Protein AF-0000000079724745 (afdb_homodimer)

Foldseek 3Di:
DFEEEFEPQLDFLNLLLCLVCLAPHAYEYEEQDPVSQVVSCVVRVVVGPHHYHYDHADQLDPVRLVVVLVVQLPGLRYAEYELDDAFFEFAAPVPDDVVVLSSRCSRLPVSLVSNVVSQLVSCLVVLHHEYEREAALLCLAQAGRTRSNNVSSVVRLVVQLVVLVVSVVSHYATAYQYEFDAPVRCVSHVPQDPPPDDPLRHDGSNQSSVQVVVCSVVRDHYGYDDPVSVVVSVVSVVDDRVVRHVVSVVVVVVRVD/DFEEEFEPQLDFLNLLLCLVCLAPHAYEYEEQDPVSQVVSCVVRVVVGPHHYHYDHADQLDPVRLVVVLVVQLPGLRYAEYELDDAFFEFAAPVPDDVVVLSSRCSRLPVSLVSNVVSQLVSCLVVLHHEYEREAALLCLAQAGRTRSNNVSSVVSLVVQLVVLVVSVVSHYATAYQYEFDAPVRCVSVVPQDPPPDDPLRHDGSNQSSVQVVVCSVVRDHYGYDDPVSVVVSVVSVVDDRVVRHVVSVVVVVVRVD

Solvent-accessible surface area (backbone atoms only — not comparable to full-atom values): 25280 Å² total; per-residue (Å²): 121,42,31,30,39,32,30,34,22,50,47,58,56,26,30,36,42,50,57,64,44,14,63,72,16,25,34,38,36,26,30,65,47,57,69,48,35,50,53,40,44,68,69,41,50,86,79,36,71,35,56,77,43,76,44,66,39,48,45,60,36,69,72,43,39,52,51,51,42,51,52,57,70,68,39,88,47,59,40,35,41,35,44,48,42,64,66,49,62,71,42,58,68,57,77,48,62,61,69,59,55,52,37,36,44,31,27,43,41,50,38,42,51,55,45,48,38,49,48,45,45,51,21,59,74,71,46,38,30,39,39,37,40,57,35,30,53,50,30,76,42,47,29,47,39,24,24,67,39,19,8,39,20,20,18,42,39,30,27,31,42,7,46,21,63,65,28,49,87,44,60,30,36,31,26,17,34,22,42,48,58,28,66,58,62,43,57,55,30,71,78,66,69,75,80,77,56,68,70,84,53,46,54,57,40,61,59,46,42,52,51,42,56,57,39,46,77,70,56,38,38,67,41,61,32,54,74,66,44,42,48,50,48,55,45,51,45,60,45,60,63,71,59,52,50,55,50,39,50,51,56,50,58,56,70,76,107,122,42,31,30,40,31,30,35,22,50,47,57,55,27,29,36,42,50,56,64,43,14,63,73,16,25,32,37,37,25,29,64,48,56,67,49,34,50,54,41,44,68,70,42,50,85,78,36,71,33,56,76,44,76,45,67,40,48,45,58,36,68,71,41,36,52,52,51,42,52,53,56,70,69,39,88,47,59,40,34,40,35,45,48,41,63,66,47,62,71,43,56,68,56,77,48,62,61,68,58,55,50,38,37,45,31,26,43,41,50,37,43,52,55,46,48,38,50,48,45,45,52,20,58,74,71,47,37,32,38,39,36,42,57,36,30,53,49,30,78,43,46,29,47,38,24,24,66,38,20,9,40,19,20,18,42,37,31,28,31,44,7,46,21,64,65,28,50,86,44,58,30,37,29,26,17,35,23,42,45,57,28,66,57,62,42,55,54,29,70,80,62,69,74,80,76,56,66,70,84,52,45,54,58,40,61,56,47,42,52,52,43,57,57,39,45,76,71,56,38,39,66,39,62,32,54,74,64,44,43,50,50,49,56,45,52,45,61,46,60,66,70,60,52,49,53,51,40,50,51,56,49,58,58,68,76,109

Secondary structure (DSSP, 8-state):
--EEEEES-SSHHHHHHHHHHTTTSEEEEEES-HHHHHHHHHHHGGG-SS-EEEEE--TTSHHHHHHHHHHHHH-TTEEEEEE-------S-GGGS-HHHHHHHHIIIIIIHHHHHHHHHHHHHHHT-EEEEEE--GGGGS--TT-HHHHHHHHHHHHHHHHHHHHHGGGTEEEEEEE---BHHHHHTSTTS-GGGS-GGG-B-HHHHHHHHHHHHHTT-SEEE-SHHHHHHHHHHTTS-HHHHHHHHHHHHHHTT-/--EEEEESTTSHHHHHHHHHHTTTSEEEEEES-HHHHHHHHHHHGGG-SS-EEEEE--TTSHHHHHHHHHHHHH-TTEEEEEE-------S-GGGS-HHHHHHHHIIIIIIHHHHHHHHHHHHHHHT-EEEEEE--GGGGS--TT-HHHHHHHHHHHHHHHHHHHHHGGGTEEEEEEE---BHHHHHSSTTS-GGGS-GGG-B-HHHHHHHHHHHHHTT-SEEE-SHHHHHHHHHHTTS-HHHHHHHHHHHHHHTT-

Nearest PDB structures (foldseek):
  6ze0-assembly1_A  TM=8.539E-01  e=1.536E-22  Comamonas sp. 26
  4bmv-assembly4_H  TM=8.832E-01  e=8.121E-22  Sphingobium yanoikuyae
  4bmv-assembly4_I  TM=8.778E-01  e=9.771E-22  Sphingobium yanoikuyae
  6ze0-assembly1_B  TM=8.589E-01  e=4.958E-22  Comamonas sp. 26
  6ze0-assembly2_C-2  TM=8.569E-01  e=3.874E-22  Comamonas sp. 26

pLDDT: mean 83.92, std 20.66, range [30.22, 98.94]

Sequence (514 aa):
MKNAYVTGASQGIGKEFVRALAQDYNVFLISRSAADLNKAIVEIEPRSRGMLKAISLDLTKKKEQEELASILEKDKDFELLVNNAGFGTVGEFAGLDLEQELDEINLNVKALVLLSHKALNKFKKTGKGFLINVASVAGYLPAPGSATYAATKAFVKSFTESLHEEAKPYGIYVQALCPGLTHSDFHQRAGIEKSKYPSLLWQNANEVVEESLSALRYNKAVCITGVVNQGAISLTELMPRALLRKTAGLFLKFDRKMKNAYVTGASQGIGKEFVRALAQDYNVFLISRSAADLNKAIVEIEPRSRGMLKAISLDLTKKKEQEELASILEKDKDFELLVNNAGFGTVGEFAGLDLEQELDEINLNVKALVLLSHKALNKFKKTGKGFLINVASVAGYLPAPGSATYAATKAFVKSFTESLHEEAKPYGIYVQALCPGLTHSDFHQRAGIEKSKYPSLLWQNANEVVEESLSALRYNKAVCITGVVNQGAISLTELMPRALLRKTAGLFLKFDRK

Radius of gyration: 22.5 Å; Cα contacts (8 Å, |Δi|>4): 1071; chains: 2; bounding box: 57×68×46 Å

Organism: NCBI:txid2484901

InterPro domains:
  IPR002347 Short-chain dehydrogenase/reductase SDR [PF00106] (2-189)
  IPR002347 Short-chain dehydrogenase/reductase SDR [PR00080] (76-87)
  IPR002347 Short-chain dehydrogenase/reductase SDR [PR00080] (129-137)
  IPR002347 Short-chain dehydrogenase/reductase SDR [PR00080] (149-168)
  IPR002347 Short-chain dehydrogenase/reductase SDR [PR00081] (3-20)
  IPR002347 Short-chain dehydrogenase/reductase SDR [PR00081] (76-87)
  IPR002347 Short-chain dehydrogenase/reductase SDR [PR00081] (123-139)
  IPR002347 Short-chain dehydrogenase/reductase SDR [PR00081] (149-168)
  IPR002347 Short-chain dehydrogenase/reductase SDR [PR00081] (170-187)
  IPR020904 Short-chain dehydrogenase/reductase, conserved site [PS00061] (136-164)
  IPR036291 NAD(P)-binding domain superfamily [SSF51735] (2-245)

Structure (mmCIF, N/CA/C/O backbone):
data_AF-0000000079724745-model_v1
#
loop_
_entity.id
_entity.type
_entity.pdbx_description
1 polymer 'SDR family oxidoreductase'
#
loop_
_atom_site.group_PDB
_atom_site.id
_atom_site.type_symbol
_atom_site.label_atom_id
_atom_site.label_alt_id
_atom_site.label_comp_id
_atom_site.label_asym_id
_atom_site.label_entity_id
_atom_site.label_seq_id
_atom_site.pdbx_PDB_ins_code
_atom_site.Cartn_x
_atom_site.Cartn_y
_atom_site.Cartn_z
_atom_site.occupancy
_atom_site.B_iso_or_equiv
_atom_site.auth_seq_id
_atom_site.auth_comp_id
_atom_site.auth_asym_id
_atom_site.auth_atom_id
_atom_site.pdbx_PDB_model_num
ATOM 1 N N . MET A 1 1 ? 5.488 -33.844 -10.148 1 95.62 1 MET A N 1
ATOM 2 C CA . MET A 1 1 ? 4.805 -32.594 -10.516 1 95.62 1 MET A CA 1
ATOM 3 C C . MET A 1 1 ? 5.254 -31.438 -9.625 1 95.62 1 MET A C 1
ATOM 5 O O . MET A 1 1 ? 5.523 -31.641 -8.438 1 95.62 1 MET A O 1
ATOM 9 N N . LYS A 1 2 ? 5.402 -30.297 -10.156 1 98.12 2 LYS A N 1
ATOM 10 C CA . LYS A 1 2 ? 5.805 -29.125 -9.375 1 98.12 2 LYS A CA 1
ATOM 11 C C . LYS A 1 2 ? 4.652 -28.609 -8.516 1 98.12 2 LYS A C 1
ATOM 13 O O . LYS A 1 2 ? 3.518 -29.062 -8.656 1 98.12 2 LYS A O 1
ATOM 18 N N . ASN A 1 3 ? 5.016 -27.719 -7.566 1 98.81 3 ASN A N 1
ATOM 19 C CA . ASN A 1 3 ? 4.02 -27.234 -6.613 1 98.81 3 ASN A CA 1
ATOM 20 C C . ASN A 1 3 ? 3.623 -25.797 -6.895 1 98.81 3 ASN A C 1
ATOM 22 O O . ASN A 1 3 ? 4.473 -24.969 -7.219 1 98.81 3 ASN A O 1
ATOM 26 N N . ALA A 1 4 ? 2.328 -25.547 -6.828 1 98.88 4 ALA A N 1
ATOM 27 C CA . ALA A 1 4 ? 1.752 -24.203 -6.883 1 98.88 4 ALA A CA 1
ATOM 28 C C . ALA A 1 4 ? 1.025 -23.875 -5.582 1 98.88 4 ALA A C 1
ATOM 30 O O . ALA A 1 4 ? 0.381 -24.734 -4.984 1 98.88 4 ALA A O 1
ATOM 31 N N . TYR A 1 5 ? 1.153 -22.656 -5.141 1 98.94 5 TYR A N 1
ATOM 32 C CA . TYR A 1 5 ? 0.47 -22.156 -3.951 1 98.94 5 TYR A CA 1
ATOM 33 C C . TYR A 1 5 ? -0.509 -21.047 -4.309 1 98.94 5 TYR A C 1
ATOM 35 O O . TYR A 1 5 ? -0.163 -20.125 -5.051 1 98.94 5 TYR A O 1
ATOM 43 N N . VAL A 1 6 ? -1.753 -21.141 -3.832 1 98.88 6 VAL A N 1
ATOM 44 C CA . VAL A 1 6 ? -2.785 -20.141 -4.078 1 98.88 6 VAL A CA 1
ATOM 45 C C . VAL A 1 6 ? -3.359 -19.656 -2.748 1 98.88 6 VAL A C 1
ATOM 47 O O . VAL A 1 6 ? -3.926 -20.438 -1.986 1 98.88 6 VAL A O 1
ATOM 50 N N . THR A 1 7 ? -3.18 -18.375 -2.453 1 98.69 7 THR A N 1
ATOM 51 C CA . THR A 1 7 ? -3.816 -17.812 -1.272 1 98.69 7 THR A CA 1
ATOM 52 C C . THR A 1 7 ? -5.227 -17.328 -1.6 1 98.69 7 THR A C 1
ATOM 54 O O . THR A 1 7 ? -5.512 -16.953 -2.738 1 98.69 7 THR A O 1
ATOM 57 N N . GLY A 1 8 ? -6.098 -17.281 -0.552 1 97 8 GLY A N 1
ATOM 58 C CA . GLY A 1 8 ? -7.492 -17 -0.847 1 97 8 GLY A CA 1
ATOM 59 C C . GLY A 1 8 ? -8.109 -18 -1.813 1 97 8 GLY A C 1
ATOM 60 O O . GLY A 1 8 ? -8.766 -17.609 -2.777 1 97 8 GLY A O 1
ATOM 61 N N . ALA A 1 9 ? -7.953 -19.25 -1.557 1 97.38 9 ALA A N 1
ATOM 62 C CA . ALA A 1 9 ? -8.133 -20.297 -2.57 1 97.38 9 ALA A CA 1
ATOM 63 C C . ALA A 1 9 ? -9.508 -20.953 -2.449 1 97.38 9 ALA A C 1
ATOM 65 O O . ALA A 1 9 ? -9.867 -21.812 -3.256 1 97.38 9 ALA A O 1
ATOM 66 N N . SER A 1 10 ? -10.344 -20.547 -1.532 1 94.62 10 SER A N 1
ATOM 67 C CA . SER A 1 10 ? -11.547 -21.328 -1.243 1 94.62 10 SER A CA 1
ATOM 68 C C . SER A 1 10 ? -12.727 -20.859 -2.08 1 94.62 10 SER A C 1
ATOM 70 O O . SER A 1 10 ? -13.758 -21.531 -2.15 1 94.62 10 SER A O 1
ATOM 72 N N . GLN A 1 11 ? -12.602 -19.656 -2.711 1 90.44 11 GLN A N 1
ATOM 73 C CA . GLN A 1 11 ? -13.727 -19.125 -3.473 1 90.44 11 GLN A CA 1
ATOM 74 C C . GLN A 1 11 ? -13.25 -18.188 -4.578 1 90.44 11 GLN A C 1
ATOM 76 O O . GLN A 1 11 ? -12.062 -17.859 -4.645 1 90.44 11 GLN A O 1
ATOM 81 N N . GLY A 1 12 ? -14.117 -17.953 -5.504 1 91.12 12 GLY A N 1
ATOM 82 C CA . GLY A 1 12 ? -13.906 -16.922 -6.5 1 91.12 12 GLY A CA 1
ATOM 83 C C . GLY A 1 12 ? -12.734 -17.203 -7.414 1 91.12 12 GLY A C 1
ATOM 84 O O . GLY A 1 12 ? -12.586 -18.328 -7.918 1 91.12 12 GLY A O 1
ATOM 85 N N . ILE 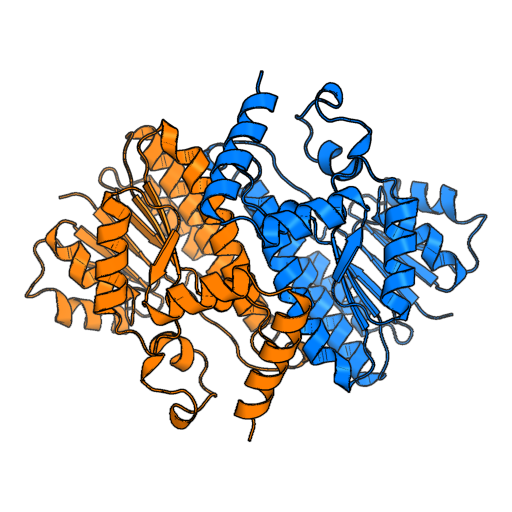A 1 13 ? -12.016 -16.172 -7.641 1 92.81 13 ILE A N 1
ATOM 86 C CA . ILE A 1 13 ? -10.867 -16.234 -8.539 1 92.81 13 ILE A CA 1
ATOM 87 C C . ILE A 1 13 ? -9.852 -17.234 -8.008 1 92.81 13 ILE A C 1
ATOM 89 O O . ILE A 1 13 ? -9.273 -18.016 -8.773 1 92.81 13 ILE A O 1
ATOM 93 N N . GLY A 1 14 ? -9.68 -17.297 -6.688 1 96.56 14 GLY A N 1
ATOM 94 C CA . GLY A 1 14 ? -8.75 -18.234 -6.078 1 96.56 14 GLY A CA 1
ATOM 95 C C . GLY A 1 14 ? -9.094 -19.688 -6.34 1 96.56 14 GLY A C 1
ATOM 96 O O . GLY A 1 14 ? -8.234 -20.484 -6.707 1 96.56 14 GLY A O 1
ATOM 97 N N . LYS A 1 15 ? -10.32 -19.969 -6.184 1 96.44 15 LYS A N 1
ATOM 98 C CA . LYS A 1 15 ? -10.773 -21.328 -6.43 1 96.44 15 LYS A CA 1
ATOM 99 C C . LYS A 1 15 ? -10.602 -21.719 -7.898 1 96.44 15 LYS A C 1
ATOM 101 O O . LYS A 1 15 ? -10.219 -22.844 -8.211 1 96.44 15 LYS A O 1
ATOM 106 N N . GLU A 1 16 ? -10.844 -20.797 -8.773 1 96.25 16 GLU A N 1
ATOM 107 C CA . GLU A 1 16 ? -10.695 -21.062 -10.203 1 96.25 16 GLU A CA 1
ATOM 108 C C . GLU A 1 16 ? -9.227 -21.25 -10.578 1 96.25 16 GLU A C 1
ATOM 110 O O . GLU A 1 16 ? -8.914 -22.047 -11.469 1 96.25 16 GLU A O 1
ATOM 115 N N . PHE A 1 17 ? -8.359 -20.516 -9.914 1 97.88 17 PHE A N 1
ATOM 116 C CA . PHE A 1 17 ? -6.941 -20.781 -10.109 1 97.88 17 PHE A CA 1
ATOM 117 C C . PHE A 1 17 ? -6.594 -22.203 -9.711 1 97.88 17 PHE A C 1
ATOM 119 O O . PHE A 1 17 ? -5.848 -22.891 -10.422 1 97.88 17 PHE A O 1
ATOM 126 N N . VAL A 1 18 ? -7.16 -22.641 -8.578 1 98.56 18 VAL A N 1
ATOM 127 C CA . VAL A 1 18 ? -6.898 -24 -8.125 1 98.56 18 VAL A CA 1
ATOM 128 C C . VAL A 1 18 ? -7.348 -25 -9.188 1 98.56 18 VAL A C 1
ATOM 130 O O . VAL A 1 18 ? -6.594 -25.906 -9.555 1 98.56 18 VAL A O 1
ATOM 133 N N . ARG A 1 19 ? -8.492 -24.828 -9.727 1 98.25 19 ARG A N 1
ATOM 134 C CA . ARG A 1 19 ? -9.047 -25.719 -10.734 1 98.25 19 ARG A CA 1
ATOM 135 C C . ARG A 1 19 ? -8.148 -25.781 -11.969 1 98.25 19 ARG A C 1
ATOM 137 O O . ARG A 1 19 ? -7.844 -26.859 -12.469 1 98.25 19 ARG A O 1
ATOM 144 N N . ALA A 1 20 ? -7.75 -24.641 -12.453 1 98.25 20 ALA A N 1
ATOM 145 C CA . ALA A 1 20 ? -6.953 -24.547 -13.672 1 98.25 20 ALA A CA 1
ATOM 146 C C . ALA A 1 20 ? -5.555 -25.125 -13.453 1 98.25 20 ALA A C 1
ATOM 148 O O . ALA A 1 20 ? -5.051 -25.875 -14.289 1 98.25 20 ALA A O 1
ATOM 149 N N . LEU A 1 21 ? -4.922 -24.859 -12.305 1 98.56 21 LEU A N 1
ATOM 150 C CA . LEU A 1 21 ? -3.539 -25.234 -12.039 1 98.56 21 LEU A CA 1
ATOM 151 C C . LEU A 1 21 ? -3.439 -26.719 -11.68 1 98.56 21 LEU A C 1
ATOM 153 O O . LEU A 1 21 ? -2.385 -27.328 -11.859 1 98.56 21 LEU A O 1
ATOM 157 N N . ALA A 1 22 ? -4.527 -27.281 -11.211 1 98.56 22 ALA A N 1
ATOM 158 C CA . ALA A 1 22 ? -4.531 -28.672 -10.766 1 98.56 22 ALA A CA 1
ATOM 159 C C . ALA A 1 22 ? -4.277 -29.625 -11.93 1 98.56 22 ALA A C 1
ATOM 161 O O . ALA A 1 22 ? -4.004 -30.812 -11.719 1 98.56 22 ALA A O 1
ATOM 162 N N . GLN A 1 23 ? -4.328 -29.094 -13.125 1 98 23 GLN A N 1
ATOM 163 C CA . GLN A 1 23 ? -4.07 -29.906 -14.312 1 98 23 GLN A CA 1
ATOM 164 C C . GLN A 1 23 ? -2.572 -30.141 -14.508 1 98 23 GLN A C 1
ATOM 166 O O . GLN A 1 23 ? -2.17 -31.141 -15.109 1 98 23 GLN A O 1
ATOM 171 N N . ASP A 1 24 ? -1.736 -29.234 -13.969 1 98 24 ASP A N 1
ATOM 172 C CA . ASP A 1 24 ? -0.312 -29.281 -14.281 1 98 24 ASP A CA 1
ATOM 173 C C . ASP A 1 24 ? 0.535 -29.219 -13.016 1 98 24 ASP A C 1
ATOM 175 O O . ASP A 1 24 ? 1.744 -29.453 -13.055 1 98 24 ASP A O 1
ATOM 179 N N . TYR A 1 25 ? -0.13 -28.969 -11.875 1 98.69 25 TYR A N 1
ATOM 180 C CA . TYR A 1 25 ? 0.59 -28.766 -10.625 1 98.69 25 TYR A CA 1
ATOM 181 C C . TYR A 1 25 ? -0.07 -29.531 -9.484 1 98.69 25 TYR A C 1
ATOM 183 O O . TYR A 1 25 ? -1.265 -29.828 -9.547 1 98.69 25 TYR A O 1
ATOM 191 N N . ASN A 1 26 ? 0.76 -29.875 -8.445 1 98.81 26 ASN A N 1
ATOM 192 C CA . ASN A 1 26 ? 0.19 -30 -7.109 1 98.81 26 ASN A CA 1
ATOM 193 C C . ASN A 1 26 ? -0.159 -28.641 -6.523 1 98.81 26 ASN A C 1
ATOM 195 O O . ASN A 1 26 ? 0.659 -27.719 -6.559 1 98.81 26 ASN A O 1
ATOM 199 N N . VAL A 1 27 ? -1.369 -28.562 -6.035 1 98.88 27 VAL A N 1
ATOM 200 C CA . VAL A 1 27 ? -1.795 -27.219 -5.629 1 98.88 27 VAL A CA 1
ATOM 201 C C . VAL A 1 27 ? -2.061 -27.203 -4.125 1 98.88 27 VAL A C 1
ATOM 203 O O . VAL A 1 27 ? -2.785 -28.047 -3.605 1 98.88 27 VAL A O 1
ATOM 206 N N . PHE A 1 28 ? -1.417 -26.297 -3.447 1 98.88 28 PHE A N 1
ATOM 207 C CA . PHE A 1 28 ? -1.657 -26.016 -2.039 1 98.88 28 PHE A CA 1
ATOM 208 C C . PHE A 1 28 ? -2.611 -24.828 -1.878 1 98.88 28 PHE A C 1
ATOM 210 O O . PHE A 1 28 ? -2.311 -23.719 -2.316 1 98.88 28 PHE A O 1
ATOM 217 N N . LEU A 1 29 ? -3.799 -25.125 -1.312 1 98.75 29 LEU A N 1
ATOM 218 C CA . LEU A 1 29 ? -4.848 -24.141 -1.102 1 98.75 29 LEU A CA 1
ATOM 219 C C . LEU A 1 29 ? -4.715 -23.5 0.273 1 98.75 29 LEU A C 1
ATOM 221 O O . LEU A 1 29 ? -4.77 -24.188 1.295 1 98.75 29 LEU A O 1
ATOM 225 N N . ILE A 1 30 ? -4.598 -22.141 0.333 1 98.81 30 ILE A N 1
ATOM 226 C CA . ILE A 1 30 ? -4.445 -21.438 1.602 1 98.81 30 ILE A CA 1
ATOM 227 C C . ILE A 1 30 ? -5.652 -20.531 1.837 1 98.81 30 ILE A C 1
ATOM 229 O O . ILE A 1 30 ? -6.023 -19.75 0.968 1 98.81 30 ILE A O 1
ATOM 233 N N . SER A 1 31 ? -6.301 -20.625 2.898 1 97.5 31 SER A N 1
ATOM 234 C CA . SER A 1 31 ? -7.32 -19.719 3.412 1 97.5 31 SER A CA 1
ATOM 235 C C . SER A 1 31 ? -7.523 -19.906 4.914 1 97.5 31 SER A C 1
ATOM 237 O O . SER A 1 31 ? -6.918 -20.797 5.52 1 97.5 31 SER A O 1
ATOM 239 N N . ARG A 1 32 ? -8.32 -19.078 5.496 1 95.06 32 ARG A N 1
ATOM 240 C CA . ARG A 1 32 ? -8.484 -19.094 6.945 1 95.06 32 ARG A CA 1
ATOM 241 C C . ARG A 1 32 ? -9.367 -20.266 7.375 1 95.06 32 ARG A C 1
ATOM 243 O O . ARG A 1 32 ? -9.227 -20.781 8.484 1 95.06 32 ARG A O 1
ATOM 250 N N . SER A 1 33 ? -10.289 -20.734 6.492 1 96.06 33 SER A N 1
ATOM 251 C CA . SER A 1 33 ? -11.281 -21.734 6.875 1 96.06 33 SER A CA 1
ATOM 252 C C . SER A 1 33 ? -10.93 -23.109 6.324 1 96.06 33 SER A C 1
ATOM 254 O O . SER A 1 33 ? -11.039 -23.344 5.117 1 96.06 33 SER A O 1
ATOM 256 N N . ALA A 1 34 ? -10.648 -24 7.246 1 97.25 34 ALA A N 1
ATOM 257 C CA . ALA A 1 34 ? -10.375 -25.375 6.832 1 97.25 34 ALA A CA 1
ATOM 258 C C . ALA A 1 34 ? -11.594 -26 6.164 1 97.25 34 ALA A C 1
ATOM 260 O O . ALA A 1 34 ? -11.461 -26.719 5.172 1 97.25 34 ALA A O 1
ATOM 261 N N . ALA A 1 35 ? -12.719 -25.688 6.684 1 97.5 35 ALA A N 1
ATOM 262 C CA . ALA A 1 35 ? -13.953 -26.25 6.145 1 97.5 35 ALA A CA 1
ATOM 263 C C . ALA A 1 35 ? -14.18 -25.797 4.707 1 97.5 35 ALA A C 1
ATOM 265 O O . ALA A 1 35 ? -14.523 -26.609 3.842 1 97.5 35 ALA A O 1
ATOM 266 N N . ASP A 1 36 ? -13.961 -24.531 4.41 1 96.62 36 ASP A N 1
ATOM 267 C CA . ASP A 1 36 ? -14.148 -24 3.066 1 96.62 36 ASP A CA 1
ATOM 268 C C . ASP A 1 36 ? -13.117 -24.562 2.1 1 96.62 36 ASP A C 1
ATOM 270 O O . ASP A 1 36 ? -13.43 -24.844 0.939 1 96.62 36 ASP A O 1
ATOM 274 N N . LEU A 1 37 ? -11.945 -24.766 2.6 1 98.31 37 LEU A N 1
ATOM 275 C CA . LEU A 1 37 ? -10.898 -25.359 1.773 1 98.31 37 LEU A CA 1
ATOM 276 C C . LEU A 1 37 ? -11.234 -26.812 1.414 1 98.31 37 LEU A C 1
ATOM 278 O O . LEU A 1 37 ? -11.094 -27.219 0.26 1 98.31 37 LEU A O 1
ATOM 282 N N . ASN A 1 38 ? -11.688 -27.516 2.359 1 98.06 38 ASN A N 1
ATOM 283 C CA . ASN A 1 38 ? -12.039 -28.906 2.119 1 98.06 38 ASN A CA 1
ATOM 284 C C . ASN A 1 38 ? -13.203 -29.031 1.138 1 98.06 38 ASN A C 1
ATOM 286 O O . ASN A 1 38 ? -13.211 -29.906 0.281 1 98.06 38 ASN A O 1
ATOM 290 N N . LYS A 1 39 ? -14.109 -28.172 1.293 1 97.69 39 LYS A N 1
ATOM 291 C CA . LYS A 1 39 ? -15.219 -28.156 0.348 1 97.69 39 LYS A CA 1
ATOM 292 C C . LYS A 1 39 ? -14.727 -27.922 -1.076 1 97.69 39 LYS A C 1
ATOM 294 O O . LYS A 1 39 ? -15.172 -28.578 -2.014 1 97.69 39 LYS A O 1
ATOM 299 N N . ALA A 1 40 ? -13.82 -26.969 -1.223 1 97.44 40 ALA A N 1
ATOM 300 C CA . ALA A 1 40 ? -13.25 -26.688 -2.535 1 97.44 40 ALA A CA 1
ATOM 301 C C . ALA A 1 40 ? -12.508 -27.891 -3.086 1 97.44 40 ALA A C 1
ATOM 303 O O . ALA A 1 40 ? -12.625 -28.219 -4.27 1 97.44 40 ALA A O 1
ATOM 304 N N . ILE A 1 41 ? -11.781 -28.562 -2.252 1 98.44 41 ILE A N 1
ATOM 305 C CA . ILE A 1 41 ? -10.992 -29.719 -2.67 1 98.44 41 ILE A CA 1
ATOM 306 C C . ILE A 1 41 ? -11.914 -30.844 -3.129 1 98.44 41 ILE A C 1
ATOM 308 O O . ILE A 1 41 ? -11.695 -31.438 -4.184 1 98.44 41 ILE A O 1
ATOM 312 N N . VAL A 1 42 ? -12.977 -31.094 -2.412 1 98 42 VAL A N 1
ATOM 313 C CA . VAL A 1 42 ? -13.922 -32.156 -2.756 1 98 42 VAL A CA 1
ATOM 314 C C . VAL A 1 42 ? -14.523 -31.875 -4.133 1 98 42 VAL A C 1
ATOM 316 O O . VAL A 1 42 ? -14.719 -32.812 -4.926 1 98 42 VAL A O 1
ATOM 319 N N . GLU A 1 43 ? -14.734 -30.672 -4.367 1 97.75 43 GLU A N 1
ATOM 320 C CA . GLU A 1 43 ? -15.352 -30.25 -5.625 1 97.75 43 GLU A CA 1
ATOM 321 C C . GLU A 1 43 ? -14.375 -30.406 -6.789 1 97.75 43 GLU A C 1
ATOM 323 O O . GLU A 1 43 ? -14.758 -30.844 -7.879 1 97.75 43 GLU A O 1
ATOM 328 N N . ILE A 1 44 ? -13.125 -30.125 -6.609 1 98.12 44 ILE A N 1
ATOM 329 C CA . ILE A 1 44 ? -12.18 -29.953 -7.703 1 98.12 44 ILE A CA 1
ATOM 330 C C . ILE A 1 44 ? -11.383 -31.234 -7.906 1 98.12 44 ILE A C 1
ATOM 332 O O . ILE A 1 44 ? -10.969 -31.547 -9.023 1 98.12 44 ILE A O 1
ATOM 336 N N . GLU A 1 45 ? -11.203 -31.984 -6.93 1 97.56 45 GLU A N 1
ATOM 337 C CA . GLU A 1 45 ? -10.266 -33.094 -6.887 1 97.56 45 GLU A CA 1
ATOM 338 C C . GLU A 1 45 ? -10.586 -34.125 -7.961 1 97.56 45 GLU A C 1
ATOM 340 O O . GLU A 1 45 ? -9.688 -34.656 -8.625 1 97.56 45 GLU A O 1
ATOM 345 N N . PRO A 1 46 ? -11.867 -34.438 -8.258 1 97.38 46 PRO A N 1
ATOM 346 C CA . PRO A 1 46 ? -12.188 -35.5 -9.234 1 97.38 46 PRO A CA 1
ATOM 347 C C . PRO A 1 46 ? -11.672 -35.156 -10.633 1 97.38 46 PRO A C 1
ATOM 349 O O . PRO A 1 46 ? -11.469 -36.062 -11.445 1 97.38 46 PRO A O 1
ATOM 352 N N . ARG A 1 47 ? -11.438 -33.938 -10.898 1 96.88 47 ARG A N 1
ATOM 353 C CA . ARG A 1 47 ? -10.992 -33.531 -12.234 1 96.88 47 ARG A CA 1
ATOM 354 C C . ARG A 1 47 ? -9.539 -33.094 -12.211 1 96.88 47 ARG A C 1
ATOM 356 O O . ARG A 1 47 ? -9.039 -32.531 -13.195 1 96.88 47 ARG A O 1
ATOM 363 N N . SER A 1 48 ? -8.867 -33.281 -11.094 1 97.69 48 SER A N 1
ATOM 364 C CA . SER A 1 48 ? -7.492 -32.812 -10.93 1 97.69 48 SER A CA 1
ATOM 365 C C . SER A 1 48 ? -6.5 -33.906 -11.305 1 97.69 48 SER A C 1
ATOM 367 O O . SER A 1 48 ? -6.754 -35.094 -11.078 1 97.69 48 SER A O 1
ATOM 369 N N . ARG A 1 49 ? -5.426 -33.469 -11.938 1 98.12 49 ARG A N 1
ATOM 370 C CA . ARG A 1 49 ? -4.316 -34.406 -12.195 1 98.12 49 ARG A CA 1
ATOM 371 C C . ARG A 1 49 ? -3.32 -34.375 -11.039 1 98.12 49 ARG A C 1
ATOM 373 O O . ARG A 1 49 ? -2.799 -35.438 -10.656 1 98.12 49 ARG A O 1
ATOM 380 N N . GLY A 1 50 ? -3.055 -33.25 -10.469 1 98.06 50 GLY A N 1
ATOM 381 C CA . GLY A 1 50 ? -2.148 -33.125 -9.336 1 98.06 50 GLY A CA 1
ATOM 382 C C . GLY A 1 50 ? -2.844 -33.281 -7.992 1 98.06 50 GLY A C 1
ATOM 383 O O . GLY A 1 50 ? -4.074 -33.281 -7.926 1 98.06 50 GLY A O 1
ATOM 384 N N . MET A 1 51 ? -2.109 -33.281 -6.977 1 98.19 51 MET A N 1
ATOM 385 C CA . MET A 1 51 ? -2.633 -33.375 -5.617 1 98.19 51 MET A CA 1
ATOM 386 C C . MET A 1 51 ? -3.129 -32 -5.152 1 98.19 51 MET A C 1
ATOM 388 O O . MET A 1 51 ? -2.588 -30.969 -5.559 1 98.19 51 MET A O 1
ATOM 392 N N . LEU A 1 52 ? -4.168 -32.062 -4.398 1 98.75 52 LEU A N 1
ATOM 393 C CA . LEU A 1 52 ? -4.664 -30.875 -3.715 1 98.75 52 LEU A CA 1
ATOM 394 C C . LEU A 1 52 ? -4.461 -30.984 -2.209 1 98.75 52 LEU A C 1
ATOM 396 O O . LEU A 1 52 ? -4.781 -32.031 -1.613 1 98.75 52 LEU A O 1
ATOM 400 N N . LYS A 1 53 ? -3.912 -29.953 -1.581 1 98.62 53 LYS A N 1
ATOM 401 C CA . LYS A 1 53 ? -3.688 -29.953 -0.138 1 98.62 53 LYS A CA 1
ATOM 402 C C . LYS A 1 53 ? -4.125 -28.641 0.49 1 98.62 53 LYS A C 1
ATOM 404 O O . LYS A 1 53 ? -3.783 -27.562 -0.006 1 98.62 53 LYS A O 1
ATOM 409 N N . ALA A 1 54 ? -4.875 -28.766 1.582 1 98.69 54 ALA A N 1
ATOM 410 C CA . ALA A 1 54 ? -5.352 -27.594 2.299 1 98.69 54 ALA A CA 1
ATOM 411 C C . ALA A 1 54 ? -4.355 -27.156 3.375 1 98.69 54 ALA A C 1
ATOM 413 O O . ALA A 1 54 ? -3.793 -28 4.078 1 98.69 54 ALA A O 1
ATOM 414 N N . ILE A 1 55 ? -4.082 -25.859 3.465 1 98.62 55 ILE A N 1
ATOM 415 C CA . ILE A 1 55 ? -3.344 -25.234 4.559 1 98.62 55 ILE A CA 1
ATOM 416 C C . ILE A 1 55 ? -4.168 -24.094 5.152 1 98.62 55 ILE A C 1
ATOM 418 O O . ILE A 1 55 ? -4.359 -23.047 4.512 1 98.62 55 ILE A O 1
ATOM 422 N N . SER A 1 56 ? -4.688 -24.281 6.332 1 98.5 56 SER A N 1
ATOM 423 C CA . SER A 1 56 ? -5.523 -23.281 6.973 1 98.5 56 SER A CA 1
ATOM 424 C C . SER A 1 56 ? -4.68 -22.266 7.734 1 98.5 56 SER A C 1
ATOM 426 O O . SER A 1 56 ? -4.109 -22.578 8.781 1 98.5 56 SER A O 1
ATOM 428 N N . LEU A 1 57 ? -4.566 -21.031 7.207 1 98.31 57 LEU A N 1
ATOM 429 C CA . LEU A 1 57 ? -3.801 -19.938 7.793 1 98.31 57 LEU A CA 1
ATOM 430 C C . LEU A 1 57 ? -4.547 -18.609 7.645 1 98.31 57 LEU A C 1
ATOM 432 O O . LEU A 1 57 ? -5.129 -18.344 6.59 1 98.31 57 LEU A O 1
ATOM 436 N N . ASP A 1 58 ? -4.59 -17.875 8.664 1 97.81 58 ASP A N 1
ATOM 437 C CA . ASP A 1 58 ? -5.074 -16.5 8.617 1 97.81 58 ASP A CA 1
ATOM 438 C C . ASP A 1 58 ? -3.939 -15.531 8.297 1 97.81 58 ASP A C 1
ATOM 440 O O . ASP A 1 58 ? -3.215 -15.102 9.195 1 97.81 58 ASP A O 1
ATOM 444 N N . LEU A 1 59 ? -3.906 -15.109 7.105 1 97.75 59 LEU A N 1
ATOM 445 C CA . LEU A 1 59 ? -2.764 -14.344 6.625 1 97.75 59 LEU A CA 1
ATOM 446 C C . LEU A 1 59 ? -2.875 -12.883 7.043 1 97.75 59 LEU A C 1
ATOM 448 O O . LEU A 1 59 ? -2.027 -12.062 6.68 1 97.75 59 LEU A O 1
ATOM 452 N N . THR A 1 60 ? -3.91 -12.508 7.773 1 96 60 THR A N 1
ATOM 453 C CA . THR A 1 60 ? -3.906 -11.203 8.414 1 96 60 THR A CA 1
ATOM 454 C C . THR A 1 60 ? -2.934 -11.172 9.594 1 96 60 THR A C 1
ATOM 456 O O . THR A 1 60 ? -2.584 -10.102 10.094 1 96 60 THR A O 1
ATOM 459 N N . LYS A 1 61 ? -2.508 -12.336 10.039 1 96.75 61 LYS A N 1
ATOM 460 C CA . LYS A 1 61 ? -1.638 -12.469 11.203 1 96.75 61 LYS A CA 1
ATOM 461 C C . LYS A 1 61 ? -0.191 -12.711 10.781 1 96.75 61 LYS A C 1
ATOM 463 O O . LYS A 1 61 ? 0.093 -13.633 10.016 1 96.75 61 LYS A O 1
ATOM 468 N N . LYS A 1 62 ? 0.687 -11.977 11.391 1 95.75 62 LYS A N 1
ATOM 469 C CA . LYS A 1 62 ? 2.104 -12.031 11.039 1 95.75 62 LYS A CA 1
ATOM 470 C C . LYS A 1 62 ? 2.664 -13.438 11.242 1 95.75 62 LYS A C 1
ATOM 472 O O . LYS A 1 62 ? 3.377 -13.953 10.375 1 95.75 62 LYS A O 1
ATOM 477 N N . LYS A 1 63 ? 2.357 -14.047 12.32 1 97.12 63 LYS A N 1
ATOM 478 C CA . LYS A 1 63 ? 2.896 -15.367 12.641 1 97.12 63 LYS A CA 1
ATOM 479 C C . LYS A 1 63 ? 2.494 -16.391 11.578 1 97.12 63 LYS A C 1
ATOM 481 O O . LYS A 1 63 ? 3.291 -17.266 11.219 1 97.12 63 LYS A O 1
ATOM 486 N N . GLU A 1 64 ? 1.317 -16.312 11.07 1 98.19 64 GLU A N 1
ATOM 487 C CA . GLU A 1 64 ? 0.823 -17.281 10.086 1 98.19 64 GLU A CA 1
ATOM 488 C C . GLU A 1 64 ? 1.381 -16.969 8.695 1 98.19 64 GLU A C 1
ATOM 490 O O . GLU A 1 64 ? 1.572 -17.891 7.891 1 98.19 64 GLU A O 1
ATOM 495 N N . GLN A 1 65 ? 1.67 -15.672 8.398 1 98.19 65 GLN A N 1
ATOM 496 C CA . GLN A 1 65 ? 2.412 -15.32 7.195 1 98.19 65 GLN A CA 1
ATOM 497 C C . GLN A 1 65 ? 3.791 -15.977 7.188 1 98.19 65 GLN A C 1
ATOM 499 O O . GLN A 1 65 ? 4.211 -16.547 6.176 1 98.19 65 GLN A O 1
ATOM 504 N N . GLU A 1 66 ? 4.398 -15.883 8.367 1 97.56 66 GLU A N 1
ATOM 505 C CA . GLU A 1 66 ? 5.742 -16.438 8.5 1 97.56 66 GLU A CA 1
ATOM 506 C C . GLU A 1 66 ? 5.73 -17.953 8.375 1 97.56 66 GLU A C 1
ATOM 508 O O . GLU A 1 66 ? 6.676 -18.547 7.859 1 97.56 66 GLU A O 1
ATOM 513 N N . GLU A 1 67 ? 4.723 -18.547 8.875 1 98.38 67 GLU A N 1
ATOM 514 C CA . GLU A 1 67 ? 4.578 -19.984 8.727 1 98.38 67 GLU A CA 1
ATOM 515 C C . GLU A 1 67 ? 4.5 -20.375 7.254 1 98.38 67 GLU A C 1
ATOM 517 O O . GLU A 1 67 ? 5.195 -21.297 6.816 1 98.38 67 GLU A O 1
ATOM 522 N N . LEU A 1 68 ? 3.719 -19.703 6.477 1 98.62 68 LEU A N 1
ATOM 523 C CA . LEU A 1 68 ? 3.619 -19.984 5.051 1 98.62 68 LEU A CA 1
ATOM 524 C C . LEU A 1 68 ? 4.945 -19.719 4.344 1 98.62 68 LEU A C 1
ATOM 526 O O . LEU A 1 68 ? 5.363 -20.5 3.484 1 98.62 68 LEU A O 1
ATOM 530 N N . ALA A 1 69 ? 5.57 -18.641 4.723 1 98.06 69 ALA A N 1
ATOM 531 C CA . ALA A 1 69 ? 6.875 -18.312 4.16 1 98.06 69 ALA A CA 1
ATOM 532 C C . ALA A 1 69 ? 7.867 -19.453 4.355 1 98.06 69 ALA A C 1
ATOM 534 O O . ALA A 1 69 ? 8.609 -19.797 3.438 1 98.06 69 ALA A O 1
ATOM 535 N N . SER A 1 70 ? 7.824 -20 5.539 1 98.06 70 SER A N 1
ATOM 536 C CA . SER A 1 70 ? 8.719 -21.109 5.859 1 98.06 70 SER A CA 1
ATOM 537 C C . SER A 1 70 ? 8.406 -22.344 5.008 1 98.06 70 SER A C 1
ATOM 539 O O . SER A 1 70 ? 9.312 -23.031 4.559 1 98.06 70 SER A O 1
ATOM 541 N N . ILE A 1 71 ? 7.191 -22.594 4.773 1 98.5 71 ILE A N 1
ATOM 542 C CA . ILE A 1 71 ? 6.762 -23.703 3.941 1 98.5 71 ILE A CA 1
ATOM 543 C C . ILE A 1 71 ? 7.277 -23.516 2.518 1 98.5 71 ILE A C 1
ATOM 545 O O . ILE A 1 71 ? 7.824 -24.453 1.921 1 98.5 71 ILE A O 1
ATOM 549 N N . LEU A 1 72 ? 7.141 -22.344 1.957 1 98.31 72 LEU A N 1
ATOM 550 C CA . LEU A 1 72 ? 7.613 -22.031 0.609 1 98.31 72 LEU A CA 1
ATOM 551 C C . LEU A 1 72 ? 9.117 -22.234 0.503 1 98.31 72 LEU A C 1
ATOM 553 O O . LEU A 1 72 ? 9.602 -22.828 -0.471 1 98.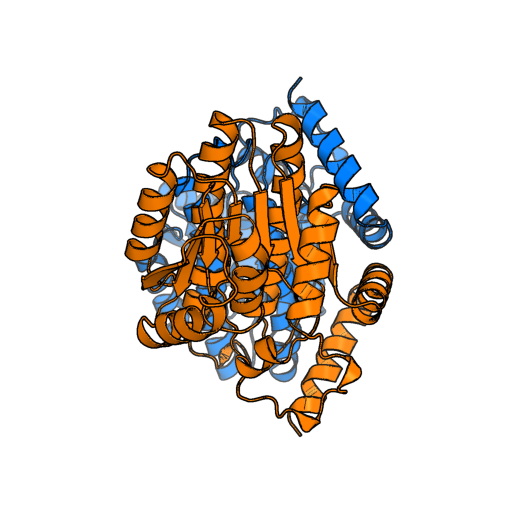31 72 LEU A O 1
ATOM 557 N N . GLU A 1 73 ? 9.781 -21.797 1.494 1 96.69 73 GLU A N 1
ATOM 558 C CA . GLU A 1 73 ? 11.242 -21.859 1.493 1 96.69 73 GLU A CA 1
ATOM 559 C C . GLU A 1 73 ? 11.742 -23.297 1.491 1 96.69 73 GLU A C 1
ATOM 561 O O . GLU A 1 73 ? 12.758 -23.609 0.872 1 96.69 73 GLU A O 1
ATOM 566 N N . LYS A 1 74 ? 11.031 -24.125 2.104 1 97.25 74 LYS A N 1
ATOM 567 C CA . LYS A 1 74 ? 11.469 -25.516 2.279 1 97.25 74 LYS A CA 1
ATOM 568 C C . LYS A 1 74 ? 11.016 -26.391 1.119 1 97.25 74 LYS A C 1
ATOM 570 O O . LYS A 1 74 ? 11.5 -27.5 0.951 1 97.25 74 LYS A O 1
ATOM 575 N N . ASP A 1 75 ? 10.117 -25.938 0.307 1 98.19 75 ASP A N 1
ATOM 576 C CA . ASP A 1 75 ? 9.562 -26.734 -0.78 1 98.19 75 ASP A CA 1
ATOM 577 C C . ASP A 1 75 ? 10.461 -26.703 -2.012 1 98.19 75 ASP A C 1
ATOM 579 O O . ASP A 1 75 ? 10.469 -25.703 -2.748 1 98.19 75 ASP A O 1
ATOM 583 N N . LYS A 1 76 ? 11.062 -27.703 -2.295 1 96.88 76 LYS A N 1
ATOM 584 C CA . LYS A 1 76 ? 12.023 -27.781 -3.393 1 96.88 76 LYS A CA 1
ATOM 585 C C . LYS A 1 76 ? 11.32 -27.781 -4.742 1 96.88 76 LYS A C 1
ATOM 587 O O . LYS A 1 76 ? 11.938 -27.516 -5.773 1 96.88 76 LYS A O 1
ATOM 592 N N . ASP A 1 77 ? 10.008 -28.125 -4.707 1 97.81 77 ASP A N 1
ATOM 593 C CA . ASP A 1 77 ? 9.266 -28.25 -5.957 1 97.81 77 ASP A CA 1
ATOM 594 C C . ASP A 1 77 ? 8.398 -27 -6.195 1 97.81 77 ASP A C 1
ATOM 596 O O . ASP A 1 77 ? 7.578 -26.984 -7.117 1 97.81 77 ASP A O 1
ATOM 600 N N . PHE A 1 78 ? 8.625 -26 -5.41 1 98.44 78 PHE A N 1
ATOM 601 C CA . PHE A 1 78 ? 7.867 -24.75 -5.484 1 98.44 78 PHE A CA 1
ATOM 602 C C . PHE A 1 78 ? 8.18 -24 -6.773 1 98.44 78 PHE A C 1
ATOM 604 O O . PHE A 1 78 ? 9.336 -23.672 -7.039 1 98.44 78 PHE A O 1
ATOM 611 N N . GLU A 1 79 ? 7.043 -23.672 -7.594 1 98.5 79 GLU A N 1
ATOM 612 C CA . GLU A 1 79 ? 7.324 -23.062 -8.891 1 98.5 79 GLU A CA 1
ATOM 613 C C . GLU A 1 79 ? 6.344 -21.922 -9.18 1 98.5 79 GLU A C 1
ATOM 615 O O . GLU A 1 79 ? 6.629 -21.047 -10 1 98.5 79 GLU A O 1
ATOM 620 N N . LEU A 1 80 ? 5.184 -21.891 -8.531 1 98.81 80 LEU A N 1
ATOM 621 C CA . LEU A 1 80 ? 4.16 -20.906 -8.867 1 98.81 80 LEU A CA 1
ATOM 622 C C . LEU A 1 80 ? 3.43 -20.438 -7.617 1 98.81 80 LEU A C 1
ATOM 624 O O . LEU A 1 80 ? 3.039 -21.25 -6.777 1 98.81 80 LEU A O 1
ATOM 628 N N . LEU A 1 81 ? 3.365 -19.125 -7.441 1 98.88 81 LEU A N 1
ATOM 629 C CA . LEU A 1 81 ? 2.613 -18.516 -6.355 1 98.88 81 LEU A CA 1
ATOM 630 C C . LEU A 1 81 ? 1.556 -17.562 -6.898 1 98.88 81 LEU A C 1
ATOM 632 O O . LEU A 1 81 ? 1.854 -16.703 -7.742 1 98.88 81 LEU A O 1
ATOM 636 N N . VAL A 1 82 ? 0.313 -17.781 -6.496 1 98.81 82 VAL A N 1
ATOM 637 C CA . VAL A 1 82 ? -0.763 -16.828 -6.734 1 98.81 82 VAL A CA 1
ATOM 638 C C . VAL A 1 82 ? -1.156 -16.141 -5.422 1 98.81 82 VAL A C 1
ATOM 640 O O . VAL A 1 8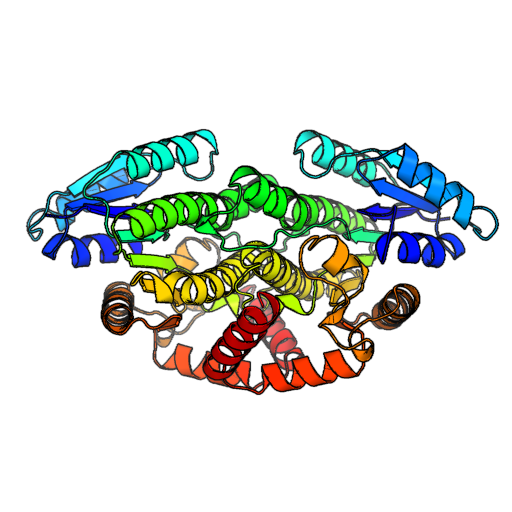2 ? -1.787 -16.766 -4.562 1 98.81 82 VAL A O 1
ATOM 643 N N . ASN A 1 83 ? -0.761 -14.93 -5.273 1 98.56 83 ASN A N 1
ATOM 644 C CA . ASN A 1 83 ? -1.269 -14.102 -4.184 1 98.56 83 ASN A CA 1
ATOM 645 C C . ASN A 1 83 ? -2.639 -13.516 -4.516 1 98.56 83 ASN A C 1
ATOM 647 O O . ASN A 1 83 ? -2.734 -12.469 -5.152 1 98.56 83 ASN A O 1
ATOM 651 N N . ASN A 1 84 ? -3.643 -14.141 -4.004 1 96.69 84 ASN A N 1
ATOM 652 C CA . ASN A 1 84 ? -5.016 -13.773 -4.336 1 96.69 84 ASN A CA 1
ATOM 653 C C . ASN A 1 84 ? -5.801 -13.359 -3.096 1 96.69 84 ASN A C 1
ATOM 655 O O . ASN A 1 84 ? -6.824 -12.68 -3.201 1 96.69 84 ASN A O 1
ATOM 659 N N . ALA A 1 85 ? -5.281 -13.781 -1.918 1 95.75 85 ALA A N 1
ATOM 660 C CA . ALA A 1 85 ? -5.984 -13.438 -0.684 1 95.75 85 ALA A CA 1
ATOM 661 C C . ALA A 1 85 ? -6.129 -11.93 -0.539 1 95.75 85 ALA A C 1
ATOM 663 O O . ALA A 1 85 ? -5.184 -11.18 -0.798 1 95.75 85 ALA A O 1
ATOM 664 N N . GLY A 1 86 ? -7.242 -11.516 -0.173 1 93.25 86 GLY A N 1
ATOM 665 C CA . GLY A 1 86 ? -7.543 -10.109 0.045 1 93.25 86 GLY A CA 1
ATOM 666 C C . GLY A 1 86 ? -8.992 -9.859 0.409 1 93.25 86 GLY A C 1
ATOM 667 O O . GLY A 1 86 ? -9.836 -10.75 0.282 1 93.25 86 GLY A O 1
ATOM 668 N N . PHE A 1 87 ? -9.234 -8.711 0.926 1 89.75 87 PHE A N 1
ATOM 669 C CA . PHE A 1 87 ? -10.602 -8.258 1.186 1 89.75 87 PHE A CA 1
ATOM 670 C C . PHE A 1 87 ? -10.672 -6.734 1.186 1 89.75 87 PHE A C 1
ATOM 672 O O . PHE A 1 87 ? -9.648 -6.059 1.058 1 89.75 87 PHE A O 1
ATOM 679 N N . GLY A 1 88 ? -11.875 -6.254 1.146 1 89.69 88 GLY A N 1
ATOM 680 C CA . GLY A 1 88 ? -12.109 -4.82 1.186 1 89.69 88 GLY A CA 1
ATOM 681 C C . GLY A 1 88 ? -13.219 -4.422 2.145 1 89.69 88 GLY A C 1
ATOM 682 O O . GLY A 1 88 ? -14.07 -5.242 2.496 1 89.69 88 GLY A O 1
ATOM 683 N N . THR A 1 89 ? -13.062 -3.221 2.631 1 88.62 89 THR A N 1
ATOM 684 C CA . THR A 1 89 ? -14.109 -2.613 3.447 1 88.62 89 THR A CA 1
ATOM 685 C C . THR A 1 89 ? -14.875 -1.56 2.65 1 88.62 89 THR A C 1
ATOM 687 O O . THR A 1 89 ? -14.344 -0.996 1.689 1 88.62 89 THR A O 1
ATOM 690 N N . VAL A 1 90 ? -16.109 -1.349 3.037 1 86.38 90 VAL A N 1
ATOM 691 C CA . VAL A 1 90 ? -16.953 -0.376 2.354 1 86.38 90 VAL A CA 1
ATOM 692 C C . VAL A 1 90 ? -17.5 0.634 3.361 1 86.38 90 VAL A C 1
ATOM 694 O O . VAL A 1 90 ? -17.969 0.256 4.438 1 86.38 90 VAL A O 1
ATOM 697 N N . GLY A 1 91 ? -17.422 1.91 3.008 1 89.56 91 GLY A N 1
ATOM 698 C CA . GLY A 1 91 ? -17.906 2.992 3.846 1 89.56 91 GLY A CA 1
ATOM 699 C C . GLY A 1 91 ? -16.969 4.18 3.898 1 89.56 91 GLY A C 1
ATOM 700 O O . GLY A 1 91 ? -15.867 4.133 3.334 1 89.56 91 GLY A O 1
ATOM 701 N N . GLU A 1 92 ? -17.5 5.215 4.496 1 92.38 92 GLU A N 1
ATOM 702 C CA . GLU A 1 92 ? -16.625 6.359 4.746 1 92.38 92 GLU A CA 1
ATOM 703 C C . GLU A 1 92 ? -15.484 5.988 5.688 1 92.38 92 GLU A C 1
ATOM 705 O O . GLU A 1 92 ? -15.719 5.484 6.789 1 92.38 92 GLU A O 1
ATOM 710 N N . PHE A 1 93 ? -14.305 6.258 5.285 1 96 93 PHE A N 1
ATOM 711 C CA . PHE A 1 93 ? -13.086 5.793 5.949 1 96 93 PHE A CA 1
ATOM 712 C C . PHE A 1 93 ? -13.094 6.184 7.422 1 96 93 PHE A C 1
ATOM 714 O O . PHE A 1 93 ? -12.82 5.355 8.289 1 96 93 PHE A O 1
ATOM 721 N N . ALA A 1 94 ? -13.484 7.383 7.688 1 95.5 94 ALA A N 1
ATOM 722 C CA . ALA A 1 94 ? -13.438 7.902 9.047 1 95.5 94 ALA A CA 1
ATOM 723 C C . ALA A 1 94 ? -14.375 7.121 9.969 1 95.5 94 ALA A C 1
ATOM 725 O O . ALA A 1 94 ? -14.133 7.023 11.172 1 95.5 94 ALA A O 1
ATOM 726 N N . GLY A 1 95 ? -15.344 6.543 9.422 1 94.88 95 GLY A N 1
ATOM 727 C CA . GLY A 1 95 ? -16.344 5.84 10.219 1 94.88 95 GLY A CA 1
ATOM 728 C C . GLY A 1 95 ? -16.109 4.344 10.281 1 94.88 95 GLY A C 1
ATOM 729 O O . GLY A 1 95 ? -16.781 3.633 11.023 1 94.88 95 GLY A O 1
ATOM 730 N N . LEU A 1 96 ? -15.172 3.842 9.578 1 95.5 96 LEU A N 1
ATOM 731 C CA . LEU A 1 96 ? -14.891 2.41 9.531 1 95.5 96 LEU A CA 1
ATOM 732 C C . LEU A 1 96 ? -14.016 1.985 10.711 1 95.5 96 LEU A C 1
ATOM 734 O O . LEU A 1 96 ? -13.312 2.812 11.289 1 95.5 96 LEU A O 1
ATOM 738 N N . ASP A 1 97 ? -14.094 0.705 11.07 1 96.94 97 ASP A N 1
ATOM 739 C CA . ASP A 1 97 ? -13.258 0.146 12.125 1 96.94 97 ASP A CA 1
ATOM 740 C C . ASP A 1 97 ? -11.781 0.174 11.727 1 96.94 97 ASP A C 1
ATOM 742 O O . ASP A 1 97 ? -11.398 -0.426 10.727 1 96.94 97 ASP A O 1
ATOM 746 N N . LEU A 1 98 ? -11 0.873 12.508 1 97.31 98 LEU A N 1
ATOM 747 C CA . LEU A 1 98 ? -9.594 1.078 12.18 1 97.31 98 LEU A CA 1
ATOM 748 C C . LEU A 1 98 ? -8.852 -0.252 12.117 1 97.31 98 LEU A C 1
ATOM 750 O O . LEU A 1 98 ? -8.008 -0.458 11.242 1 97.31 98 LEU A O 1
ATOM 754 N N . GLU A 1 99 ? -9.094 -1.097 13.047 1 96.81 99 GLU A N 1
ATOM 755 C CA . GLU A 1 99 ? -8.414 -2.385 13.055 1 96.81 99 GLU A CA 1
ATOM 756 C C . GLU A 1 99 ? -8.711 -3.178 11.781 1 96.81 99 GLU A C 1
ATOM 758 O O . GLU A 1 99 ? -7.832 -3.857 11.25 1 96.81 99 GLU A O 1
ATOM 763 N N . GLN A 1 100 ? -9.906 -3.08 11.312 1 96.12 100 GLN A N 1
ATOM 764 C CA . GLN A 1 100 ? -10.266 -3.744 10.062 1 96.12 100 GLN A CA 1
ATOM 765 C C . GLN A 1 100 ? -9.516 -3.131 8.875 1 96.12 100 GLN A C 1
ATOM 767 O O . GLN A 1 100 ? -9.094 -3.846 7.965 1 96.12 100 GLN A O 1
ATOM 772 N N . GLU A 1 101 ? -9.391 -1.82 8.906 1 97 101 GLU A N 1
ATOM 773 C CA . GLU A 1 101 ? -8.641 -1.138 7.859 1 97 101 GLU A CA 1
ATOM 774 C C . GLU A 1 101 ? -7.176 -1.58 7.855 1 97 101 GLU A C 1
ATOM 776 O O . GLU A 1 101 ? -6.602 -1.825 6.793 1 97 101 GLU A O 1
ATOM 781 N N . LEU A 1 102 ? -6.621 -1.708 9.031 1 97.62 102 LEU A N 1
ATOM 782 C CA . LEU A 1 102 ? -5.23 -2.129 9.141 1 97.62 102 LEU A CA 1
ATOM 783 C C . LEU A 1 102 ? -5.074 -3.596 8.758 1 97.62 102 LEU A C 1
ATOM 785 O O . LEU A 1 102 ? -4.062 -3.982 8.164 1 97.62 102 LEU A O 1
ATOM 789 N N . ASP A 1 103 ? -6.066 -4.402 9.086 1 96.62 103 ASP A N 1
ATOM 790 C CA . ASP A 1 103 ? -6.055 -5.805 8.68 1 96.62 103 ASP A CA 1
ATOM 791 C C . ASP A 1 103 ? -6.082 -5.934 7.156 1 96.62 103 ASP A C 1
ATOM 793 O O . ASP A 1 103 ? -5.477 -6.848 6.594 1 96.62 103 ASP A O 1
ATOM 797 N N . GLU A 1 104 ? -6.824 -5.059 6.516 1 96.44 104 GLU A N 1
ATOM 798 C CA . GLU A 1 104 ? -6.852 -5.016 5.055 1 96.44 104 GLU A CA 1
ATOM 799 C C . GLU A 1 104 ? -5.453 -4.797 4.484 1 96.44 104 GLU A C 1
ATOM 801 O O . GLU A 1 104 ? -5.066 -5.445 3.51 1 96.44 104 GLU A O 1
ATOM 806 N N . ILE A 1 105 ? -4.711 -3.926 5.09 1 97.81 105 ILE A N 1
ATOM 807 C CA . ILE A 1 105 ? -3.346 -3.645 4.66 1 97.81 105 ILE A CA 1
ATOM 808 C C . ILE A 1 105 ? -2.455 -4.848 4.961 1 97.81 105 ILE A C 1
ATOM 810 O O . ILE A 1 105 ? -1.611 -5.223 4.145 1 97.81 105 ILE A O 1
ATOM 814 N N . ASN A 1 106 ? -2.656 -5.457 6.117 1 97.75 106 ASN A N 1
ATOM 815 C CA . ASN A 1 106 ? -1.868 -6.625 6.5 1 97.75 106 ASN A CA 1
ATOM 816 C C . ASN A 1 106 ? -2.02 -7.758 5.488 1 97.75 106 ASN A C 1
ATOM 818 O O . ASN A 1 106 ? -1.034 -8.391 5.102 1 97.75 106 ASN A O 1
ATOM 822 N N . LEU A 1 107 ? -3.184 -7.922 5.066 1 97.5 107 LEU A N 1
ATOM 823 C CA . LEU A 1 107 ? -3.457 -9.039 4.168 1 97.5 107 LEU A CA 1
ATOM 824 C C . LEU A 1 107 ? -3.135 -8.672 2.727 1 97.5 107 LEU A C 1
ATOM 826 O O . LEU A 1 107 ? -2.363 -9.367 2.061 1 97.5 107 LEU A O 1
ATOM 830 N N . ASN A 1 108 ? -3.678 -7.543 2.23 1 97.12 108 ASN A N 1
ATOM 831 C CA . ASN A 1 108 ? -3.604 -7.188 0.819 1 97.12 108 ASN A CA 1
ATOM 832 C C . ASN A 1 108 ? -2.191 -6.766 0.421 1 97.12 108 ASN A C 1
ATOM 834 O O . ASN A 1 108 ? -1.817 -6.855 -0.75 1 97.12 108 ASN A O 1
ATOM 838 N N . VAL A 1 109 ? -1.453 -6.277 1.4 1 98.12 109 VAL A N 1
ATOM 839 C CA . VAL A 1 109 ? -0.171 -5.672 1.059 1 98.12 109 VAL A CA 1
ATOM 840 C C . VAL A 1 109 ? 0.961 -6.441 1.736 1 98.12 109 VAL A C 1
ATOM 842 O O . VAL A 1 109 ? 1.75 -7.113 1.068 1 98.12 109 VAL A O 1
ATOM 845 N N . LYS A 1 110 ? 0.921 -6.52 3.053 1 98.25 110 LYS A N 1
ATOM 846 C CA . LYS A 1 110 ? 2.074 -7.059 3.77 1 98.25 110 LYS A CA 1
ATOM 847 C C . LYS A 1 110 ? 2.246 -8.547 3.492 1 98.25 110 LYS A C 1
ATOM 849 O O . LYS A 1 110 ? 3.363 -9.016 3.254 1 98.25 110 LYS A O 1
ATOM 854 N N . ALA A 1 111 ? 1.176 -9.297 3.617 1 98.5 111 ALA A N 1
ATOM 855 C CA . ALA A 1 111 ? 1.261 -10.727 3.318 1 98.5 111 ALA A CA 1
ATOM 856 C C . ALA A 1 111 ? 1.764 -10.961 1.896 1 98.5 111 ALA A C 1
ATOM 858 O O . ALA A 1 111 ? 2.637 -11.797 1.671 1 98.5 111 ALA A O 1
ATOM 859 N N . LEU A 1 112 ? 1.235 -10.211 0.967 1 98.5 112 LEU A N 1
ATOM 860 C CA . LEU A 1 112 ? 1.608 -10.312 -0.44 1 98.5 112 LEU A CA 1
ATOM 861 C C . LEU A 1 112 ? 3.09 -10.008 -0.633 1 98.5 112 LEU A C 1
ATOM 863 O O . LEU A 1 112 ? 3.793 -10.734 -1.337 1 98.5 112 LEU A O 1
ATOM 867 N N . VAL A 1 113 ? 3.584 -8.969 0.003 1 98.69 113 VAL A N 1
ATOM 868 C CA . VAL A 1 113 ? 4.977 -8.547 -0.116 1 98.69 113 VAL A CA 1
ATOM 869 C C . VAL A 1 113 ? 5.887 -9.617 0.483 1 98.69 113 VAL A C 1
ATOM 871 O O . VAL A 1 113 ? 6.891 -10 -0.126 1 98.69 113 VAL A O 1
ATOM 874 N N . LEU A 1 114 ? 5.527 -10.078 1.664 1 98.69 114 LEU A N 1
ATOM 875 C CA . LEU A 1 114 ? 6.309 -11.094 2.359 1 98.69 114 LEU A CA 1
ATOM 876 C C . LEU A 1 114 ? 6.422 -12.367 1.519 1 98.69 114 LEU A C 1
ATOM 878 O O . LEU A 1 114 ? 7.523 -12.875 1.306 1 98.69 114 LEU A O 1
ATOM 882 N N . LEU A 1 115 ? 5.328 -12.82 0.981 1 98.75 115 LEU A N 1
ATOM 883 C CA . LEU A 1 115 ? 5.312 -14.062 0.218 1 98.75 115 LEU A CA 1
ATOM 884 C C . LEU A 1 115 ? 5.996 -13.883 -1.133 1 98.75 115 LEU A C 1
ATOM 886 O O . LEU A 1 115 ? 6.652 -14.797 -1.629 1 98.75 115 LEU A O 1
ATOM 890 N N . SER A 1 116 ? 5.816 -12.711 -1.75 1 98.75 116 SER A N 1
ATOM 891 C CA . SER A 1 116 ? 6.516 -12.406 -2.996 1 98.75 116 SER A CA 1
ATOM 892 C C . SER A 1 116 ? 8.023 -12.453 -2.805 1 98.75 116 SER A C 1
ATOM 894 O O . SER A 1 116 ? 8.75 -12.945 -3.668 1 98.75 116 SER A O 1
ATOM 896 N N . HIS A 1 117 ? 8.477 -11.883 -1.678 1 98.62 117 HIS A N 1
ATOM 897 C CA . HIS A 1 117 ? 9.906 -11.883 -1.37 1 98.62 117 HIS A CA 1
ATOM 898 C C . HIS A 1 117 ? 10.453 -13.305 -1.3 1 98.62 117 HIS A C 1
ATOM 900 O O . HIS A 1 117 ? 11.469 -13.617 -1.919 1 98.62 117 HIS A O 1
ATOM 906 N N . LYS A 1 118 ? 9.758 -14.164 -0.62 1 98.19 118 LYS A N 1
ATOM 907 C CA . LYS A 1 118 ? 10.195 -15.547 -0.454 1 98.19 118 LYS A CA 1
ATOM 908 C C . LYS A 1 118 ? 10.141 -16.312 -1.777 1 98.19 118 LYS A C 1
ATOM 910 O O . LYS A 1 118 ? 11.047 -17.078 -2.1 1 98.19 118 LYS A O 1
ATOM 915 N N . ALA A 1 119 ? 9.117 -16.078 -2.58 1 98.44 119 ALA A N 1
ATOM 916 C CA . ALA A 1 119 ? 8.977 -16.734 -3.877 1 98.44 119 ALA A CA 1
ATOM 917 C C . ALA A 1 119 ? 10.109 -16.328 -4.82 1 98.44 119 ALA A C 1
ATOM 919 O O . ALA A 1 119 ? 10.758 -17.188 -5.426 1 98.44 119 ALA A O 1
ATOM 920 N N . LEU A 1 120 ? 10.336 -15.047 -4.914 1 98.25 120 LEU A N 1
ATOM 921 C CA . LEU A 1 120 ? 11.344 -14.555 -5.852 1 98.25 120 LEU A CA 1
ATOM 922 C C . LEU A 1 120 ? 12.734 -15.031 -5.453 1 98.25 120 LEU A C 1
ATOM 924 O O . LEU A 1 120 ? 13.555 -15.344 -6.316 1 98.25 120 LEU A O 1
ATOM 928 N N . ASN A 1 121 ? 12.977 -15.055 -4.113 1 97 121 ASN A N 1
ATOM 929 C CA . ASN A 1 121 ? 14.25 -15.594 -3.646 1 97 121 ASN A CA 1
ATOM 930 C C . ASN A 1 121 ? 14.43 -17.047 -4.07 1 97 121 ASN A C 1
ATOM 932 O O . ASN A 1 121 ? 15.508 -17.438 -4.535 1 97 121 ASN A O 1
ATOM 936 N N . LYS A 1 122 ? 13.438 -17.797 -3.959 1 96.75 122 LYS A N 1
ATOM 937 C CA . LYS A 1 122 ? 13.477 -19.203 -4.348 1 96.75 122 LYS A CA 1
ATOM 938 C C . LYS A 1 122 ? 13.602 -19.359 -5.863 1 96.75 122 LYS A C 1
ATOM 940 O O . LYS A 1 122 ? 14.43 -20.141 -6.344 1 96.75 122 LYS A O 1
ATOM 945 N N . PHE A 1 123 ? 12.852 -18.625 -6.613 1 98 123 PHE A N 1
ATOM 946 C CA . PHE A 1 123 ? 12.828 -18.719 -8.07 1 98 123 PHE A CA 1
ATOM 947 C C . PHE A 1 123 ? 14.164 -18.297 -8.664 1 98 123 PHE A C 1
ATOM 949 O O . PHE A 1 123 ? 14.609 -18.859 -9.664 1 98 123 PHE A O 1
ATOM 956 N N . LYS A 1 124 ? 14.781 -17.359 -8.016 1 96.38 124 LYS A N 1
ATOM 957 C CA . LYS A 1 124 ? 16.094 -16.938 -8.492 1 96.38 124 LYS A CA 1
ATOM 958 C C . LYS A 1 124 ? 17.109 -18.062 -8.359 1 96.38 124 LYS A C 1
ATOM 960 O O . LYS A 1 124 ? 17.984 -18.219 -9.227 1 96.38 124 LYS A O 1
ATOM 965 N N . LYS A 1 125 ? 16.969 -18.797 -7.332 1 94.69 125 LYS A N 1
ATOM 966 C CA . LYS A 1 125 ? 17.891 -19.906 -7.102 1 94.69 125 LYS A CA 1
ATOM 967 C C . LYS A 1 125 ? 17.672 -21.016 -8.117 1 94.69 125 LYS A C 1
ATOM 969 O O . LYS A 1 125 ? 18.625 -21.672 -8.555 1 94.69 125 LYS A O 1
ATOM 974 N N . THR A 1 126 ? 16.453 -21.203 -8.539 1 94.25 126 THR A N 1
ATOM 975 C CA . THR A 1 126 ? 16.125 -22.297 -9.453 1 94.25 126 THR A CA 1
ATOM 976 C C . THR A 1 126 ? 16.125 -21.812 -10.898 1 94.25 126 THR A C 1
ATOM 978 O O . THR A 1 126 ? 16.141 -22.625 -11.828 1 94.25 126 THR A O 1
ATOM 981 N N . GLY A 1 127 ? 16.047 -20.516 -11.109 1 94.5 127 GLY A N 1
ATOM 982 C CA . GLY A 1 127 ? 16.094 -19.922 -12.438 1 94.5 127 GLY A CA 1
ATOM 983 C C . GLY A 1 127 ? 14.766 -20.016 -13.172 1 94.5 127 GLY A C 1
ATOM 984 O O . GLY A 1 127 ? 14.727 -19.969 -14.398 1 94.5 127 GLY A O 1
ATOM 985 N N . LYS A 1 128 ? 13.727 -20.25 -12.445 1 95.88 128 LYS A N 1
ATOM 986 C CA . LYS A 1 128 ? 12.391 -20.359 -13.016 1 95.88 128 LYS A CA 1
ATOM 987 C C . LYS A 1 128 ? 11.312 -20.156 -11.953 1 95.88 128 LYS A C 1
ATOM 989 O O . LYS A 1 128 ? 11.469 -20.594 -10.812 1 95.88 128 LYS A O 1
ATOM 994 N N . GLY A 1 129 ? 10.258 -19.516 -12.375 1 97.69 129 GLY A N 1
ATOM 995 C CA . GLY A 1 129 ? 9.133 -19.359 -11.469 1 97.69 129 GLY A CA 1
ATOM 996 C C . GLY A 1 129 ? 8.078 -18.391 -11.977 1 97.69 129 GLY A C 1
ATOM 997 O O . GLY A 1 129 ? 8.344 -17.609 -12.883 1 97.69 129 GLY A O 1
ATOM 998 N N . PHE A 1 130 ? 6.879 -18.516 -11.422 1 98.56 130 PHE A N 1
ATOM 999 C CA . PHE A 1 130 ? 5.73 -17.703 -11.789 1 98.56 130 PHE A CA 1
ATOM 1000 C C . PHE A 1 130 ? 5.094 -17.078 -10.555 1 98.56 130 PHE A C 1
ATOM 1002 O O . PHE A 1 130 ? 4.824 -17.781 -9.57 1 98.56 130 PHE A O 1
ATOM 1009 N N . LEU A 1 131 ? 5.004 -15.812 -10.578 1 98.69 131 LEU A N 1
ATOM 1010 C CA . LEU A 1 131 ? 4.359 -15.07 -9.508 1 98.69 131 LEU A CA 1
ATOM 1011 C C . LEU A 1 131 ? 3.189 -14.25 -10.039 1 98.69 131 LEU A C 1
ATOM 1013 O O . LEU A 1 131 ? 3.365 -13.422 -10.938 1 98.69 131 LEU A O 1
ATOM 1017 N N . ILE A 1 132 ? 1.991 -14.523 -9.578 1 98.62 132 ILE A N 1
ATOM 1018 C CA . ILE A 1 132 ? 0.809 -13.742 -9.93 1 98.62 132 ILE A CA 1
ATOM 1019 C C . ILE A 1 132 ? 0.293 -13.008 -8.695 1 98.62 132 ILE A C 1
ATOM 1021 O O . ILE A 1 132 ? -0.074 -13.633 -7.695 1 98.62 132 ILE A O 1
ATOM 1025 N N . ASN A 1 133 ? 0.335 -11.711 -8.688 1 97.94 133 ASN A N 1
ATOM 1026 C CA . ASN A 1 133 ? -0.309 -10.859 -7.695 1 97.94 133 ASN A CA 1
ATOM 1027 C C . ASN A 1 133 ? -1.643 -10.32 -8.195 1 97.94 133 ASN A C 1
ATOM 1029 O O . ASN A 1 133 ? -1.689 -9.625 -9.219 1 97.94 133 ASN A O 1
ATOM 1033 N N . VAL A 1 134 ? -2.695 -10.609 -7.488 1 93.81 134 VAL A N 1
ATOM 1034 C CA . VAL A 1 134 ? -4.02 -10.203 -7.941 1 93.81 134 VAL A CA 1
ATOM 1035 C C . VAL A 1 134 ? -4.324 -8.789 -7.453 1 93.81 134 VAL A C 1
ATOM 1037 O O . VAL A 1 134 ? -4.445 -8.555 -6.25 1 93.81 134 VAL A O 1
ATOM 1040 N N . ALA A 1 135 ? -4.391 -7.934 -8.359 1 90.31 135 ALA A N 1
ATOM 1041 C CA . ALA A 1 135 ? -4.77 -6.543 -8.141 1 90.31 135 ALA A CA 1
ATOM 1042 C C . ALA A 1 135 ? -6.238 -6.312 -8.492 1 90.31 135 ALA A C 1
ATOM 1044 O O . ALA A 1 135 ? -7.113 -7.062 -8.055 1 90.31 135 ALA A O 1
ATOM 1045 N N . SER A 1 136 ? -6.52 -5.191 -8.984 1 74.31 136 SER A N 1
ATOM 1046 C CA . SER A 1 136 ? -7.879 -4.84 -9.391 1 74.31 136 SER A CA 1
ATOM 1047 C C . SER A 1 136 ? -7.883 -3.605 -10.281 1 74.31 136 SER A C 1
ATOM 1049 O O . SER A 1 136 ? -6.938 -2.818 -10.273 1 74.31 136 SER A O 1
ATOM 1051 N N . VAL A 1 137 ? -8.938 -3.545 -11.039 1 64.19 137 VAL A N 1
ATOM 1052 C CA . VAL A 1 137 ? -9.141 -2.311 -11.789 1 64.19 137 VAL A CA 1
ATOM 1053 C C . VAL A 1 137 ? -9.375 -1.148 -10.828 1 64.19 137 VAL A C 1
ATOM 1055 O O . VAL A 1 137 ? -9.148 0.012 -11.18 1 64.19 137 VAL A O 1
ATOM 1058 N N . ALA A 1 138 ? -9.766 -1.475 -9.672 1 55.5 138 ALA A N 1
ATOM 1059 C CA . ALA A 1 138 ? -9.969 -0.469 -8.633 1 55.5 138 ALA A CA 1
ATOM 1060 C C . ALA A 1 138 ? -8.664 0.241 -8.289 1 55.5 138 ALA A C 1
ATOM 1062 O O . ALA A 1 138 ? -8.672 1.325 -7.699 1 55.5 138 ALA A O 1
ATOM 1063 N N . GLY A 1 139 ? -7.617 -0.244 -8.672 1 57.69 139 GLY A N 1
ATOM 1064 C CA . GLY A 1 139 ? -6.312 0.341 -8.398 1 57.69 139 GLY A CA 1
ATOM 1065 C C . GLY A 1 139 ? -5.984 1.507 -9.312 1 57.69 139 GLY A C 1
ATOM 1066 O O . GLY A 1 139 ? -4.992 2.207 -9.102 1 57.69 139 GLY A O 1
ATOM 1067 N N . TYR A 1 140 ? -6.93 1.722 -10.203 1 53.59 140 TYR A N 1
ATOM 1068 C CA . TYR A 1 140 ? -6.633 2.756 -11.188 1 53.59 140 TYR A CA 1
ATOM 1069 C C . TYR A 1 140 ? -7.301 4.074 -10.812 1 53.59 140 TYR A C 1
ATOM 1071 O O . TYR A 1 140 ? -6.918 5.133 -11.312 1 53.59 140 TYR A O 1
ATOM 1079 N N . LEU A 1 141 ? -8.273 3.926 -9.875 1 63.06 141 LEU A N 1
ATOM 1080 C CA . LEU A 1 141 ? -9.016 5.137 -9.555 1 63.06 141 LEU A CA 1
ATOM 1081 C C . LEU A 1 141 ? -9.242 5.254 -8.055 1 63.06 141 LEU A C 1
ATOM 1083 O O . LEU A 1 141 ? -9.375 4.242 -7.359 1 63.06 141 LEU A O 1
ATOM 1087 N N . PRO A 1 142 ? -9.227 6.594 -7.648 1 66.38 142 PRO A N 1
ATOM 1088 C CA . PRO A 1 142 ? -9.719 6.762 -6.281 1 66.38 142 PRO A CA 1
ATOM 1089 C C . PRO A 1 142 ? -11.133 6.207 -6.094 1 66.38 142 PRO A C 1
ATOM 1091 O O . PRO A 1 142 ? -11.945 6.254 -7.02 1 66.38 142 PRO A O 1
ATOM 1094 N N . ALA A 1 143 ? -11.32 5.586 -4.914 1 71.38 143 ALA A N 1
ATOM 1095 C CA . ALA A 1 143 ? -12.609 4.953 -4.676 1 71.38 143 ALA A CA 1
ATOM 1096 C C . ALA A 1 143 ? -13.195 5.387 -3.336 1 71.38 143 ALA A C 1
ATOM 1098 O O . ALA A 1 143 ? -13.125 4.645 -2.352 1 71.38 143 ALA A O 1
ATOM 1099 N N . PRO A 1 144 ? -13.797 6.66 -3.371 1 73.56 144 PRO A N 1
ATOM 1100 C CA . PRO A 1 144 ? -14.508 7.004 -2.137 1 73.56 144 PRO A CA 1
ATOM 1101 C C . PRO A 1 144 ? -15.484 5.914 -1.692 1 73.56 144 PRO A C 1
ATOM 1103 O O . PRO A 1 144 ? -16.156 5.305 -2.529 1 73.56 144 PRO A O 1
ATOM 1106 N N . GLY A 1 145 ? -15.438 5.566 -0.441 1 84.44 145 GLY A N 1
ATOM 1107 C CA . GLY A 1 145 ? -16.234 4.469 0.091 1 84.44 145 GLY A CA 1
ATOM 1108 C C . GLY A 1 145 ? -15.477 3.156 0.147 1 84.44 145 GLY A C 1
ATOM 1109 O O . GLY A 1 145 ? -15.961 2.18 0.725 1 84.44 145 GLY A O 1
ATOM 1110 N N . SER A 1 146 ? -14.344 3.133 -0.429 1 89.44 146 SER A N 1
ATOM 1111 C CA . SER A 1 146 ? -13.422 2.002 -0.37 1 89.44 146 SER A CA 1
ATOM 1112 C C . SER A 1 146 ? -11.977 2.459 -0.518 1 89.44 146 SER A C 1
ATOM 1114 O O . SER A 1 146 ? -11.211 1.883 -1.297 1 89.44 146 SER A O 1
ATOM 1116 N N . ALA A 1 147 ? -11.664 3.463 0.177 1 91.75 147 ALA A N 1
ATOM 1117 C CA . ALA A 1 147 ? -10.398 4.18 0.012 1 91.75 147 ALA A CA 1
ATOM 1118 C C . ALA A 1 147 ? -9.211 3.256 0.243 1 91.75 147 ALA A C 1
ATOM 1120 O O . ALA A 1 147 ? -8.273 3.223 -0.563 1 91.75 147 ALA A O 1
ATOM 1121 N N . THR A 1 148 ? -9.273 2.473 1.338 1 95.44 148 THR A N 1
ATOM 1122 C CA . THR A 1 148 ? -8.148 1.603 1.675 1 95.44 148 THR A CA 1
ATOM 1123 C C . THR A 1 148 ? -8 0.491 0.64 1 95.44 148 THR A C 1
ATOM 1125 O O . THR A 1 148 ? -6.891 0.213 0.179 1 95.44 148 THR A O 1
ATOM 1128 N N . TYR A 1 149 ? -9.055 -0.05 0.209 1 90.31 149 TYR A N 1
ATOM 1129 C CA . TYR A 1 149 ? -9.008 -1.143 -0.757 1 90.31 149 TYR A CA 1
ATOM 1130 C C . TYR A 1 149 ? -8.391 -0.678 -2.074 1 90.31 149 TYR A C 1
ATOM 1132 O O . TYR A 1 149 ? -7.453 -1.294 -2.58 1 90.31 149 TYR A O 1
ATOM 1140 N N . ALA A 1 150 ? -8.961 0.382 -2.607 1 86.94 150 ALA A N 1
ATOM 1141 C CA . ALA A 1 150 ? -8.43 0.921 -3.859 1 86.94 150 ALA A CA 1
ATOM 1142 C C . ALA A 1 150 ? -6.941 1.218 -3.742 1 86.94 150 ALA A C 1
ATOM 1144 O O . ALA A 1 150 ? -6.172 0.949 -4.668 1 86.94 150 ALA A O 1
ATOM 1145 N N . ALA A 1 151 ? -6.57 1.73 -2.637 1 93.44 151 ALA A N 1
ATOM 1146 C CA . ALA A 1 151 ? -5.168 2.066 -2.406 1 93.44 151 ALA A CA 1
ATOM 1147 C C . ALA A 1 151 ? -4.301 0.811 -2.367 1 93.44 151 ALA A C 1
ATOM 1149 O O . ALA A 1 151 ? -3.188 0.8 -2.895 1 93.44 151 ALA A O 1
ATOM 1150 N N . THR A 1 152 ? -4.773 -0.262 -1.729 1 95.06 152 THR A N 1
ATOM 1151 C CA . THR A 1 152 ? -4.016 -1.508 -1.696 1 95.06 152 THR A CA 1
ATOM 1152 C C . THR A 1 152 ? -3.809 -2.055 -3.105 1 95.06 152 THR A C 1
ATOM 1154 O O . THR A 1 152 ? -2.74 -2.576 -3.426 1 95.06 152 THR A O 1
ATOM 1157 N N . LYS A 1 153 ? -4.812 -1.934 -3.887 1 90.69 153 LYS A N 1
ATOM 1158 C CA . LYS A 1 153 ? -4.699 -2.463 -5.242 1 90.69 153 LYS A CA 1
ATOM 1159 C C . LYS A 1 153 ? -3.777 -1.598 -6.098 1 90.69 153 LYS A C 1
ATOM 1161 O O . LYS A 1 153 ? -3.074 -2.107 -6.973 1 90.69 153 LYS A O 1
ATOM 1166 N N . ALA A 1 154 ? -3.789 -0.318 -5.867 1 88.88 154 ALA A N 1
ATOM 1167 C CA . ALA A 1 154 ? -2.793 0.544 -6.5 1 88.88 154 ALA A CA 1
ATOM 1168 C C . ALA A 1 154 ? -1.379 0.135 -6.098 1 88.88 154 ALA A C 1
ATOM 1170 O O . ALA A 1 154 ? -0.473 0.109 -6.934 1 88.88 154 ALA A O 1
ATOM 1171 N N . PHE A 1 155 ? -1.235 -0.145 -4.844 1 93.94 155 PHE A N 1
ATOM 1172 C CA . PHE A 1 155 ? 0.042 -0.64 -4.344 1 93.94 155 PHE A CA 1
ATOM 1173 C C . PHE A 1 155 ? 0.46 -1.905 -5.082 1 93.94 155 PHE A C 1
ATOM 1175 O O . PHE A 1 155 ? 1.571 -1.984 -5.609 1 93.94 155 PHE A O 1
ATOM 1182 N N . VAL A 1 156 ? -0.43 -2.854 -5.145 1 95.69 156 VAL A N 1
ATOM 1183 C CA . VAL A 1 156 ? -0.136 -4.168 -5.703 1 95.69 156 VAL A CA 1
ATOM 1184 C C . VAL A 1 156 ? 0.255 -4.031 -7.172 1 95.69 156 VAL A C 1
ATOM 1186 O O . VAL A 1 156 ? 1.213 -4.66 -7.629 1 95.69 156 VAL A O 1
ATOM 1189 N N . LYS A 1 157 ? -0.471 -3.25 -7.859 1 90.25 157 LYS A N 1
ATOM 1190 C CA . LYS A 1 157 ? -0.177 -3.057 -9.281 1 90.25 157 LYS A CA 1
ATOM 1191 C C . LYS A 1 157 ? 1.216 -2.465 -9.477 1 90.25 157 LYS A C 1
ATOM 1193 O O . LYS A 1 157 ? 2.027 -3.008 -10.227 1 90.25 157 LYS A O 1
ATOM 1198 N N . SER A 1 158 ? 1.535 -1.385 -8.812 1 89 158 SER A N 1
ATOM 1199 C CA . SER A 1 158 ? 2.826 -0.715 -8.922 1 89 158 SER A CA 1
ATOM 1200 C C . SER A 1 158 ? 3.965 -1.638 -8.5 1 89 158 SER A C 1
ATOM 1202 O O . SER A 1 158 ? 4.973 -1.75 -9.203 1 89 158 SER A O 1
ATOM 1204 N N . PHE A 1 159 ? 3.775 -2.303 -7.426 1 95.12 159 PHE A N 1
ATOM 1205 C CA . PHE A 1 159 ? 4.75 -3.23 -6.863 1 95.12 159 PHE A CA 1
ATOM 1206 C C . PHE A 1 159 ? 5.07 -4.344 -7.852 1 95.12 159 PHE A C 1
ATOM 1208 O O . PHE A 1 159 ? 6.238 -4.598 -8.148 1 95.12 159 PHE A O 1
ATOM 1215 N N . THR A 1 160 ? 4.066 -4.867 -8.398 1 96.12 160 THR A N 1
ATOM 1216 C CA . THR A 1 160 ? 4.195 -6.031 -9.266 1 96.12 160 THR A CA 1
ATOM 1217 C C . THR A 1 160 ? 4.867 -5.648 -10.586 1 96.12 160 THR A C 1
ATOM 1219 O O . THR A 1 160 ? 5.719 -6.387 -11.086 1 96.12 160 THR A O 1
ATOM 1222 N N . GLU A 1 161 ? 4.469 -4.543 -11.078 1 90.69 161 GLU A N 1
ATOM 1223 C CA . GLU A 1 161 ? 5.094 -4.082 -12.312 1 90.69 161 GLU A CA 1
ATOM 1224 C C . GLU A 1 161 ? 6.594 -3.871 -12.125 1 90.69 161 GLU A C 1
ATOM 1226 O O . GLU A 1 161 ? 7.383 -4.16 -13.031 1 90.69 161 GLU A O 1
ATOM 1231 N N . SER A 1 162 ? 6.957 -3.354 -11.008 1 89.69 162 SER A N 1
ATOM 1232 C CA . SER A 1 162 ? 8.375 -3.172 -10.703 1 89.69 162 SER A CA 1
ATOM 1233 C C . SER A 1 162 ? 9.094 -4.516 -10.594 1 89.69 162 SER A C 1
ATOM 1235 O O . SER A 1 162 ? 10.188 -4.684 -11.133 1 89.69 162 SER A O 1
ATOM 1237 N N . LEU A 1 163 ? 8.469 -5.441 -9.961 1 95.81 163 LEU A N 1
ATOM 1238 C CA . LEU A 1 163 ? 9.047 -6.77 -9.797 1 95.81 163 LEU A CA 1
ATOM 1239 C C . LEU A 1 163 ? 9.219 -7.461 -11.148 1 95.81 163 LEU A C 1
ATOM 1241 O O . LEU A 1 163 ? 10.172 -8.211 -11.352 1 95.81 163 LEU A O 1
ATOM 1245 N N . HIS A 1 164 ? 8.219 -7.289 -12 1 94.31 164 HIS A N 1
ATOM 1246 C CA . HIS A 1 164 ? 8.281 -7.875 -13.336 1 94.31 164 HIS A CA 1
ATOM 1247 C C . HIS A 1 164 ? 9.586 -7.52 -14.031 1 94.31 164 HIS A C 1
ATOM 1249 O O . HIS A 1 164 ? 10.273 -8.398 -14.555 1 94.31 164 HIS A O 1
ATOM 1255 N N . GLU A 1 165 ? 9.93 -6.258 -13.938 1 89.12 165 GLU A N 1
ATOM 1256 C CA . GLU A 1 165 ? 11.148 -5.793 -14.594 1 89.12 165 GLU A CA 1
ATOM 1257 C C . GLU A 1 165 ? 12.391 -6.371 -13.922 1 89.12 165 GLU A C 1
ATOM 1259 O O . GLU A 1 165 ? 13.352 -6.75 -14.602 1 89.12 165 GLU A O 1
ATOM 1264 N N . GLU A 1 166 ? 12.383 -6.504 -12.648 1 90.81 166 GLU A N 1
ATOM 1265 C CA . GLU A 1 166 ? 13.531 -7.02 -11.898 1 90.81 166 GLU A CA 1
ATOM 1266 C C . GLU A 1 166 ? 13.719 -8.516 -12.148 1 90.81 166 GLU A C 1
ATOM 1268 O O . GLU A 1 166 ? 14.844 -9.016 -12.102 1 90.81 166 GLU A O 1
ATOM 1273 N N . ALA A 1 167 ? 12.672 -9.195 -12.461 1 94.94 167 ALA A N 1
ATOM 1274 C CA . ALA A 1 167 ? 12.688 -10.656 -12.547 1 94.94 167 ALA A CA 1
ATOM 1275 C C . ALA A 1 167 ? 13.047 -11.117 -13.953 1 94.94 167 ALA A C 1
ATOM 1277 O O . ALA A 1 167 ? 13.43 -12.273 -14.148 1 94.94 167 ALA A O 1
ATOM 1278 N N . LYS A 1 168 ? 12.945 -10.297 -14.898 1 90.31 168 LYS A N 1
ATOM 1279 C CA . LYS A 1 168 ? 13.102 -10.625 -16.312 1 90.31 168 LYS A CA 1
ATOM 1280 C C . LYS A 1 168 ? 14.438 -11.305 -16.578 1 90.31 168 LYS A C 1
ATOM 1282 O O . LYS A 1 168 ? 14.492 -12.328 -17.266 1 90.31 168 LYS A O 1
ATOM 1287 N N . PRO A 1 169 ? 15.484 -10.789 -15.945 1 91.69 169 PRO A N 1
ATOM 1288 C CA . PRO A 1 169 ? 16.781 -11.383 -16.266 1 91.69 169 PRO A CA 1
ATOM 1289 C C . PRO A 1 169 ? 16.922 -12.812 -15.742 1 91.69 169 PRO A C 1
ATOM 1291 O O . PRO A 1 169 ? 17.828 -13.531 -16.156 1 91.69 169 PRO A O 1
ATOM 1294 N N . TYR A 1 170 ? 16.062 -13.273 -14.938 1 94.75 170 TYR A N 1
ATOM 1295 C CA . TYR A 1 170 ? 16.234 -14.57 -14.289 1 94.75 170 TYR A CA 1
ATOM 1296 C C . TYR A 1 170 ? 15.258 -15.586 -14.867 1 94.75 170 TYR A C 1
ATOM 1298 O O . TYR A 1 170 ? 15.141 -16.703 -14.359 1 94.75 170 TYR A O 1
ATOM 1306 N N . GLY A 1 171 ? 14.445 -15.133 -15.867 1 95 171 GLY A N 1
ATOM 1307 C CA . GLY A 1 171 ? 13.484 -16.047 -16.453 1 95 171 GLY A CA 1
ATOM 1308 C C . GLY A 1 171 ? 12.266 -16.281 -15.586 1 95 171 GLY A C 1
ATOM 1309 O O . GLY A 1 171 ? 11.586 -17.312 -15.719 1 95 171 GLY A O 1
ATOM 1310 N N . ILE A 1 172 ? 12.094 -15.438 -14.648 1 97.5 172 ILE A N 1
ATOM 1311 C CA . ILE A 1 172 ? 10.953 -15.492 -13.75 1 97.5 172 ILE A CA 1
ATOM 1312 C C . ILE A 1 172 ? 9.836 -14.602 -14.281 1 97.5 172 ILE A C 1
ATOM 1314 O O . ILE A 1 172 ? 10.078 -13.469 -14.695 1 97.5 172 ILE A O 1
ATOM 1318 N N . TYR A 1 173 ? 8.594 -15.125 -14.352 1 98.06 173 TYR A N 1
ATOM 1319 C CA . TYR A 1 173 ? 7.449 -14.359 -14.828 1 98.06 173 TYR A CA 1
ATOM 1320 C C . TYR A 1 173 ? 6.641 -13.805 -13.664 1 98.06 173 TYR A C 1
ATOM 1322 O O . TYR A 1 173 ? 6.254 -14.555 -12.758 1 98.06 173 TYR A O 1
ATOM 1330 N N . VAL A 1 174 ? 6.457 -12.492 -13.648 1 97.5 174 VAL A N 1
ATOM 1331 C CA . VAL A 1 174 ? 5.695 -11.797 -12.617 1 97.5 174 VAL A CA 1
ATOM 1332 C C . VAL A 1 174 ? 4.535 -11.039 -13.25 1 97.5 174 VAL A C 1
ATOM 1334 O O . VAL A 1 174 ? 4.734 -10.25 -14.18 1 97.5 174 VAL A O 1
ATOM 1337 N N . GLN A 1 175 ? 3.293 -11.273 -12.75 1 96.75 175 GLN A N 1
ATOM 1338 C CA . GLN A 1 175 ? 2.109 -10.695 -13.375 1 96.75 175 GLN A CA 1
ATOM 1339 C C . GLN A 1 175 ? 1.213 -10.023 -12.336 1 96.75 175 GLN A C 1
ATOM 1341 O O . GLN A 1 175 ? 0.963 -10.586 -11.266 1 96.75 175 GLN A O 1
ATOM 1346 N N . ALA A 1 176 ? 0.86 -8.812 -12.664 1 94.75 176 ALA A N 1
ATOM 1347 C CA . ALA A 1 176 ? -0.265 -8.188 -11.969 1 94.75 176 ALA A CA 1
ATOM 1348 C C . ALA A 1 176 ? -1.583 -8.5 -12.672 1 94.75 176 ALA A C 1
ATOM 1350 O O . ALA A 1 176 ? -1.83 -8.023 -13.781 1 94.75 176 ALA A O 1
ATOM 1351 N N . LEU A 1 177 ? -2.404 -9.297 -12.062 1 93.81 177 LEU A N 1
ATOM 1352 C CA . LEU A 1 177 ? -3.74 -9.547 -12.586 1 93.81 177 LEU A CA 1
ATOM 1353 C C . LEU A 1 177 ? -4.727 -8.492 -12.102 1 93.81 177 LEU A C 1
ATOM 1355 O O . LEU A 1 177 ? -4.879 -8.281 -10.898 1 93.81 177 LEU A O 1
ATOM 1359 N N . CYS A 1 178 ? -5.348 -7.816 -12.969 1 88.19 178 CYS A N 1
ATOM 1360 C CA . CYS A 1 178 ? -6.301 -6.754 -12.664 1 88.19 178 CYS A CA 1
ATOM 1361 C C . CYS A 1 178 ? -7.691 -7.098 -13.188 1 88.19 178 CYS A C 1
ATOM 1363 O O . CYS A 1 178 ? -8.109 -6.594 -14.227 1 88.19 178 CYS A O 1
ATOM 1365 N N . PRO A 1 179 ? -8.352 -7.855 -12.344 1 84.25 179 PRO A N 1
ATOM 1366 C CA . PRO A 1 179 ? -9.711 -8.195 -12.766 1 84.25 179 PRO A CA 1
ATOM 1367 C C . PRO A 1 179 ? -10.672 -7.008 -12.672 1 84.25 179 PRO A C 1
ATOM 1369 O O . PRO A 1 179 ? -10.414 -6.062 -11.922 1 84.25 179 PRO A O 1
ATOM 1372 N N . GLY A 1 180 ? -11.664 -7.055 -13.516 1 72.19 180 GLY A N 1
ATOM 1373 C CA . GLY A 1 180 ? -12.766 -6.121 -13.352 1 72.19 180 GLY A CA 1
ATOM 1374 C C . GLY A 1 180 ? -13.656 -6.453 -12.172 1 72.19 180 GLY A C 1
ATOM 1375 O O . GLY A 1 180 ? -13.281 -7.262 -11.32 1 72.19 180 GLY A O 1
ATOM 1376 N N . LEU A 1 181 ? -14.773 -5.703 -12.055 1 58.06 181 LEU A N 1
ATOM 1377 C CA . LEU A 1 181 ? -15.719 -5.969 -10.977 1 58.06 181 LEU A CA 1
ATOM 1378 C C . LEU A 1 181 ? -16.25 -7.395 -11.055 1 58.06 181 LEU A C 1
ATOM 1380 O O . LEU A 1 181 ? -16.656 -7.848 -12.133 1 58.06 181 LEU A O 1
ATOM 1384 N N . THR A 1 182 ? -15.742 -8.219 -10.25 1 54.41 182 THR A N 1
ATOM 1385 C CA . THR A 1 182 ? -16.297 -9.57 -10.211 1 54.41 182 THR A CA 1
ATOM 1386 C C . THR A 1 182 ? -17.312 -9.703 -9.086 1 54.41 182 THR A C 1
ATOM 1388 O O . THR A 1 182 ? -17.297 -8.93 -8.125 1 54.41 182 THR A O 1
ATOM 1391 N N . HIS A 1 183 ? -18.281 -10.523 -9.305 1 46.81 183 HIS A N 1
ATOM 1392 C CA . HIS A 1 183 ? -19.266 -10.789 -8.258 1 46.81 183 HIS A CA 1
ATOM 1393 C C . HIS A 1 183 ? -18.562 -11.086 -6.93 1 46.81 183 HIS A C 1
ATOM 1395 O O . HIS A 1 183 ? -19.125 -10.828 -5.859 1 46.81 183 HIS A O 1
ATOM 1401 N N . SER A 1 184 ? -17.422 -11.57 -6.914 1 45.47 184 SER A N 1
ATOM 1402 C CA . SER A 1 184 ? -16.734 -11.93 -5.684 1 45.47 184 SER A CA 1
ATOM 1403 C C . SER A 1 184 ? -16.297 -10.688 -4.91 1 45.47 184 SER A C 1
ATOM 1405 O O . SER A 1 184 ? -16.312 -10.68 -3.68 1 45.47 184 SER A O 1
ATOM 1407 N N . ASP A 1 185 ? -15.781 -9.789 -5.605 1 45.69 185 ASP A N 1
ATOM 1408 C CA . ASP A 1 185 ? -15.273 -8.578 -4.969 1 45.69 185 ASP A CA 1
ATOM 1409 C C . ASP A 1 185 ? -16.375 -7.855 -4.199 1 45.69 185 ASP A C 1
ATOM 1411 O O . ASP A 1 185 ? -16.125 -7.32 -3.115 1 45.69 185 ASP A O 1
ATOM 1415 N N . PHE A 1 186 ? -17.5 -7.789 -4.859 1 42.78 186 PHE A N 1
ATOM 1416 C CA . PHE A 1 186 ? -18.625 -7.078 -4.254 1 42.78 186 PHE A CA 1
ATOM 1417 C C . PHE A 1 186 ? -19.203 -7.867 -3.086 1 42.78 186 PHE A C 1
ATOM 1419 O O . PHE A 1 186 ? -19.734 -7.285 -2.137 1 42.78 186 PHE A O 1
ATOM 1426 N N . HIS A 1 187 ? -19.188 -9.172 -3.236 1 41.72 187 HIS A N 1
ATOM 1427 C CA . HIS A 1 187 ? -19.703 -9.867 -2.061 1 41.72 187 HIS A CA 1
ATOM 1428 C C . HIS A 1 187 ? -18.891 -9.516 -0.817 1 41.72 187 HIS A C 1
ATOM 1430 O O . HIS A 1 187 ? -19.422 -9.516 0.296 1 41.72 187 HIS A O 1
ATOM 1436 N N . GLN A 1 188 ? -17.75 -9.383 -1.03 1 38.97 188 GLN A N 1
ATOM 1437 C CA . GLN A 1 188 ? -16.969 -9 0.142 1 38.97 188 GLN A CA 1
ATOM 1438 C C . GLN A 1 188 ? -17.281 -7.57 0.573 1 38.97 188 GLN A C 1
ATOM 1440 O O . GLN A 1 188 ? -16.969 -7.176 1.698 1 38.97 188 GLN A O 1
ATOM 1445 N N . ARG A 1 189 ? -17.828 -6.816 -0.442 1 40.84 189 ARG A N 1
ATOM 1446 C CA . ARG A 1 189 ? -18.344 -5.488 -0.145 1 40.84 189 ARG A CA 1
ATOM 1447 C C . ARG A 1 189 ? -19.797 -5.562 0.313 1 40.84 189 ARG A C 1
ATOM 1449 O O . ARG A 1 189 ? -20.719 -5.637 -0.512 1 40.84 189 ARG A O 1
ATOM 1456 N N . ALA A 1 190 ? -20.188 -6.41 1.249 1 37.12 190 ALA A N 1
ATOM 1457 C CA . ALA A 1 190 ? -21.484 -6.812 1.787 1 37.12 190 ALA A CA 1
ATOM 1458 C C . ALA A 1 190 ? -22.547 -5.75 1.512 1 37.12 190 ALA A C 1
ATOM 1460 O O . ALA A 1 190 ? -23.734 -6.047 1.522 1 37.12 190 ALA A O 1
ATOM 1461 N N . GLY A 1 191 ? -22.266 -4.512 1.475 1 36.53 191 GLY A N 1
ATOM 1462 C CA . GLY A 1 191 ? -23.438 -3.65 1.534 1 36.53 191 GLY A CA 1
ATOM 1463 C C . GLY A 1 191 ? -23.906 -3.178 0.169 1 36.53 191 GLY A C 1
ATOM 1464 O O . GLY A 1 191 ? -24.766 -2.301 0.07 1 36.53 191 GLY A O 1
ATOM 1465 N N . ILE A 1 192 ? -23.188 -3.328 -0.895 1 37.94 192 ILE A N 1
ATOM 1466 C CA . ILE A 1 192 ? -23.719 -2.779 -2.137 1 37.94 192 ILE A CA 1
ATOM 1467 C C . ILE A 1 192 ? -24.578 -3.826 -2.834 1 37.94 192 ILE A C 1
ATOM 1469 O O . ILE A 1 192 ? -24.125 -4.945 -3.09 1 37.94 192 ILE A O 1
ATOM 1473 N N . GLU A 1 193 ? -25.812 -3.734 -2.75 1 37.41 193 GLU A N 1
ATOM 1474 C CA . GLU A 1 193 ? -26.844 -4.555 -3.398 1 37.41 193 GLU A CA 1
ATOM 1475 C C . GLU A 1 193 ? -26.516 -4.762 -4.875 1 37.41 193 GLU A C 1
ATOM 1477 O O . GLU A 1 193 ? -26.109 -3.824 -5.566 1 37.41 193 GLU A O 1
ATOM 1482 N N . LYS A 1 194 ? -26.531 -6.012 -5.371 1 44.31 194 LYS A N 1
ATOM 1483 C CA . LYS A 1 194 ? -26.406 -6.617 -6.695 1 44.31 194 LYS A CA 1
ATOM 1484 C C . LYS A 1 194 ? -27.047 -5.738 -7.766 1 44.31 194 LYS A C 1
ATOM 1486 O O . LYS A 1 194 ? -26.656 -5.789 -8.93 1 44.31 194 LYS A O 1
ATOM 1491 N N . SER A 1 195 ? -28.062 -5.234 -7.352 1 39.62 195 SER A N 1
ATOM 1492 C CA . SER A 1 195 ? -29.016 -4.738 -8.336 1 39.62 195 SER A CA 1
ATOM 1493 C C . SER A 1 195 ? -28.453 -3.535 -9.094 1 39.62 195 SER A C 1
ATOM 1495 O O . SER A 1 195 ? -28.984 -3.158 -10.141 1 39.62 195 SER A O 1
ATOM 1497 N N . LYS A 1 196 ? -27.609 -2.85 -8.484 1 39.56 196 LYS A N 1
ATOM 1498 C CA . LYS A 1 196 ? -27.484 -1.557 -9.156 1 39.56 196 LYS A CA 1
ATOM 1499 C C . LYS A 1 196 ? -26.344 -1.578 -10.18 1 39.56 196 LYS A C 1
ATOM 1501 O O . LYS A 1 196 ? -26.047 -0.555 -10.797 1 39.56 196 LYS A O 1
ATOM 1506 N N . TYR A 1 197 ? -25.531 -2.666 -10.227 1 44.53 197 TYR A N 1
ATOM 1507 C CA . TYR A 1 197 ? -24.5 -2.605 -11.258 1 44.53 197 TYR A CA 1
ATOM 1508 C C . TYR A 1 197 ? -24.812 -3.584 -12.391 1 44.53 197 TYR A C 1
ATOM 1510 O O . TYR A 1 197 ? -25.234 -4.715 -12.141 1 44.53 197 TYR A O 1
ATOM 1518 N N . PRO A 1 198 ? -24.766 -3.074 -13.625 1 44.59 198 PRO A N 1
ATOM 1519 C CA . PRO A 1 198 ? -25.094 -3.914 -14.781 1 44.59 198 PRO A CA 1
ATOM 1520 C C . PRO A 1 198 ? -24.266 -5.203 -14.82 1 44.59 198 PRO A C 1
ATOM 1522 O O . PRO A 1 198 ? -23.125 -5.219 -14.375 1 44.59 198 PRO A O 1
ATOM 1525 N N . SER A 1 199 ? -24.906 -6.312 -15.102 1 45.84 199 SER A N 1
ATOM 1526 C CA . SER A 1 199 ? -24.422 -7.676 -15.266 1 45.84 199 SER A CA 1
ATOM 1527 C C . SER A 1 199 ? -23.156 -7.707 -16.109 1 45.84 199 SER A C 1
ATOM 1529 O O . SER A 1 199 ? -22.297 -8.57 -15.922 1 45.84 199 SER A O 1
ATOM 1531 N N . LEU A 1 200 ? -23.125 -6.77 -16.969 1 44.81 200 LEU A N 1
ATOM 1532 C CA . LEU A 1 200 ? -22.062 -6.77 -17.984 1 44.81 200 LEU A CA 1
ATOM 1533 C C . LEU A 1 200 ? -20.703 -6.504 -17.344 1 44.81 200 LEU A C 1
ATOM 1535 O O . LEU A 1 200 ? -19.672 -6.891 -17.891 1 44.81 200 LEU A O 1
ATOM 1539 N N . LEU A 1 201 ? -20.766 -5.977 -16.188 1 50.12 201 LEU A N 1
ATOM 1540 C CA . LEU A 1 201 ? -19.516 -5.574 -15.531 1 50.12 201 LEU A CA 1
ATOM 1541 C C . LEU A 1 201 ? -18.938 -6.715 -14.703 1 50.12 201 LEU A C 1
ATOM 1543 O O . LEU A 1 201 ? -17.797 -6.645 -14.258 1 50.12 201 LEU A O 1
ATOM 1547 N N . TRP A 1 202 ? -19.766 -7.832 -14.727 1 57.34 202 TRP A N 1
ATOM 1548 C CA . TRP A 1 202 ? -19.359 -8.945 -13.875 1 57.34 202 TRP A CA 1
ATOM 1549 C C . TRP A 1 202 ? -18.625 -10.008 -14.68 1 57.34 202 TRP A C 1
ATOM 1551 O O . TRP A 1 202 ? -19.109 -10.469 -15.711 1 57.34 202 TRP A O 1
ATOM 1561 N N . GLN A 1 203 ? -17.281 -10.102 -14.5 1 66.12 203 GLN A N 1
ATOM 1562 C CA . GLN A 1 203 ? -16.547 -11.164 -15.172 1 66.12 203 GLN A CA 1
ATOM 1563 C C . GLN A 1 203 ? -16.625 -12.469 -14.383 1 66.12 203 GLN A C 1
ATOM 1565 O O . GLN A 1 203 ? -16.656 -12.461 -13.148 1 66.12 203 GLN A O 1
ATOM 1570 N N . ASN A 1 204 ? -16.797 -13.578 -15.211 1 81.31 204 ASN A N 1
ATOM 1571 C CA . ASN A 1 204 ? -16.734 -14.914 -14.617 1 81.31 204 ASN A CA 1
ATOM 1572 C C . ASN A 1 204 ? -15.305 -15.258 -14.188 1 81.31 204 ASN A C 1
ATOM 1574 O O . ASN A 1 204 ? -14.352 -14.992 -14.922 1 81.31 204 ASN A O 1
ATOM 1578 N N . ALA A 1 205 ? -15.172 -15.82 -13.039 1 87.25 205 ALA A N 1
ATOM 1579 C CA . ALA A 1 205 ? -13.875 -16.172 -12.461 1 87.25 205 ALA A CA 1
ATOM 1580 C C . ALA A 1 205 ? -13.07 -17.062 -13.406 1 87.25 205 ALA A C 1
ATOM 1582 O O . ALA A 1 205 ? -11.852 -16.922 -13.516 1 87.25 205 ALA A O 1
ATOM 1583 N N . ASN A 1 206 ? -13.773 -17.938 -14.133 1 90.69 206 ASN A N 1
ATOM 1584 C CA . ASN A 1 206 ? -13.094 -18.844 -15.047 1 90.69 206 ASN A CA 1
ATOM 1585 C C . ASN A 1 206 ? -12.445 -18.094 -16.203 1 90.69 206 ASN A C 1
ATOM 1587 O O . ASN A 1 206 ? -11.32 -18.406 -16.609 1 90.69 206 ASN A O 1
ATOM 1591 N N . GLU A 1 207 ? -13.125 -17.094 -16.688 1 89.06 207 GLU A N 1
ATOM 1592 C CA . GLU A 1 207 ? -12.586 -16.297 -17.781 1 89.06 207 GLU A CA 1
ATOM 1593 C C . GLU A 1 207 ? -11.383 -15.484 -17.328 1 89.06 207 GLU A C 1
ATOM 1595 O O . GLU A 1 207 ? -10.391 -15.375 -18.047 1 89.06 207 GLU A O 1
ATOM 1600 N N . VAL A 1 208 ? -11.43 -14.961 -16.141 1 91.12 208 VAL A N 1
ATOM 1601 C CA . VAL A 1 208 ? -10.352 -14.164 -15.57 1 91.12 208 VAL A CA 1
ATOM 1602 C C . VAL A 1 208 ? -9.086 -15.016 -15.461 1 91.12 208 VAL A C 1
ATOM 1604 O O . VAL A 1 208 ? -8.008 -14.586 -15.891 1 91.12 208 VAL A O 1
ATOM 1607 N N . VAL A 1 209 ? -9.266 -16.203 -15.016 1 95.19 209 VAL A N 1
ATOM 1608 C CA . VAL A 1 209 ? -8.125 -17.078 -14.766 1 95.19 209 VAL A CA 1
ATOM 1609 C C . VAL A 1 209 ? -7.543 -17.547 -16.094 1 95.19 209 VAL A C 1
ATOM 1611 O O . VAL A 1 209 ? -6.324 -17.594 -16.266 1 95.19 209 VAL A O 1
ATOM 1614 N N . GLU A 1 210 ? -8.406 -17.891 -17.031 1 94.38 210 GLU A N 1
ATOM 1615 C CA . GLU A 1 210 ? -7.938 -18.312 -18.344 1 94.38 210 GLU A CA 1
ATOM 1616 C C . GLU A 1 210 ? -7.121 -17.219 -19.016 1 94.38 210 GLU A C 1
ATOM 1618 O O . GLU A 1 210 ? -6.051 -17.484 -19.578 1 94.38 210 GLU A O 1
ATOM 1623 N N . GLU A 1 211 ? -7.617 -16.031 -18.953 1 93 211 GLU A N 1
ATOM 1624 C CA . GLU A 1 211 ? -6.898 -14.898 -19.531 1 93 211 GLU A CA 1
ATOM 1625 C C . GLU A 1 211 ? -5.574 -14.656 -18.812 1 93 211 GLU A C 1
ATOM 1627 O O . GLU A 1 211 ? -4.562 -14.359 -19.453 1 93 211 GLU A O 1
ATOM 1632 N N . SER A 1 212 ? -5.559 -14.773 -17.562 1 95.19 212 SER A N 1
ATOM 1633 C CA . SER A 1 212 ? -4.355 -14.578 -16.766 1 95.19 212 SER A CA 1
ATOM 1634 C C . SER A 1 212 ? -3.264 -15.57 -17.141 1 95.19 212 SER A C 1
ATOM 1636 O O . SER A 1 212 ? -2.145 -15.172 -17.469 1 95.19 212 SER A O 1
ATOM 1638 N N . LEU A 1 213 ? -3.615 -16.844 -17.156 1 97.06 213 LEU A N 1
ATOM 1639 C CA . LEU A 1 213 ? -2.631 -17.891 -17.438 1 97.06 213 LEU A CA 1
ATOM 1640 C C . LEU A 1 213 ? -2.148 -17.812 -18.875 1 97.06 213 LEU A C 1
ATOM 1642 O O . LEU A 1 213 ? -0.976 -18.062 -19.156 1 97.06 213 LEU A O 1
ATOM 1646 N N . SER A 1 214 ? -3.074 -17.438 -19.781 1 95.44 214 SER A N 1
ATOM 1647 C CA . SER A 1 214 ? -2.672 -17.234 -21.156 1 95.44 214 SER A CA 1
ATOM 1648 C C . SER A 1 214 ? -1.674 -16.094 -21.297 1 95.44 214 SER A C 1
ATOM 1650 O O . SER A 1 214 ? -0.648 -16.219 -21.969 1 95.44 214 SER A O 1
ATOM 1652 N N . ALA A 1 215 ? -1.958 -15 -20.609 1 93.44 215 ALA A N 1
ATOM 1653 C CA . ALA A 1 215 ? -1.08 -13.836 -20.656 1 93.44 215 ALA A CA 1
ATOM 1654 C C . ALA A 1 215 ? 0.255 -14.125 -19.984 1 93.44 215 ALA A C 1
ATOM 1656 O O . ALA A 1 215 ? 1.294 -13.602 -20.391 1 93.44 215 ALA A O 1
ATOM 1657 N N . LEU A 1 216 ? 0.204 -14.922 -19 1 95.38 216 LEU A N 1
ATOM 1658 C CA . LEU A 1 216 ? 1.407 -15.281 -18.25 1 95.38 216 LEU A CA 1
ATOM 1659 C C . LEU A 1 216 ? 2.398 -16.016 -19.141 1 95.38 216 LEU A C 1
ATOM 1661 O O . LEU A 1 216 ? 3.609 -15.812 -19.047 1 95.38 216 LEU A O 1
ATOM 1665 N N . ARG A 1 217 ? 1.884 -16.828 -20.031 1 93.5 217 ARG A N 1
ATOM 1666 C CA . ARG A 1 217 ? 2.721 -17.609 -20.953 1 93.5 217 ARG A CA 1
ATOM 1667 C C . ARG A 1 217 ? 3.586 -16.688 -21.812 1 93.5 217 ARG A C 1
ATOM 1669 O O . ARG A 1 217 ? 4.672 -17.078 -22.234 1 93.5 217 ARG A O 1
ATOM 1676 N N . TYR A 1 218 ? 3.127 -15.484 -21.984 1 92.62 218 TYR A N 1
ATOM 1677 C CA . TYR A 1 218 ? 3.855 -14.531 -22.812 1 92.62 218 TYR A CA 1
ATOM 1678 C C . TYR A 1 218 ? 4.57 -13.492 -21.953 1 92.62 218 TYR A C 1
ATOM 1680 O O . TYR A 1 218 ? 4.988 -12.445 -22.453 1 92.62 218 TYR A O 1
ATOM 1688 N N . ASN A 1 219 ? 4.578 -13.672 -20.688 1 93.25 219 ASN A N 1
ATOM 1689 C CA . ASN A 1 219 ? 5.254 -12.836 -19.703 1 93.25 219 ASN A CA 1
ATOM 1690 C C . ASN A 1 219 ? 4.73 -11.398 -19.75 1 93.25 219 ASN A C 1
ATOM 1692 O O . ASN A 1 219 ? 5.508 -10.445 -19.734 1 93.25 219 ASN A O 1
ATOM 1696 N N . LYS A 1 220 ? 3.414 -11.32 -19.828 1 89.25 220 LYS A N 1
ATOM 1697 C CA . LYS A 1 220 ? 2.801 -10 -19.719 1 89.25 220 LYS A CA 1
ATOM 1698 C C . LYS A 1 220 ? 2.785 -9.5 -18.281 1 89.25 220 LYS A C 1
ATOM 1700 O O . LYS A 1 220 ? 2.287 -10.195 -17.391 1 89.25 220 LYS A O 1
ATOM 1705 N N . ALA A 1 221 ? 3.26 -8.32 -18.094 1 86.75 221 ALA A N 1
ATOM 1706 C CA . ALA A 1 221 ? 3.4 -7.773 -16.75 1 86.75 221 ALA A CA 1
ATOM 1707 C C . ALA A 1 221 ? 2.035 -7.523 -16.109 1 86.75 221 ALA A C 1
ATOM 1709 O O . ALA A 1 221 ? 1.859 -7.727 -14.906 1 86.75 221 ALA A O 1
ATOM 1710 N N . VAL A 1 222 ? 1.138 -7.016 -16.906 1 86.5 222 VAL A N 1
ATOM 1711 C CA . VAL A 1 222 ? -0.189 -6.652 -16.422 1 86.5 222 VAL A CA 1
ATOM 1712 C C . VAL A 1 222 ? -1.258 -7.336 -17.281 1 86.5 222 VAL A C 1
ATOM 1714 O O . VAL A 1 222 ? -1.197 -7.305 -18.5 1 86.5 222 VAL A O 1
ATOM 1717 N N . CYS A 1 223 ? -2.16 -8 -16.609 1 87.88 223 CYS A N 1
ATOM 1718 C CA . CYS A 1 223 ? -3.309 -8.609 -17.266 1 87.88 223 CYS A CA 1
ATOM 1719 C C . CYS A 1 223 ? -4.609 -7.98 -16.781 1 87.88 223 CYS A C 1
ATOM 1721 O O . CYS A 1 223 ? -5.047 -8.234 -15.664 1 87.88 223 CYS A O 1
ATOM 1723 N N . ILE A 1 224 ? -5.172 -7.168 -17.562 1 80 224 ILE A N 1
ATOM 1724 C CA . ILE A 1 224 ? -6.488 -6.594 -17.312 1 80 224 ILE A CA 1
ATOM 1725 C C . ILE A 1 224 ? -7.562 -7.438 -18 1 80 224 ILE A C 1
ATOM 1727 O O . ILE A 1 224 ? -7.547 -7.59 -19.219 1 80 224 ILE A O 1
ATOM 1731 N N . THR A 1 225 ? -8.398 -7.914 -17.219 1 78.69 225 THR A N 1
ATOM 1732 C CA . THR A 1 225 ? -9.352 -8.836 -17.828 1 78.69 225 THR A CA 1
ATOM 1733 C C . THR A 1 225 ? -10.648 -8.117 -18.172 1 78.69 225 THR A C 1
ATOM 1735 O O . THR A 1 225 ? -11.023 -7.145 -17.516 1 78.69 225 THR A O 1
ATOM 1738 N N . GLY A 1 226 ? -11.367 -8.617 -19.109 1 68.25 226 GLY A N 1
ATOM 1739 C CA . GLY A 1 226 ? -12.602 -8.039 -19.594 1 68.25 226 GLY A CA 1
ATOM 1740 C C . GLY A 1 226 ? -12.383 -6.918 -20.594 1 68.25 226 GLY A C 1
ATOM 1741 O O . GLY A 1 226 ? -11.688 -5.945 -20.297 1 68.25 226 GLY A O 1
ATOM 1742 N N . VAL A 1 227 ? -12.93 -7.094 -21.734 1 55.62 227 VAL A N 1
ATOM 1743 C CA . VAL A 1 227 ? -12.727 -6.156 -22.828 1 55.62 227 VAL A CA 1
ATOM 1744 C C . VAL A 1 227 ? -13.18 -4.758 -22.422 1 55.62 227 VAL A C 1
ATOM 17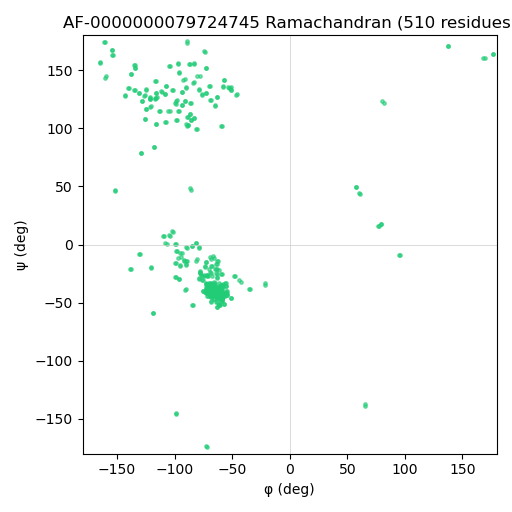46 O O . VAL A 1 227 ? -12.531 -3.762 -22.75 1 55.62 227 VAL A O 1
ATOM 1749 N N . VAL A 1 228 ? -14.219 -4.77 -21.609 1 51.91 228 VAL A N 1
ATOM 1750 C CA . VAL A 1 228 ? -14.773 -3.486 -21.188 1 51.91 228 VAL A CA 1
ATOM 1751 C C . VAL A 1 228 ? -13.836 -2.816 -20.188 1 51.91 228 VAL A C 1
ATOM 1753 O O . VAL A 1 228 ? -13.586 -1.611 -20.266 1 51.91 228 VAL A O 1
ATOM 1756 N N . ASN A 1 229 ? -13.297 -3.615 -19.391 1 58.91 229 ASN A N 1
ATOM 1757 C CA . ASN A 1 229 ? -12.359 -3.088 -18.406 1 58.91 229 ASN A CA 1
ATOM 1758 C C . ASN A 1 229 ? -11.086 -2.568 -19.062 1 58.91 229 ASN A C 1
ATOM 1760 O O . ASN A 1 229 ? -10.547 -1.535 -18.656 1 58.91 229 ASN A O 1
ATOM 1764 N N . GLN A 1 230 ? -10.75 -3.352 -20.062 1 53.53 230 GLN A N 1
ATOM 1765 C CA . GLN A 1 230 ? -9.547 -2.953 -20.797 1 53.53 230 GLN A CA 1
ATOM 1766 C C . GLN A 1 230 ? -9.734 -1.594 -21.453 1 53.53 230 GLN A C 1
ATOM 1768 O O . GLN A 1 230 ? -8.836 -0.751 -21.438 1 53.53 230 GLN A O 1
ATOM 1773 N N . GLY A 1 231 ? -10.938 -1.451 -21.953 1 48.81 231 GLY A N 1
ATOM 1774 C CA . GLY A 1 231 ? -11.242 -0.179 -22.578 1 48.81 231 GLY A CA 1
ATOM 1775 C C . GLY A 1 231 ? -11.336 0.97 -21.594 1 48.81 231 GLY A C 1
ATOM 1776 O O . GLY A 1 231 ? -10.82 2.059 -21.859 1 48.81 231 GLY A O 1
ATOM 1777 N N . ALA A 1 232 ? -11.992 0.665 -20.547 1 53.5 232 ALA A N 1
ATOM 1778 C CA . ALA A 1 232 ? -12.211 1.711 -19.547 1 53.5 232 ALA A CA 1
ATOM 1779 C C . ALA A 1 232 ? -10.891 2.186 -18.953 1 53.5 232 ALA A C 1
ATOM 1781 O O . ALA A 1 232 ? -10.672 3.389 -18.781 1 53.5 232 ALA A O 1
ATOM 1782 N N . ILE A 1 233 ? -10.055 1.287 -18.734 1 53.88 233 ILE A N 1
ATOM 1783 C CA . ILE A 1 233 ? -8.766 1.643 -18.141 1 53.88 233 ILE A CA 1
ATOM 1784 C C . ILE A 1 233 ? -7.922 2.404 -19.156 1 53.88 233 ILE A C 1
ATOM 1786 O O . ILE A 1 233 ? -7.246 3.375 -18.812 1 53.88 233 ILE A O 1
ATOM 1790 N N . SER A 1 234 ? -8.047 1.891 -20.344 1 47.03 234 SER A N 1
ATOM 1791 C CA . SER A 1 234 ? -7.324 2.607 -21.391 1 47.03 234 SER A CA 1
ATOM 1792 C C . SER A 1 234 ? -7.793 4.055 -21.484 1 47.03 234 SER A C 1
ATOM 1794 O O . SER A 1 234 ? -6.984 4.965 -21.672 1 47.03 234 SER A O 1
ATOM 1796 N N . LEU A 1 235 ? -9.086 4.219 -21.25 1 46.91 235 LEU A N 1
ATOM 1797 C CA . LEU A 1 235 ? -9.648 5.562 -21.344 1 46.91 235 LEU A CA 1
ATOM 1798 C C . LEU A 1 235 ? -9.25 6.395 -20.125 1 46.91 235 LEU A C 1
ATOM 1800 O O . LEU A 1 235 ? -8.953 7.586 -20.25 1 46.91 235 LEU A O 1
ATOM 1804 N N . THR A 1 236 ? -9.273 5.777 -19.031 1 51.09 236 THR A N 1
ATOM 1805 C CA . THR A 1 236 ? -8.906 6.473 -17.812 1 51.09 236 THR A CA 1
ATOM 1806 C C . THR A 1 236 ? -7.449 6.922 -17.844 1 51.09 236 THR A C 1
ATOM 1808 O O . THR A 1 236 ? -7.102 7.98 -17.328 1 51.09 236 THR A O 1
ATOM 1811 N N . GLU A 1 237 ? -6.738 6.047 -18.406 1 50.41 237 GLU A N 1
ATOM 1812 C CA . GLU A 1 237 ? -5.336 6.414 -18.562 1 50.41 237 GLU A CA 1
ATOM 1813 C C . GLU A 1 237 ? -5.172 7.625 -19.469 1 50.41 237 GLU A C 1
ATOM 1815 O O . GLU A 1 237 ? -4.18 8.352 -19.375 1 50.41 237 GLU A O 1
ATOM 1820 N N . LEU A 1 238 ? -6.336 7.82 -20.203 1 44.53 238 LEU A N 1
ATOM 1821 C CA . LEU A 1 238 ? -6.301 8.945 -21.125 1 44.53 238 LEU A CA 1
ATOM 1822 C C . LEU A 1 238 ? -6.938 10.188 -20.5 1 44.53 238 LEU A C 1
ATOM 1824 O O . LEU A 1 238 ? -6.66 11.312 -20.922 1 44.53 238 LEU A O 1
ATOM 1828 N N . MET A 1 239 ? -7.906 10.008 -19.609 1 48.91 239 MET A N 1
ATOM 1829 C CA . MET A 1 239 ? -8.648 11.125 -19.031 1 48.91 239 MET A CA 1
ATOM 1830 C C . MET A 1 239 ? -7.836 11.805 -17.938 1 48.91 239 MET A C 1
ATOM 1832 O O . MET A 1 239 ? -7.203 11.133 -17.125 1 48.91 239 MET A O 1
ATOM 1836 N N . PRO A 1 240 ? -7.805 13.156 -18.016 1 49.56 240 PRO A N 1
ATOM 1837 C CA . PRO A 1 240 ? -7.145 13.875 -16.922 1 49.56 240 PRO A CA 1
ATOM 1838 C C . PRO A 1 240 ? -7.66 13.453 -15.555 1 49.56 240 PRO A C 1
ATOM 1840 O O . PRO A 1 240 ? -8.852 13.188 -15.391 1 49.56 240 PRO A O 1
ATOM 1843 N N . ARG A 1 241 ? -6.914 13.227 -14.633 1 52.06 241 ARG A N 1
ATOM 1844 C CA . ARG A 1 241 ? -7.129 12.648 -13.312 1 52.06 241 ARG A CA 1
ATOM 1845 C C . ARG A 1 241 ? -8.203 13.422 -12.547 1 52.06 241 ARG A C 1
ATOM 1847 O O . ARG A 1 241 ? -8.977 12.828 -11.797 1 52.06 241 ARG A O 1
ATOM 1854 N N . ALA A 1 242 ? -8.258 14.734 -12.805 1 49.56 242 ALA A N 1
ATOM 1855 C CA . ALA A 1 242 ? -9.266 15.547 -12.117 1 49.56 242 ALA A CA 1
ATOM 1856 C C . ALA A 1 242 ? -10.672 15.102 -12.5 1 49.56 242 ALA A C 1
ATOM 1858 O O . ALA A 1 242 ? -11.562 15.047 -11.641 1 49.56 242 ALA A O 1
ATOM 1859 N N . LEU A 1 243 ? -10.859 14.797 -13.711 1 49.53 243 LEU A N 1
ATOM 1860 C CA . LEU A 1 243 ? -12.172 14.391 -14.195 1 49.53 243 LEU A CA 1
ATOM 1861 C C . LEU A 1 243 ? -12.523 12.992 -13.695 1 49.53 243 LEU A C 1
ATOM 1863 O O . LEU A 1 243 ? -13.672 12.727 -13.336 1 49.53 243 LEU A O 1
ATOM 1867 N N . LEU A 1 244 ? -11.531 12.297 -13.602 1 50.59 244 LEU A N 1
ATOM 1868 C CA . LEU A 1 244 ? -11.719 10.914 -13.164 1 50.59 244 LEU A CA 1
ATOM 1869 C C . LEU A 1 244 ? -12.133 10.867 -11.695 1 50.59 244 LEU A C 1
ATOM 1871 O O . LEU A 1 244 ? -13 10.078 -11.312 1 50.59 244 LEU A O 1
ATOM 1875 N N . ARG A 1 245 ? -11.625 11.742 -10.922 1 54.38 245 ARG A N 1
ATOM 1876 C CA . ARG A 1 245 ? -11.93 11.797 -9.5 1 54.38 245 ARG A CA 1
ATOM 1877 C C . ARG A 1 245 ? -13.375 12.227 -9.266 1 54.38 245 ARG A C 1
ATOM 1879 O O . ARG A 1 245 ? -14.062 11.68 -8.398 1 54.38 245 ARG A O 1
ATOM 1886 N N . LYS A 1 246 ? -13.75 13.203 -10.008 1 50.84 246 LYS A N 1
ATOM 1887 C CA . LYS A 1 246 ? -15.109 13.719 -9.883 1 50.84 246 LYS A CA 1
ATOM 1888 C C . LYS A 1 246 ? -16.141 12.648 -10.242 1 50.84 246 LYS A C 1
ATOM 1890 O O . LYS A 1 246 ? -17.156 12.516 -9.57 1 50.84 246 LYS A O 1
ATOM 1895 N N . THR A 1 247 ? -15.852 11.945 -11.234 1 49.25 247 THR A N 1
ATOM 1896 C CA . THR A 1 247 ? -16.797 10.953 -11.727 1 49.25 247 THR A CA 1
ATOM 1897 C C . THR A 1 247 ? -16.891 9.766 -10.773 1 49.25 247 THR A C 1
ATOM 1899 O O . THR A 1 247 ? -17.969 9.211 -10.562 1 49.25 247 THR A O 1
ATOM 1902 N N . ALA A 1 248 ? -15.797 9.422 -10.258 1 50.75 248 ALA A N 1
ATOM 1903 C CA . ALA A 1 248 ? -15.781 8.328 -9.289 1 50.75 248 ALA A CA 1
ATOM 1904 C C . ALA A 1 248 ? -16.578 8.688 -8.039 1 50.75 248 ALA A C 1
ATOM 1906 O O . ALA A 1 248 ? -17.297 7.848 -7.488 1 50.75 248 ALA A O 1
ATOM 1907 N N . GLY A 1 249 ? -16.453 9.922 -7.578 1 48.78 249 GLY A N 1
ATOM 1908 C CA . GLY A 1 249 ? -17.25 10.422 -6.469 1 48.78 249 GLY A CA 1
ATOM 1909 C C . GLY A 1 249 ? -18.734 10.422 -6.75 1 48.78 249 GLY A C 1
ATOM 1910 O O . GLY A 1 249 ? -19.547 10.133 -5.859 1 48.78 249 GLY A O 1
ATOM 1911 N N . LEU A 1 250 ? -19.078 10.648 -7.957 1 45.25 250 LEU A N 1
ATOM 1912 C CA . LEU A 1 250 ? -20.484 10.688 -8.359 1 45.25 250 LEU A CA 1
ATOM 1913 C C . LEU A 1 250 ? -21.062 9.281 -8.422 1 45.25 250 LEU A C 1
ATOM 1915 O O . LEU A 1 250 ? -22.219 9.07 -8.047 1 45.25 250 LEU A O 1
ATOM 1919 N N . PHE A 1 251 ? -20.312 8.414 -8.891 1 43.34 251 PHE A N 1
ATOM 1920 C CA . PHE A 1 251 ? -20.797 7.055 -9.047 1 43.34 251 PHE A CA 1
ATOM 1921 C C . PHE A 1 251 ? -21.031 6.406 -7.684 1 43.34 251 PHE A C 1
ATOM 1923 O O . PHE A 1 251 ? -21.969 5.621 -7.52 1 43.34 251 PHE A O 1
ATOM 1930 N N . LEU A 1 252 ? -20.234 6.676 -6.836 1 43.97 252 LEU A N 1
ATOM 1931 C CA . LEU A 1 252 ? -20.375 6.094 -5.508 1 43.97 252 LEU A CA 1
ATOM 1932 C C . LEU A 1 252 ? -21.5 6.785 -4.73 1 43.97 252 LEU A C 1
ATOM 1934 O O . LEU A 1 252 ? -22.109 6.176 -3.854 1 43.97 252 LEU A O 1
ATOM 1938 N N . LYS A 1 253 ? -21.781 8.016 -4.934 1 43.47 253 LYS A N 1
ATOM 1939 C CA . LYS A 1 253 ? -22.969 8.648 -4.359 1 43.47 253 LYS A CA 1
ATOM 1940 C C . LYS A 1 253 ? -24.25 8.008 -4.883 1 43.47 253 LYS A C 1
ATOM 1942 O O . LYS A 1 253 ? -25.266 7.957 -4.18 1 43.47 253 LYS A O 1
ATOM 1947 N N . PHE A 1 254 ? -24.297 7.523 -5.906 1 34.88 254 PHE A N 1
ATOM 1948 C CA . PHE A 1 254 ? -25.484 6.914 -6.477 1 34.88 254 PHE A CA 1
ATOM 1949 C C . PHE A 1 254 ? -25.766 5.566 -5.82 1 34.88 254 PHE A C 1
ATOM 1951 O O . PHE A 1 254 ? -26.922 5.117 -5.793 1 34.88 254 PHE A O 1
ATOM 1958 N N . ASP A 1 255 ? -24.875 4.871 -5.32 1 34.66 255 ASP A N 1
ATOM 1959 C CA . ASP A 1 255 ? -25.203 3.57 -4.746 1 34.66 255 ASP A CA 1
ATOM 1960 C C . ASP A 1 255 ? -25.766 3.717 -3.338 1 34.66 255 ASP A C 1
ATOM 1962 O O . ASP A 1 255 ? -26.156 2.727 -2.713 1 34.66 255 ASP A O 1
ATOM 1966 N N . ARG A 1 256 ? -25.688 4.832 -2.693 1 35.56 256 ARG A N 1
ATOM 1967 C CA . ARG A 1 256 ? -26.297 4.961 -1.374 1 35.56 256 ARG A CA 1
ATOM 1968 C C . ARG A 1 256 ? -27.766 5.32 -1.488 1 35.56 256 ARG A C 1
ATOM 1970 O O . ARG A 1 256 ? -28.438 5.543 -0.478 1 35.56 256 ARG A O 1
ATOM 1977 N N . LYS A 1 257 ? -28.422 5.527 -2.617 1 30.28 257 LYS A N 1
ATOM 1978 C CA . LYS A 1 257 ? -29.875 5.645 -2.6 1 30.28 257 LYS A CA 1
ATOM 1979 C C . LYS A 1 257 ? -30.547 4.297 -2.855 1 30.28 257 LYS A C 1
ATOM 1981 O O . LYS A 1 257 ? -30.109 3.545 -3.732 1 30.28 257 LYS A O 1
ATOM 1986 N N . MET B 1 1 ? -3.6 29.484 20.016 1 95.56 1 MET B N 1
ATOM 1987 C CA . MET B 1 1 ? -3.223 29.016 18.688 1 95.56 1 MET B CA 1
ATOM 1988 C C . MET B 1 1 ? -3.557 27.531 18.531 1 95.56 1 MET B C 1
ATOM 1990 O O . MET B 1 1 ? -3.457 26.766 19.484 1 95.56 1 MET B O 1
ATOM 1994 N N . LYS B 1 2 ? -3.996 27.141 17.391 1 98.12 2 LYS B N 1
ATOM 1995 C CA . LYS B 1 2 ? -4.312 25.75 17.125 1 98.12 2 LYS B CA 1
ATOM 1996 C C . LYS B 1 2 ? -3.043 24.906 16.969 1 98.12 2 LYS B C 1
ATOM 1998 O O . LYS B 1 2 ? -1.941 25.469 16.906 1 98.12 2 LYS B O 1
ATOM 2003 N N . ASN B 1 3 ? -3.232 23.578 17.016 1 98.81 3 ASN B N 1
ATOM 2004 C CA . ASN B 1 3 ? -2.078 22.688 16.969 1 98.81 3 ASN B CA 1
ATOM 2005 C C . ASN B 1 3 ? -1.961 21.969 15.633 1 98.81 3 ASN B C 1
ATOM 2007 O O . ASN B 1 3 ? -2.967 21.547 15.055 1 98.81 3 ASN B O 1
ATOM 2011 N N . ALA B 1 4 ? -0.742 21.922 15.133 1 98.94 4 ALA B N 1
ATOM 2012 C CA . ALA B 1 4 ? -0.377 21.141 13.961 1 98.94 4 ALA B CA 1
ATOM 2013 C C . ALA B 1 4 ? 0.631 20.047 14.32 1 98.94 4 ALA B C 1
ATOM 2015 O O . ALA B 1 4 ? 1.521 20.266 15.148 1 98.94 4 ALA B O 1
ATOM 2016 N N . TYR B 1 5 ? 0.488 18.891 13.742 1 98.94 5 TYR B N 1
ATOM 2017 C CA . TYR B 1 5 ? 1.404 17.766 13.93 1 98.94 5 TYR B CA 1
ATOM 2018 C C . TYR B 1 5 ? 2.1 17.406 12.625 1 98.94 5 TYR B C 1
ATOM 2020 O O . TYR B 1 5 ? 1.45 17.297 11.578 1 98.94 5 TYR B O 1
ATOM 2028 N N . VAL B 1 6 ? 3.42 17.281 12.648 1 98.88 6 VAL B N 1
ATOM 2029 C CA . VAL B 1 6 ? 4.211 16.922 11.477 1 98.88 6 VAL B CA 1
ATOM 2030 C C . VAL B 1 6 ? 5.062 15.688 11.789 1 98.88 6 VAL B C 1
ATOM 2032 O O . VAL B 1 6 ? 5.914 15.727 12.68 1 98.88 6 VAL B O 1
ATOM 2035 N N . THR B 1 7 ? 4.82 14.602 11.086 1 98.69 7 THR B N 1
ATOM 2036 C CA . THR B 1 7 ? 5.684 13.43 11.227 1 98.69 7 THR B CA 1
ATOM 2037 C C . THR B 1 7 ? 6.879 13.531 10.281 1 98.69 7 THR B C 1
ATOM 2039 O O . THR B 1 7 ? 6.789 14.148 9.219 1 98.69 7 THR B O 1
ATOM 2042 N N . GLY B 1 8 ? 7.988 12.828 10.664 1 96.94 8 GLY B N 1
ATOM 2043 C CA . GLY B 1 8 ? 9.203 13.031 9.891 1 96.94 8 GLY B CA 1
ATOM 2044 C C . GLY B 1 8 ? 9.648 14.484 9.852 1 96.94 8 GLY B C 1
ATOM 2045 O O . GLY B 1 8 ? 9.969 15.008 8.781 1 96.94 8 GLY B O 1
ATOM 2046 N N . ALA B 1 9 ? 9.719 15.133 10.969 1 97.38 9 ALA B N 1
ATOM 2047 C CA . ALA B 1 9 ? 9.742 16.594 11.047 1 97.38 9 ALA B CA 1
ATOM 2048 C C . ALA B 1 9 ? 11.164 17.109 11.219 1 97.38 9 ALA B C 1
ATOM 2050 O O . ALA B 1 9 ? 11.391 18.312 11.25 1 97.38 9 ALA B O 1
ATOM 2051 N N . SER B 1 10 ? 12.164 16.266 11.266 1 94.56 10 SER B N 1
ATOM 2052 C CA . SER B 1 10 ? 13.484 16.719 11.688 1 94.56 10 SER B CA 1
ATOM 2053 C C . SER B 1 10 ? 14.328 17.156 10.492 1 94.56 10 SER B C 1
ATOM 2055 O O . SER B 1 10 ? 15.375 17.781 10.656 1 94.56 10 SER B O 1
ATOM 2057 N N . GLN B 1 11 ? 13.891 16.812 9.258 1 90.31 11 GLN B N 1
ATOM 2058 C CA . GLN B 1 11 ? 14.688 17.156 8.086 1 90.31 11 GLN B CA 1
ATOM 2059 C C . GLN B 1 11 ? 13.805 17.281 6.844 1 90.31 11 GLN B C 1
ATOM 2061 O O . GLN B 1 11 ? 12.617 16.953 6.883 1 90.31 11 GLN B O 1
ATOM 2066 N N . GLY B 1 12 ? 14.352 17.906 5.852 1 91 12 GLY B N 1
ATOM 2067 C CA . GLY B 1 12 ? 13.742 17.906 4.531 1 91 12 GLY B CA 1
ATOM 2068 C C . GLY B 1 12 ? 12.406 18.625 4.5 1 91 12 GLY B C 1
ATOM 2069 O O . GLY B 1 12 ? 12.273 19.719 5.051 1 91 12 GLY B O 1
ATOM 2070 N N . ILE B 1 13 ? 11.531 18.016 3.797 1 92.75 13 ILE B N 1
ATOM 2071 C CA . ILE B 1 13 ? 10.203 18.578 3.604 1 92.75 13 ILE B CA 1
ATOM 2072 C C . ILE B 1 13 ? 9.508 18.734 4.953 1 92.75 13 ILE B C 1
ATOM 2074 O O . ILE B 1 13 ? 8.844 19.734 5.207 1 92.75 13 ILE B O 1
ATOM 2078 N N . GLY B 1 14 ? 9.711 17.797 5.859 1 96.5 14 GLY B N 1
ATOM 2079 C CA . GLY B 1 14 ? 9.109 17.844 7.18 1 96.5 14 GLY B CA 1
ATOM 2080 C C . GLY B 1 14 ? 9.555 19.062 7.988 1 96.5 14 GLY B C 1
ATOM 2081 O O . GLY B 1 14 ? 8.727 19.75 8.586 1 96.5 14 GLY B O 1
ATOM 2082 N N . LYS B 1 15 ? 10.797 19.281 7.957 1 96.38 15 LYS B N 1
ATOM 2083 C CA . LYS B 1 15 ? 11.336 20.422 8.68 1 96.38 15 LYS B CA 1
ATOM 2084 C C . LYS B 1 15 ? 10.812 21.734 8.094 1 96.38 15 LYS B C 1
ATOM 2086 O O . LYS B 1 15 ? 10.508 22.672 8.836 1 96.38 15 LYS B O 1
ATOM 2091 N N . GLU B 1 16 ? 10.688 21.797 6.809 1 96.25 16 GLU B N 1
ATOM 2092 C CA . GLU B 1 16 ? 10.18 23 6.152 1 96.25 16 GLU B CA 1
ATOM 2093 C C . GLU B 1 16 ? 8.703 23.219 6.469 1 96.25 16 GLU B C 1
ATOM 2095 O O . GLU B 1 16 ? 8.258 24.359 6.582 1 96.25 16 GLU B O 1
ATOM 2100 N N . PHE B 1 17 ? 7.965 22.141 6.578 1 97.88 17 PHE B N 1
ATOM 2101 C CA . PHE B 1 17 ? 6.59 22.281 7.039 1 97.88 17 PHE B CA 1
ATOM 2102 C C . PHE B 1 17 ? 6.543 22.906 8.43 1 97.88 17 PHE B C 1
ATOM 2104 O O . PHE B 1 17 ? 5.723 23.781 8.703 1 97.88 17 PHE B O 1
ATOM 2111 N N . VAL B 1 18 ? 7.457 22.422 9.289 1 98.56 18 VAL B N 1
ATOM 2112 C CA . VAL B 1 18 ? 7.504 22.969 10.648 1 98.56 18 VAL B CA 1
ATOM 2113 C C . VAL B 1 18 ? 7.762 24.469 10.594 1 98.56 18 VAL B C 1
ATOM 2115 O O . VAL B 1 18 ? 7.055 25.25 11.234 1 98.56 18 VAL B O 1
ATOM 2118 N N . ARG B 1 19 ? 8.688 24.891 9.828 1 98.25 19 ARG B N 1
ATOM 2119 C CA . ARG B 1 19 ? 9.047 26.297 9.695 1 98.25 19 ARG B CA 1
ATOM 2120 C C . ARG B 1 19 ? 7.859 27.141 9.219 1 98.25 19 ARG B C 1
ATOM 2122 O O . ARG B 1 19 ? 7.559 28.188 9.789 1 98.25 19 ARG B O 1
ATOM 2129 N N . ALA B 1 20 ? 7.203 26.688 8.195 1 98.25 20 ALA B N 1
ATOM 2130 C CA . ALA B 1 20 ? 6.098 27.422 7.598 1 98.25 20 ALA B CA 1
ATOM 2131 C C . ALA B 1 20 ? 4.895 27.469 8.531 1 98.25 20 ALA B C 1
ATOM 2133 O O . ALA B 1 20 ? 4.285 28.531 8.719 1 98.25 20 ALA B O 1
ATOM 2134 N N . LEU B 1 21 ? 4.57 26.375 9.227 1 98.62 21 LEU B N 1
ATOM 2135 C CA . LEU B 1 21 ? 3.373 26.25 10.055 1 98.62 21 LEU B CA 1
ATOM 2136 C C . LEU B 1 21 ? 3.561 26.969 11.383 1 98.62 21 LEU B C 1
ATOM 2138 O O . LEU B 1 21 ? 2.584 27.391 12.016 1 98.62 21 LEU B O 1
ATOM 2142 N N . ALA B 1 22 ? 4.809 27.141 11.789 1 98.56 22 ALA B N 1
ATOM 2143 C CA . ALA B 1 22 ? 5.109 27.734 13.094 1 98.56 22 ALA B CA 1
ATOM 2144 C C . ALA B 1 22 ? 4.668 29.203 13.133 1 98.56 22 ALA B C 1
ATOM 2146 O O . ALA B 1 22 ? 4.609 29.797 14.211 1 98.56 22 ALA B O 1
ATOM 2147 N N . GLN B 1 23 ? 4.309 29.734 11.977 1 98 23 GLN B N 1
ATOM 2148 C CA . GLN B 1 23 ? 3.836 31.109 11.898 1 98 23 GLN B CA 1
ATOM 2149 C C . GLN B 1 23 ? 2.387 31.219 12.367 1 98 23 GLN B C 1
ATOM 2151 O O . GLN B 1 23 ? 1.96 32.281 12.836 1 98 23 GLN B O 1
ATOM 2156 N N . ASP B 1 24 ? 1.631 30.109 12.281 1 98 24 ASP B N 1
ATOM 2157 C CA . ASP B 1 24 ? 0.194 30.203 12.516 1 98 24 ASP B CA 1
ATOM 2158 C C . ASP B 1 24 ? -0.272 29.125 13.492 1 98 24 ASP B C 1
ATOM 2160 O O . ASP B 1 24 ? -1.406 29.172 13.977 1 98 24 ASP B O 1
ATOM 2164 N N . TYR B 1 25 ? 0.636 28.203 13.82 1 98.69 25 TYR B N 1
ATOM 2165 C CA . TYR B 1 25 ? 0.272 27.062 14.656 1 98.69 25 TYR B CA 1
ATOM 2166 C C . TYR B 1 25 ? 1.314 26.828 15.742 1 98.69 25 TYR B C 1
ATOM 2168 O O . TYR B 1 25 ? 2.475 27.219 15.594 1 98.69 25 TYR B O 1
ATOM 2176 N N . ASN B 1 26 ? 0.856 26.203 16.859 1 98.81 26 ASN B N 1
ATOM 2177 C CA . ASN B 1 26 ? 1.785 25.375 17.625 1 98.81 26 ASN B CA 1
ATOM 2178 C C . ASN B 1 26 ? 2.105 24.078 16.891 1 98.81 26 ASN B C 1
ATOM 2180 O O . ASN B 1 26 ? 1.201 23.375 16.422 1 98.81 26 ASN B O 1
ATOM 2184 N N . VAL B 1 27 ? 3.385 23.812 16.797 1 98.88 27 VAL B N 1
ATOM 2185 C CA . VAL B 1 27 ? 3.734 22.672 15.961 1 98.88 27 VAL B CA 1
ATOM 2186 C C . VAL B 1 27 ? 4.398 21.594 16.812 1 98.88 27 VAL B C 1
ATOM 2188 O O . VAL B 1 27 ? 5.34 21.859 17.547 1 98.88 27 VAL B O 1
ATOM 2191 N N . PHE B 1 28 ? 3.865 20.406 16.734 1 98.94 28 PHE B N 1
ATOM 2192 C CA . PHE B 1 28 ? 4.449 19.203 17.344 1 98.94 28 PHE B CA 1
ATOM 2193 C C . PHE B 1 28 ? 5.254 18.422 16.312 1 98.94 28 PHE B C 1
ATOM 2195 O O . PHE B 1 28 ? 4.711 17.969 15.305 1 98.94 28 PHE B O 1
ATOM 2202 N N . LEU B 1 29 ? 6.574 18.359 16.562 1 98.75 29 LEU B N 1
ATOM 2203 C CA . LEU B 1 29 ? 7.508 17.672 15.68 1 98.75 29 LEU B CA 1
ATOM 2204 C C . LEU B 1 29 ? 7.68 16.219 16.094 1 98.75 29 LEU B C 1
ATOM 2206 O O . LEU B 1 29 ? 8.102 15.93 17.219 1 98.75 29 LEU B O 1
ATOM 2210 N N . ILE B 1 30 ? 7.418 15.258 15.18 1 98.81 30 ILE B N 1
ATOM 2211 C CA . ILE B 1 30 ? 7.531 13.844 15.492 1 98.81 30 ILE B CA 1
ATOM 2212 C C . ILE B 1 30 ? 8.641 13.211 14.648 1 98.81 30 ILE B C 1
ATOM 2214 O O . ILE B 1 30 ? 8.656 13.367 13.422 1 98.81 30 ILE B O 1
ATOM 2218 N N . SER B 1 31 ? 9.539 12.57 15.188 1 97.56 31 SER B N 1
ATOM 2219 C CA . SER B 1 31 ? 10.547 11.711 14.57 1 97.56 31 SER B CA 1
ATOM 2220 C C . SER B 1 31 ? 11.164 10.758 15.586 1 97.56 31 SER B C 1
ATOM 2222 O O . SER B 1 31 ? 10.875 10.844 16.781 1 97.56 31 SER B O 1
ATOM 2224 N N . ARG B 1 32 ? 11.992 9.875 15.125 1 95.06 32 ARG B N 1
ATOM 2225 C CA . ARG B 1 32 ? 12.547 8.852 16 1 95.06 32 ARG B CA 1
ATOM 2226 C C . ARG B 1 32 ? 13.656 9.422 16.875 1 95.06 32 ARG B C 1
ATOM 2228 O O . ARG B 1 32 ? 13.883 8.945 18 1 95.06 32 ARG B O 1
ATOM 2235 N N . SER B 1 33 ? 14.336 10.5 16.422 1 96.19 33 SER B N 1
ATOM 2236 C CA . SER B 1 33 ? 15.516 11.008 17.109 1 96.19 33 SER B CA 1
ATOM 2237 C C . SER B 1 33 ? 15.203 12.297 17.859 1 96.19 33 SER B C 1
ATOM 2239 O O . SER B 1 33 ? 15.008 13.352 17.266 1 96.19 33 SER B O 1
ATOM 2241 N N . ALA B 1 34 ? 15.305 12.18 19.172 1 97.25 34 ALA B N 1
ATOM 2242 C CA . ALA B 1 34 ? 15.102 13.375 20 1 97.25 34 ALA B CA 1
ATOM 2243 C C . ALA B 1 34 ? 16.156 14.43 19.703 1 97.25 34 ALA B C 1
ATOM 2245 O O . ALA B 1 34 ? 15.852 15.625 19.656 1 97.25 34 ALA B O 1
ATOM 2246 N N . ALA B 1 35 ? 17.344 13.977 19.484 1 97.56 35 ALA B N 1
ATOM 2247 C CA . ALA B 1 35 ? 18.438 14.898 19.219 1 97.56 35 ALA B CA 1
ATOM 2248 C C . ALA B 1 35 ? 18.203 15.68 17.938 1 97.56 35 ALA B C 1
ATOM 2250 O O . ALA B 1 35 ? 18.406 16.891 17.891 1 97.56 35 ALA B O 1
ATOM 2251 N N . ASP B 1 36 ? 17.766 15.031 16.875 1 96.62 36 ASP B N 1
ATOM 2252 C CA . ASP B 1 36 ? 17.5 15.672 15.602 1 96.62 36 ASP B CA 1
ATOM 2253 C C . ASP B 1 36 ? 16.328 16.641 15.703 1 96.62 36 ASP B C 1
ATOM 2255 O O . ASP B 1 36 ? 16.344 17.719 15.094 1 96.62 36 ASP B O 1
ATOM 2259 N N . LEU B 1 37 ? 15.367 16.266 16.484 1 98.31 37 LEU B N 1
ATOM 2260 C CA . LEU B 1 37 ? 14.211 17.141 16.688 1 98.31 37 LEU B CA 1
ATOM 2261 C C . LEU B 1 37 ? 14.617 18.406 17.438 1 98.31 37 LEU B C 1
ATOM 2263 O O . LEU B 1 37 ? 14.219 19.516 17.047 1 98.31 37 LEU B O 1
ATOM 2267 N N . ASN B 1 38 ? 15.398 18.234 18.422 1 98 38 ASN B N 1
ATOM 2268 C CA . ASN B 1 38 ? 15.844 19.391 19.188 1 98 38 ASN B CA 1
ATOM 2269 C C . ASN B 1 38 ? 16.703 20.328 18.344 1 98 38 ASN B C 1
ATOM 2271 O O . ASN B 1 38 ? 16.578 21.562 18.469 1 98 38 ASN B O 1
ATOM 2275 N N . LYS B 1 39 ? 17.5 19.766 17.578 1 97.69 39 LYS B N 1
ATOM 2276 C CA . LYS B 1 39 ? 18.297 20.578 16.656 1 97.69 39 LYS B CA 1
ATOM 2277 C C . LYS B 1 39 ? 17.406 21.406 15.734 1 97.69 39 LYS B C 1
ATOM 2279 O O . LYS B 1 39 ? 17.656 22.594 15.516 1 97.69 39 LYS B O 1
ATOM 2284 N N . ALA B 1 40 ? 16.391 20.766 15.203 1 97.44 40 ALA B N 1
ATOM 2285 C CA . ALA B 1 40 ? 15.445 21.469 14.336 1 97.44 40 ALA B CA 1
ATOM 2286 C C . ALA B 1 40 ? 14.734 22.578 15.086 1 97.44 40 ALA B C 1
ATOM 2288 O O . ALA B 1 40 ? 14.562 23.688 14.555 1 97.44 40 ALA B O 1
ATOM 2289 N N . ILE B 1 41 ? 14.352 22.328 16.297 1 98.44 41 ILE B N 1
ATOM 2290 C CA . ILE B 1 41 ? 13.625 23.312 17.094 1 98.44 41 ILE B CA 1
ATOM 2291 C C . ILE B 1 41 ? 14.523 24.516 17.375 1 98.44 41 ILE B C 1
ATOM 2293 O O . ILE B 1 41 ? 14.102 25.672 17.219 1 98.44 41 ILE B O 1
ATOM 2297 N N . VAL B 1 42 ? 15.766 24.281 17.719 1 98.06 42 VAL B N 1
ATOM 2298 C CA . VAL B 1 42 ? 16.703 25.359 18.016 1 98.06 42 VAL B CA 1
ATOM 2299 C C . VAL B 1 42 ? 16.875 26.266 16.797 1 98.06 42 VAL B C 1
ATOM 2301 O O . VAL B 1 42 ? 16.953 27.484 16.922 1 98.06 42 VAL B O 1
ATOM 2304 N N . GLU B 1 43 ? 16.859 25.641 15.695 1 97.75 43 GLU B N 1
ATOM 2305 C CA . GLU B 1 43 ? 17.047 26.359 14.445 1 97.75 43 GLU B CA 1
ATOM 2306 C C . GLU B 1 43 ? 15.812 27.203 14.094 1 97.75 43 GLU B C 1
ATOM 2308 O O . GLU B 1 43 ? 15.938 28.328 13.625 1 97.75 43 GLU B O 1
ATOM 2313 N N . ILE B 1 44 ? 14.641 26.734 14.352 1 98.12 44 ILE B N 1
ATOM 2314 C CA . ILE B 1 44 ? 13.414 27.297 13.797 1 98.12 44 ILE B CA 1
ATOM 2315 C C . ILE B 1 44 ? 12.758 28.203 14.836 1 98.12 44 ILE B C 1
ATOM 2317 O O . ILE B 1 44 ? 12.102 29.188 14.484 1 98.12 44 ILE B O 1
ATOM 2321 N N . GLU B 1 45 ? 12.938 27.969 16.047 1 97.56 45 GLU B N 1
ATOM 2322 C CA . GLU B 1 45 ? 12.203 28.578 17.156 1 97.56 45 GLU B CA 1
ATOM 2323 C C . GLU B 1 45 ? 12.344 30.094 17.156 1 97.56 45 GLU B C 1
ATOM 2325 O O . GLU B 1 45 ? 11.375 30.812 17.359 1 97.56 45 GLU B O 1
ATOM 2330 N N . PRO B 1 46 ? 13.523 30.672 16.844 1 97.31 46 PRO B N 1
ATOM 2331 C CA . PRO B 1 46 ? 13.695 32.125 16.906 1 97.31 46 PRO B CA 1
ATOM 2332 C C . PRO B 1 46 ? 12.773 32.875 15.945 1 97.31 46 PRO B C 1
ATOM 2334 O O . PRO B 1 46 ? 12.477 34.031 16.156 1 97.31 46 PRO B O 1
ATOM 2337 N N . ARG B 1 47 ? 12.32 32.219 14.953 1 96.88 47 ARG B N 1
ATOM 2338 C CA . ARG B 1 47 ? 11.484 32.875 13.953 1 96.88 47 ARG B CA 1
ATOM 2339 C C . ARG B 1 47 ? 10.039 32.375 14.039 1 96.88 47 ARG B C 1
ATOM 2341 O O . ARG B 1 47 ? 9.234 32.656 13.156 1 96.88 47 ARG B O 1
ATOM 2348 N N . SER B 1 48 ? 9.734 31.594 15.031 1 97.69 48 SER B N 1
ATOM 2349 C CA . SER B 1 48 ? 8.414 31 15.18 1 97.69 48 SER B CA 1
ATOM 2350 C C . SER B 1 48 ? 7.496 31.891 16.016 1 97.69 48 SER B C 1
ATOM 2352 O O . SER B 1 48 ? 7.949 32.531 16.953 1 97.69 48 SER B O 1
ATOM 2354 N N . ARG B 1 49 ? 6.254 31.922 15.625 1 98.12 49 ARG B N 1
ATOM 2355 C CA . ARG B 1 49 ? 5.242 32.594 16.438 1 98.12 49 ARG B CA 1
ATOM 2356 C C . ARG B 1 49 ? 4.609 31.625 17.422 1 98.12 49 ARG B C 1
ATOM 2358 O O . ARG B 1 49 ? 4.355 31.969 18.578 1 98.12 49 ARG B O 1
ATOM 2365 N N . GLY B 1 50 ? 4.359 30.406 17.016 1 98.06 50 GLY B N 1
ATOM 2366 C CA . GLY B 1 50 ? 3.793 29.375 17.875 1 98.06 50 GLY B CA 1
ATOM 2367 C C . GLY B 1 50 ? 4.844 28.578 18.625 1 98.06 50 GLY B C 1
ATOM 2368 O O . GLY B 1 50 ? 6.039 28.703 18.344 1 98.06 50 GLY B O 1
ATOM 2369 N N . MET B 1 51 ? 4.434 27.766 19.484 1 98.19 51 MET B N 1
ATOM 2370 C CA . MET B 1 51 ? 5.316 26.875 20.234 1 98.19 51 MET B CA 1
ATOM 2371 C C . MET B 1 51 ? 5.742 25.688 19.375 1 98.19 51 MET B C 1
ATOM 2373 O O . MET B 1 51 ? 4.992 25.234 18.516 1 98.19 51 MET B O 1
ATOM 2377 N N . LEU B 1 52 ? 6.938 25.297 19.609 1 98.75 52 LEU B N 1
ATOM 2378 C CA . LEU B 1 52 ? 7.449 24.062 19.031 1 98.75 52 LEU B CA 1
ATOM 2379 C C . LEU B 1 52 ? 7.688 23.016 20.109 1 98.75 52 LEU B C 1
ATOM 2381 O O . LEU B 1 52 ? 8.289 23.297 21.141 1 98.75 52 LEU B O 1
ATOM 2385 N N . LYS B 1 53 ? 7.207 21.797 19.891 1 98.62 53 LYS B N 1
ATOM 2386 C CA . LYS B 1 53 ? 7.391 20.719 20.859 1 98.62 53 LYS B CA 1
ATOM 2387 C C . LYS B 1 53 ? 7.816 19.422 20.156 1 98.62 53 LYS B C 1
ATOM 2389 O O . LYS B 1 53 ? 7.215 19.031 19.156 1 98.62 53 LYS B O 1
ATOM 2394 N N . ALA B 1 54 ? 8.852 18.797 20.719 1 98.69 54 ALA B N 1
ATOM 2395 C CA . ALA B 1 54 ? 9.352 17.547 20.172 1 98.69 54 ALA B CA 1
ATOM 2396 C C . ALA B 1 54 ? 8.648 16.344 20.812 1 98.69 54 ALA B C 1
ATOM 2398 O O . ALA B 1 54 ? 8.414 16.328 22.016 1 98.69 54 ALA B O 1
ATOM 2399 N N . ILE B 1 55 ? 8.25 15.375 19.984 1 98.62 55 ILE B N 1
ATOM 2400 C CA . ILE B 1 55 ? 7.77 14.062 20.406 1 98.62 55 ILE B CA 1
ATOM 2401 C C . ILE B 1 55 ? 8.578 12.969 19.719 1 98.62 55 ILE B C 1
ATOM 2403 O O . ILE B 1 55 ? 8.445 12.766 18.5 1 98.62 55 ILE B O 1
ATOM 2407 N N . SER B 1 56 ? 9.414 12.297 20.469 1 98.56 56 SER B N 1
ATOM 2408 C CA . SER B 1 56 ? 10.266 11.258 19.891 1 98.56 56 SER B CA 1
ATOM 2409 C C . SER B 1 56 ? 9.539 9.914 19.844 1 98.56 56 SER B C 1
ATOM 2411 O O . SER B 1 56 ? 9.328 9.289 20.891 1 98.56 56 SER B O 1
ATOM 2413 N N . LEU B 1 57 ? 9.133 9.477 18.656 1 98.31 57 LEU B N 1
ATOM 2414 C CA . LEU B 1 57 ? 8.43 8.227 18.422 1 98.31 57 LEU B CA 1
ATOM 2415 C C . LEU B 1 57 ? 8.93 7.539 17.156 1 98.31 57 LEU B C 1
ATOM 2417 O O . LEU B 1 57 ? 9.172 8.203 16.141 1 98.31 57 LEU B O 1
ATOM 2421 N N . ASP B 1 58 ? 9.156 6.309 17.25 1 97.81 58 ASP B N 1
ATOM 2422 C CA . ASP B 1 58 ? 9.438 5.477 16.078 1 97.81 58 ASP B CA 1
ATOM 2423 C C . ASP B 1 58 ? 8.141 4.922 15.477 1 97.81 58 ASP B C 1
ATOM 2425 O O . ASP B 1 58 ? 7.645 3.883 15.914 1 97.81 58 ASP B O 1
ATOM 2429 N N . LEU B 1 59 ? 7.734 5.508 14.43 1 97.81 59 LEU B N 1
ATOM 2430 C CA . LEU B 1 59 ? 6.418 5.203 13.883 1 97.81 59 LEU B CA 1
ATOM 2431 C C . LEU B 1 59 ? 6.457 3.932 13.047 1 97.81 59 LEU B C 1
ATOM 2433 O O . LEU B 1 59 ? 5.449 3.541 12.453 1 97.81 59 LEU B O 1
ATOM 2437 N N . THR B 1 60 ? 7.602 3.279 12.945 1 96.06 60 THR B N 1
ATOM 2438 C CA . THR B 1 60 ? 7.609 1.931 12.391 1 96.06 60 THR B CA 1
ATOM 2439 C C . THR B 1 60 ? 7.008 0.934 13.375 1 96.06 60 THR B C 1
ATOM 2441 O O . THR B 1 60 ? 6.672 -0.192 13 1 96.06 60 THR B O 1
ATOM 2444 N N . LYS B 1 61 ? 6.867 1.332 14.609 1 96.88 61 LYS B N 1
ATOM 2445 C CA . LYS B 1 61 ? 6.379 0.46 15.672 1 96.88 61 LYS B CA 1
ATOM 2446 C C . LYS B 1 61 ? 4.91 0.747 15.992 1 96.88 61 LYS B C 1
ATOM 2448 O O . LYS B 1 61 ? 4.543 1.892 16.266 1 96.88 61 LYS B O 1
ATOM 2453 N N . LYS B 1 62 ? 4.156 -0.301 16.078 1 95.81 62 LYS B N 1
ATOM 2454 C CA . LYS B 1 62 ? 2.717 -0.192 16.297 1 95.81 62 LYS B CA 1
ATOM 2455 C C . LYS B 1 62 ? 2.41 0.537 17.609 1 95.81 62 LYS B C 1
ATOM 2457 O O . LYS B 1 62 ? 1.555 1.425 17.641 1 95.81 62 LYS B O 1
ATOM 2462 N N . LYS B 1 63 ? 3.076 0.194 18.641 1 97.19 63 LYS B N 1
ATOM 2463 C CA . LYS B 1 63 ? 2.811 0.78 19.953 1 97.19 63 LYS B CA 1
ATOM 2464 C C . LYS B 1 63 ? 3.025 2.291 19.938 1 97.19 63 LYS B C 1
ATOM 2466 O O . LYS B 1 63 ? 2.271 3.037 20.562 1 97.19 63 LYS B O 1
ATOM 2471 N N . GLU B 1 64 ? 4 2.76 19.234 1 98.25 64 GLU B N 1
ATOM 2472 C CA . GLU B 1 64 ? 4.316 4.184 19.188 1 98.25 64 GLU B CA 1
ATOM 2473 C C . GLU B 1 64 ? 3.363 4.93 18.25 1 98.25 64 GLU B C 1
ATOM 2475 O O . GLU B 1 64 ? 3.072 6.109 18.469 1 98.25 64 GLU B O 1
ATOM 2480 N N . GLN B 1 65 ? 2.842 4.234 17.203 1 98.25 65 GLN B N 1
ATOM 2481 C CA . GLN B 1 65 ? 1.756 4.785 16.391 1 98.25 65 GLN B CA 1
ATOM 2482 C C . GLN B 1 65 ? 0.521 5.059 17.25 1 98.25 65 GLN B C 1
ATOM 2484 O O . GLN B 1 65 ? -0.087 6.125 17.156 1 98.25 65 GLN B O 1
ATOM 2489 N N . GLU B 1 66 ? 0.251 4.062 18.078 1 97.62 66 GLU B N 1
ATOM 2490 C CA . GLU B 1 66 ? -0.925 4.168 18.938 1 97.62 66 GLU B CA 1
ATOM 2491 C C . GLU B 1 66 ? -0.755 5.277 19.969 1 97.62 66 GLU B C 1
ATOM 2493 O O . GLU B 1 66 ? -1.726 5.941 20.344 1 97.62 66 GLU B O 1
ATOM 2498 N N . GLU B 1 67 ? 0.419 5.434 20.438 1 98.38 67 GLU B N 1
ATOM 2499 C CA . GLU B 1 67 ? 0.694 6.527 21.359 1 98.38 67 GLU B CA 1
ATOM 2500 C C . GLU B 1 67 ? 0.412 7.879 20.719 1 98.38 67 GLU B C 1
ATOM 2502 O O . GLU B 1 67 ? -0.252 8.734 21.312 1 98.38 67 GLU B O 1
ATOM 2507 N N . LEU B 1 68 ? 0.866 8.086 19.516 1 98.62 68 LEU B N 1
ATOM 2508 C CA . LEU B 1 68 ? 0.605 9.336 18.812 1 98.62 68 LEU B CA 1
ATOM 2509 C C . LEU B 1 68 ? -0.885 9.508 18.531 1 98.62 68 LEU B C 1
ATOM 2511 O O . LEU B 1 68 ? -1.425 10.609 18.688 1 98.62 68 LEU B O 1
ATOM 2515 N N . ALA B 1 69 ? -1.516 8.422 18.156 1 98.06 69 ALA B N 1
ATOM 2516 C CA . ALA B 1 69 ? -2.957 8.453 17.922 1 98.06 69 ALA B CA 1
ATOM 2517 C C . ALA B 1 69 ? -3.703 8.953 19.156 1 98.06 69 ALA B C 1
ATOM 2519 O O . ALA B 1 69 ? -4.617 9.773 19.047 1 98.06 69 ALA B O 1
ATOM 2520 N N . SER B 1 70 ? -3.268 8.469 20.281 1 98.12 70 SER B N 1
ATOM 2521 C CA . SER B 1 70 ? -3.889 8.867 21.547 1 98.12 70 SER B CA 1
ATOM 2522 C C . SER B 1 70 ? -3.668 10.352 21.828 1 98.12 70 SER B C 1
ATOM 2524 O O . SER B 1 70 ? -4.57 11.039 22.312 1 98.12 70 SER B O 1
ATOM 2526 N N . ILE B 1 71 ? -2.553 10.844 21.531 1 98.5 71 ILE B N 1
ATOM 2527 C CA . ILE B 1 71 ? -2.23 12.25 21.719 1 98.5 71 ILE B CA 1
ATOM 2528 C C . ILE B 1 71 ? -3.139 13.109 20.828 1 98.5 71 ILE B C 1
ATOM 2530 O O . ILE B 1 71 ? -3.705 14.102 21.297 1 98.5 71 ILE B O 1
ATOM 2534 N N . LEU B 1 72 ? -3.312 12.734 19.578 1 98.31 72 LEU B N 1
ATOM 2535 C CA . LEU B 1 72 ? -4.172 13.469 18.641 1 98.31 72 LEU B CA 1
ATOM 2536 C C . LEU B 1 72 ? -5.613 13.492 19.141 1 98.31 72 LEU B C 1
ATOM 2538 O O . LEU B 1 72 ? -6.27 14.531 19.094 1 98.31 72 LEU B O 1
ATOM 2542 N N . GLU B 1 73 ? -6.023 12.391 19.625 1 96.75 73 GLU B N 1
ATOM 2543 C CA . GLU B 1 73 ? -7.41 12.25 20.062 1 96.75 73 GLU B CA 1
ATOM 2544 C C . GLU B 1 73 ? -7.703 13.148 21.25 1 96.75 73 GLU B C 1
ATOM 2546 O O . GLU B 1 73 ? -8.812 13.68 21.375 1 96.75 73 GLU B O 1
ATOM 2551 N N . LYS B 1 74 ? -6.754 13.352 22.047 1 97.25 74 LYS B N 1
ATOM 2552 C CA . LYS B 1 74 ? -6.953 14.094 23.297 1 97.25 74 LYS B CA 1
ATOM 2553 C C . LYS B 1 74 ? -6.727 15.586 23.094 1 97.25 74 LYS B C 1
ATOM 2555 O O . LYS B 1 74 ? -7.098 16.391 23.938 1 97.25 74 LYS B O 1
ATOM 2560 N N . ASP B 1 75 ? -6.148 15.992 22.016 1 98.19 75 ASP B N 1
ATOM 2561 C CA . ASP B 1 75 ? -5.816 17.391 21.766 1 98.19 75 ASP B CA 1
ATOM 2562 C C . ASP B 1 75 ? -7.02 18.156 21.219 1 98.19 75 ASP B C 1
ATOM 2564 O O . ASP B 1 75 ? -7.355 18.031 20.031 1 98.19 75 ASP B O 1
ATOM 2568 N N . LYS B 1 76 ? -7.547 18.969 21.953 1 96.94 76 LYS B N 1
ATOM 2569 C CA . LYS B 1 76 ? -8.758 19.703 21.594 1 96.94 76 LYS B CA 1
ATOM 2570 C C . LYS B 1 76 ? -8.453 20.781 20.562 1 96.94 76 LYS B C 1
ATOM 2572 O O . LYS B 1 76 ? -9.359 21.281 19.891 1 96.94 76 LYS B O 1
ATOM 2577 N N . ASP B 1 77 ? -7.148 21.141 20.453 1 97.88 77 ASP B N 1
ATOM 2578 C CA . ASP B 1 77 ? -6.77 22.219 19.562 1 97.88 77 ASP B CA 1
ATOM 2579 C C . ASP B 1 77 ? -6.164 21.672 18.266 1 97.88 77 ASP B C 1
ATOM 2581 O O . ASP B 1 77 ? -5.637 22.422 17.453 1 97.88 77 ASP B O 1
ATOM 2585 N N . PHE B 1 78 ? -6.297 20.406 18.078 1 98.5 78 PHE B N 1
ATOM 2586 C CA . PHE B 1 78 ? -5.75 19.719 16.922 1 98.5 78 PHE B CA 1
ATOM 2587 C C . PHE B 1 78 ? -6.496 20.125 15.656 1 98.5 78 PHE B C 1
ATOM 2589 O O . PHE B 1 78 ? -7.715 19.953 15.562 1 98.5 78 PHE B O 1
ATOM 2596 N N . GLU B 1 79 ? -5.688 20.641 14.594 1 98.5 79 GLU B N 1
ATOM 2597 C CA . GLU B 1 79 ? -6.387 21.141 13.414 1 98.5 79 GLU B CA 1
ATOM 2598 C C . GLU B 1 79 ? -5.676 20.719 12.125 1 98.5 79 GLU B C 1
ATOM 2600 O O . GLU B 1 79 ? -6.285 20.688 11.055 1 98.5 79 GLU B O 1
ATOM 2605 N N . LEU B 1 80 ? -4.395 20.375 12.172 1 98.81 80 LEU B N 1
ATOM 2606 C CA . LEU B 1 80 ? -3.639 20.078 10.961 1 98.81 80 LEU B CA 1
ATOM 2607 C C . LEU B 1 80 ? -2.652 18.938 11.195 1 98.81 80 LEU B C 1
ATOM 2609 O O . LEU B 1 80 ? -1.949 18.922 12.211 1 98.81 80 LEU B O 1
ATOM 2613 N N . LEU B 1 81 ? -2.699 17.938 10.328 1 98.88 81 LEU B N 1
ATOM 2614 C CA . LEU B 1 81 ? -1.761 16.828 10.344 1 98.88 81 LEU B CA 1
ATOM 2615 C C . LEU B 1 81 ? -1.021 16.719 9.016 1 98.88 81 LEU B C 1
ATOM 2617 O O . LEU B 1 81 ? -1.645 16.734 7.953 1 98.88 81 LEU B O 1
ATOM 2621 N N . VAL B 1 82 ? 0.294 16.719 9.094 1 98.81 82 VAL B N 1
ATOM 2622 C CA . VAL B 1 82 ? 1.134 16.391 7.949 1 98.81 82 VAL B CA 1
ATOM 2623 C C . VAL B 1 82 ? 1.786 15.031 8.164 1 98.81 82 VAL B C 1
ATOM 2625 O O . VAL B 1 82 ? 2.703 14.891 8.977 1 98.81 82 VAL B O 1
ATOM 2628 N N . ASN B 1 83 ? 1.302 14.055 7.465 1 98.56 83 ASN B N 1
ATOM 2629 C CA . ASN B 1 83 ? 1.982 12.766 7.398 1 98.56 83 ASN B CA 1
ATOM 2630 C C . ASN B 1 83 ? 3.121 12.789 6.383 1 98.56 83 ASN B C 1
ATOM 2632 O O . ASN B 1 83 ? 2.902 12.562 5.191 1 98.56 83 ASN B O 1
ATOM 2636 N N . ASN B 1 84 ? 4.297 12.953 6.879 1 96.62 84 ASN B N 1
ATOM 2637 C CA . ASN B 1 84 ? 5.469 13.125 6.027 1 96.62 84 ASN B CA 1
ATOM 2638 C C . ASN B 1 84 ? 6.504 12.039 6.273 1 96.62 84 ASN B C 1
ATOM 2640 O O . ASN B 1 84 ? 7.363 11.789 5.426 1 96.62 84 ASN B O 1
ATOM 2644 N N . ALA B 1 85 ? 6.395 11.398 7.457 1 95.75 85 ALA B N 1
ATOM 2645 C CA . ALA B 1 85 ? 7.363 10.359 7.781 1 95.75 85 ALA B CA 1
ATOM 2646 C C . ALA B 1 85 ? 7.355 9.258 6.723 1 95.75 85 ALA B C 1
ATOM 2648 O O . ALA B 1 85 ? 6.289 8.828 6.27 1 95.75 85 ALA B O 1
ATOM 2649 N N . GLY B 1 86 ? 8.469 8.844 6.348 1 93.19 86 GLY B N 1
ATOM 2650 C CA . GLY B 1 86 ? 8.641 7.777 5.371 1 93.19 86 GLY B CA 1
ATOM 2651 C C . GLY B 1 86 ? 10.094 7.523 5.016 1 93.19 86 GLY B C 1
ATOM 2652 O O . GLY B 1 86 ? 10.969 8.312 5.359 1 93.19 86 GLY B O 1
ATOM 2653 N N . PHE B 1 87 ? 10.312 6.406 4.426 1 89.62 87 PHE B N 1
ATOM 2654 C CA . PHE B 1 87 ? 11.625 6.078 3.881 1 89.62 87 PHE B CA 1
ATOM 2655 C C . PHE B 1 87 ? 11.508 5.07 2.744 1 89.62 87 PHE B C 1
ATOM 2657 O O . PHE B 1 87 ? 10.414 4.582 2.455 1 89.62 87 PHE B O 1
ATOM 2664 N N . GLY B 1 88 ? 12.586 4.93 2.039 1 89.69 88 GLY B N 1
ATOM 2665 C CA . GLY B 1 88 ? 12.641 3.971 0.946 1 89.69 88 GLY B CA 1
ATOM 2666 C C . GLY B 1 88 ? 13.906 3.141 0.941 1 89.69 88 GLY B C 1
ATOM 2667 O O . GLY B 1 88 ? 14.922 3.541 1.52 1 89.69 88 GLY B O 1
ATOM 2668 N N . THR B 1 89 ? 13.742 1.962 0.402 1 88.5 89 THR B N 1
ATOM 2669 C CA . THR B 1 89 ? 14.891 1.089 0.177 1 88.5 89 THR B CA 1
ATOM 2670 C C . THR B 1 89 ? 15.266 1.062 -1.302 1 88.5 89 THR B C 1
ATOM 2672 O O . THR B 1 89 ? 14.43 1.323 -2.166 1 88.5 89 THR B O 1
ATOM 2675 N N . VAL B 1 90 ? 16.531 0.788 -1.553 1 86.12 90 VAL B N 1
ATOM 2676 C CA . VAL B 1 90 ? 17.031 0.743 -2.924 1 86.12 90 VAL B CA 1
ATOM 2677 C C . VAL B 1 90 ? 17.703 -0.604 -3.186 1 86.12 90 VAL B C 1
ATOM 2679 O O . VAL B 1 90 ? 18.484 -1.078 -2.371 1 86.12 90 VAL B O 1
ATOM 2682 N N . GLY B 1 91 ? 17.359 -1.21 -4.32 1 89.44 91 GLY B N 1
ATOM 2683 C CA . GLY B 1 91 ? 17.922 -2.488 -4.723 1 89.44 91 GLY B CA 1
ATOM 2684 C C . GLY B 1 91 ? 16.891 -3.438 -5.301 1 89.44 91 GLY B C 1
ATOM 2685 O O . GLY B 1 91 ? 15.703 -3.133 -5.316 1 89.44 91 GLY B O 1
ATOM 2686 N N . GLU B 1 92 ? 17.438 -4.5 -5.836 1 92.38 92 GLU B N 1
ATOM 2687 C CA . GLU B 1 92 ? 16.531 -5.555 -6.281 1 92.38 92 GLU B CA 1
ATOM 2688 C C . GLU B 1 92 ? 15.75 -6.145 -5.109 1 92.38 92 GLU B C 1
ATOM 2690 O O . GLU B 1 92 ? 16.344 -6.59 -4.125 1 92.38 92 GLU B O 1
ATOM 2695 N N . PHE B 1 93 ? 14.484 -6.18 -5.227 1 96 93 PHE B N 1
ATOM 2696 C CA . PHE B 1 93 ? 13.57 -6.508 -4.141 1 96 93 PHE B CA 1
ATOM 2697 C C . PHE B 1 93 ? 13.93 -7.848 -3.514 1 96 93 PHE B C 1
ATOM 2699 O O . PHE B 1 93 ? 14.016 -7.965 -2.291 1 96 93 PHE B O 1
ATOM 2706 N N . ALA B 1 94 ? 14.219 -8.781 -4.344 1 95.62 94 ALA B N 1
ATOM 2707 C CA . ALA B 1 94 ? 14.484 -10.133 -3.865 1 95.62 94 ALA B CA 1
ATOM 2708 C C . ALA B 1 94 ? 15.727 -10.164 -2.973 1 95.62 94 ALA B C 1
ATOM 2710 O O . ALA B 1 94 ? 15.836 -11.016 -2.082 1 95.62 94 ALA B O 1
ATOM 2711 N N . GLY B 1 95 ? 16.578 -9.273 -3.158 1 94.94 95 GLY B N 1
ATOM 2712 C CA . GLY B 1 95 ? 17.828 -9.266 -2.418 1 94.94 95 GLY B CA 1
ATOM 2713 C C . GLY B 1 95 ? 17.812 -8.336 -1.218 1 94.94 95 GLY B C 1
ATOM 2714 O O . GLY B 1 95 ? 18.75 -8.312 -0.423 1 94.94 95 GLY B O 1
ATOM 2715 N N . LEU B 1 96 ? 16.797 -7.598 -1.028 1 95.5 96 LEU B N 1
ATOM 2716 C CA . LEU B 1 96 ? 16.688 -6.641 0.066 1 95.5 96 LEU B CA 1
ATOM 2717 C C . LEU B 1 96 ? 16.234 -7.324 1.351 1 95.5 96 LEU B C 1
ATOM 2719 O O . LEU B 1 96 ? 15.625 -8.391 1.306 1 95.5 96 LEU B O 1
ATOM 2723 N N . ASP B 1 97 ? 16.578 -6.719 2.488 1 97 97 ASP B N 1
ATOM 2724 C CA . ASP B 1 97 ? 16.141 -7.223 3.787 1 97 97 ASP B CA 1
ATOM 2725 C C . ASP B 1 97 ? 14.625 -7.137 3.93 1 97 97 ASP B C 1
ATOM 2727 O O . ASP B 1 97 ? 14.055 -6.051 3.852 1 97 97 ASP B O 1
ATOM 2731 N N . LEU B 1 98 ? 14 -8.273 4.129 1 97.31 98 LEU B N 1
ATOM 2732 C CA . LEU B 1 98 ? 12.539 -8.352 4.172 1 97.31 98 LEU B CA 1
ATOM 2733 C C . LEU B 1 98 ? 11.984 -7.504 5.309 1 97.31 98 LEU B C 1
ATOM 2735 O O . LEU B 1 98 ? 10.961 -6.832 5.148 1 97.31 98 LEU B O 1
ATOM 2739 N N . GLU B 1 99 ? 12.586 -7.578 6.434 1 96.88 99 GLU B N 1
ATOM 2740 C CA . GLU B 1 99 ? 12.094 -6.805 7.57 1 96.88 99 GLU B CA 1
ATOM 2741 C C . GLU B 1 99 ? 12.125 -5.309 7.273 1 96.88 99 GLU B C 1
ATOM 2743 O O . GLU B 1 99 ? 11.227 -4.574 7.684 1 96.88 99 GLU B O 1
ATOM 2748 N N . GLN B 1 100 ? 13.125 -4.875 6.57 1 96.12 100 GLN B N 1
ATOM 2749 C CA . GLN B 1 100 ? 13.203 -3.471 6.18 1 96.12 100 GLN B CA 1
ATOM 2750 C C . GLN B 1 100 ? 12.086 -3.111 5.203 1 96.12 100 GLN B C 1
ATOM 2752 O O . GLN B 1 100 ? 11.516 -2.02 5.277 1 96.12 100 GLN B O 1
ATOM 2757 N N . GLU B 1 101 ? 11.805 -4.027 4.297 1 97.06 101 GLU B N 1
ATOM 2758 C CA . GLU B 1 101 ? 10.711 -3.814 3.355 1 97.06 101 GLU B CA 1
ATOM 2759 C C . GLU B 1 101 ? 9.375 -3.695 4.082 1 97.06 101 GLU B C 1
ATOM 2761 O O . GLU B 1 101 ? 8.562 -2.824 3.76 1 97.06 101 GLU B O 1
ATOM 2766 N N . LEU B 1 102 ? 9.188 -4.539 5.066 1 97.69 102 LEU B N 1
ATOM 2767 C CA . LEU B 1 102 ? 7.945 -4.512 5.828 1 97.69 102 LEU B CA 1
ATOM 2768 C C . LEU B 1 102 ? 7.871 -3.264 6.703 1 97.69 102 LEU B C 1
ATOM 2770 O O . LEU B 1 102 ? 6.793 -2.699 6.898 1 97.69 102 LEU B O 1
ATOM 2774 N N . ASP B 1 103 ? 9.008 -2.842 7.227 1 96.69 103 ASP B N 1
ATOM 2775 C CA . ASP B 1 103 ? 9.062 -1.605 8 1 96.69 103 ASP B CA 1
ATOM 2776 C C . ASP B 1 103 ? 8.68 -0.401 7.141 1 96.69 103 ASP B C 1
ATOM 2778 O O . ASP B 1 103 ? 8.07 0.549 7.633 1 96.69 103 ASP B O 1
ATOM 2782 N N . GLU B 1 104 ? 9.094 -0.435 5.891 1 96.38 104 GLU B N 1
ATOM 2783 C CA . GLU B 1 104 ? 8.711 0.61 4.945 1 96.38 104 GLU B CA 1
ATOM 2784 C C . GLU B 1 104 ? 7.195 0.708 4.816 1 96.38 104 GLU B C 1
ATOM 2786 O O . GLU B 1 104 ? 6.641 1.808 4.793 1 96.38 104 GLU B O 1
ATOM 2791 N N . ILE B 1 105 ? 6.547 -0.413 4.766 1 97.75 105 ILE B N 1
ATOM 2792 C CA . ILE B 1 105 ? 5.09 -0.455 4.676 1 97.75 105 ILE B CA 1
ATOM 2793 C C . ILE B 1 105 ? 4.477 0.02 5.988 1 97.75 105 ILE B C 1
ATOM 2795 O O . ILE B 1 105 ? 3.494 0.767 5.988 1 97.75 105 ILE B O 1
ATOM 2799 N N . ASN B 1 106 ? 5.062 -0.387 7.098 1 97.75 106 ASN B N 1
ATOM 2800 C CA . ASN B 1 106 ? 4.566 0.017 8.406 1 97.75 106 ASN B CA 1
ATOM 2801 C C . ASN B 1 106 ? 4.574 1.534 8.57 1 97.75 106 ASN B C 1
ATOM 2803 O O . ASN B 1 106 ? 3.607 2.115 9.07 1 97.75 106 ASN B O 1
ATOM 2807 N N . LEU B 1 107 ? 5.586 2.098 8.102 1 97.5 107 LEU B N 1
ATOM 2808 C CA . LEU B 1 107 ? 5.738 3.537 8.289 1 97.5 107 LEU B CA 1
ATOM 2809 C C . LEU B 1 107 ? 4.984 4.309 7.207 1 97.5 107 LEU B C 1
ATOM 2811 O O . LEU B 1 107 ? 4.152 5.16 7.512 1 97.5 107 LEU B O 1
ATOM 2815 N N . ASN B 1 108 ? 5.227 3.982 5.922 1 97.12 108 ASN B N 1
ATOM 2816 C CA . ASN B 1 108 ? 4.723 4.766 4.801 1 97.12 108 ASN B CA 1
ATOM 2817 C C . ASN B 1 108 ? 3.215 4.602 4.637 1 97.12 108 ASN B C 1
ATOM 2819 O O . ASN B 1 108 ? 2.547 5.477 4.082 1 97.12 108 ASN B O 1
ATOM 2823 N N . VAL B 1 109 ? 2.727 3.465 5.09 1 98.12 109 VAL B N 1
ATOM 2824 C CA . VAL B 1 109 ? 1.333 3.15 4.789 1 98.12 109 VAL B CA 1
ATOM 2825 C C . VAL B 1 109 ? 0.538 3.027 6.086 1 98.12 109 VAL B C 1
ATOM 2827 O O . VAL B 1 109 ? -0.315 3.867 6.383 1 98.12 109 VAL B O 1
ATOM 2830 N N . LYS B 1 110 ? 0.944 2.125 6.957 1 98.31 110 LYS B N 1
ATOM 2831 C CA . LYS B 1 110 ? 0.112 1.815 8.117 1 98.31 1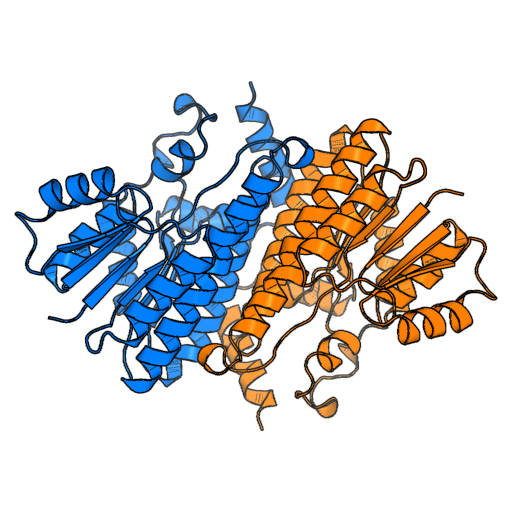10 LYS B CA 1
ATOM 2832 C C . LYS B 1 110 ? 0.057 2.994 9.078 1 98.31 110 LYS B C 1
ATOM 2834 O O . LYS B 1 110 ? -1.014 3.344 9.586 1 98.31 110 LYS B O 1
ATOM 2839 N N . ALA B 1 111 ? 1.208 3.539 9.414 1 98.5 111 ALA B N 1
ATOM 2840 C CA . ALA B 1 111 ? 1.223 4.703 10.297 1 98.5 111 ALA B CA 1
ATOM 2841 C C . ALA B 1 111 ? 0.38 5.84 9.719 1 98.5 111 ALA B C 1
ATOM 2843 O O . ALA B 1 111 ? -0.411 6.457 10.438 1 98.5 111 ALA B O 1
ATOM 2844 N N . LEU B 1 112 ? 0.531 6.082 8.445 1 98.5 112 LEU B N 1
ATOM 2845 C CA . LEU B 1 112 ? -0.201 7.133 7.75 1 98.5 112 LEU B CA 1
ATOM 2846 C C . LEU B 1 112 ? -1.704 6.883 7.812 1 98.5 112 LEU B C 1
ATOM 2848 O O . LEU B 1 112 ? -2.477 7.801 8.102 1 98.5 112 LEU B O 1
ATOM 2852 N N . VAL B 1 113 ? -2.125 5.664 7.59 1 98.69 113 VAL B N 1
ATOM 2853 C CA . VAL B 1 113 ? -3.539 5.301 7.594 1 98.69 113 VAL B CA 1
ATOM 2854 C C . VAL B 1 113 ? -4.109 5.465 9 1 98.69 113 VAL B C 1
ATOM 2856 O O . VAL B 1 113 ? -5.184 6.043 9.18 1 98.69 113 VAL B O 1
ATOM 2859 N N . LEU B 1 114 ? -3.377 4.949 9.969 1 98.69 114 LEU B N 1
ATOM 2860 C CA . LEU B 1 114 ? -3.803 5.02 11.367 1 98.69 114 LEU B CA 1
ATOM 2861 C C . LEU B 1 114 ? -3.988 6.469 11.805 1 98.69 114 LEU B C 1
ATOM 2863 O O . LEU B 1 114 ? -5.035 6.828 12.344 1 98.69 114 LEU B O 1
ATOM 2867 N N . LEU B 1 115 ? -3.037 7.305 11.508 1 98.75 115 LEU B N 1
ATOM 2868 C CA . LEU B 1 115 ? -3.078 8.703 11.938 1 98.75 115 LEU B CA 1
ATOM 2869 C C . LEU B 1 115 ? -4.129 9.484 11.156 1 98.75 115 LEU B C 1
ATOM 2871 O O . LEU B 1 115 ? -4.777 10.375 11.695 1 98.75 115 LEU B O 1
ATOM 2875 N N . SER B 1 116 ? -4.273 9.172 9.859 1 98.75 116 SER B N 1
ATOM 2876 C CA . SER B 1 116 ? -5.32 9.797 9.055 1 98.75 116 SER B CA 1
ATOM 2877 C C . SER B 1 116 ? -6.703 9.492 9.617 1 98.75 116 SER B C 1
ATOM 2879 O O . SER B 1 116 ? -7.57 10.367 9.648 1 98.75 116 SER B O 1
ATOM 2881 N N . HIS B 1 117 ? -6.898 8.234 10.031 1 98.62 117 HIS B N 1
ATOM 2882 C CA . HIS B 1 117 ? -8.172 7.832 10.617 1 98.62 117 HIS B CA 1
ATOM 2883 C C . HIS B 1 117 ? -8.5 8.664 11.852 1 98.62 117 HIS B C 1
ATOM 2885 O O . HIS B 1 117 ? -9.609 9.195 11.969 1 98.62 117 HIS B O 1
ATOM 2891 N N . LYS B 1 118 ? -7.543 8.828 12.711 1 98.19 118 LYS B N 1
ATOM 2892 C CA . LYS B 1 118 ? -7.742 9.578 13.945 1 98.19 118 LYS B CA 1
ATOM 2893 C C . LYS B 1 118 ? -7.957 11.062 13.664 1 98.19 118 LYS B C 1
ATOM 2895 O O . LYS B 1 118 ? -8.812 11.695 14.281 1 98.19 118 LYS B O 1
ATOM 2900 N N . ALA B 1 119 ? -7.234 11.617 12.719 1 98.5 119 ALA B N 1
ATOM 2901 C CA . ALA B 1 119 ? -7.375 13.023 12.352 1 98.5 119 ALA B CA 1
ATOM 2902 C C . ALA B 1 119 ? -8.766 13.312 11.789 1 98.5 119 ALA B C 1
ATOM 2904 O O . ALA B 1 119 ? -9.438 14.25 12.219 1 98.5 119 ALA B O 1
ATOM 2905 N N . LEU B 1 120 ? -9.164 12.484 10.852 1 98.25 120 LEU B N 1
ATOM 2906 C CA . LEU B 1 120 ? -10.445 12.719 10.188 1 98.25 120 LEU B CA 1
ATOM 2907 C C . LEU B 1 120 ? -11.602 12.578 11.164 1 98.25 120 LEU B C 1
ATOM 2909 O O . LEU B 1 120 ? -12.578 13.32 11.094 1 98.25 120 LEU B O 1
ATOM 2913 N N . ASN B 1 121 ? -11.469 11.594 12.086 1 97.06 121 ASN B N 1
ATOM 2914 C CA . ASN B 1 121 ? -12.484 11.453 13.125 1 97.06 121 ASN B CA 1
ATOM 2915 C C . ASN B 1 121 ? -12.586 12.711 13.977 1 97.06 121 ASN B C 1
ATOM 2917 O O . ASN B 1 121 ? -13.688 13.18 14.266 1 97.06 121 ASN B O 1
ATOM 2921 N N . LYS B 1 122 ? -11.508 13.25 14.32 1 96.81 122 LYS B N 1
ATOM 2922 C CA . LYS B 1 122 ? -11.477 14.469 15.125 1 96.81 122 LYS B CA 1
ATOM 2923 C C . LYS B 1 122 ? -12 15.664 14.328 1 96.81 122 LYS B C 1
ATOM 2925 O O . LYS B 1 122 ? -12.812 16.438 14.828 1 96.81 122 LYS B O 1
ATOM 2930 N N . PHE B 1 123 ? -11.586 15.828 13.117 1 98 123 PHE B N 1
ATOM 2931 C CA . PHE B 1 123 ? -11.945 16.953 12.266 1 98 123 PHE B CA 1
ATOM 2932 C C . PHE B 1 123 ? -13.438 16.953 11.961 1 98 123 PHE B C 1
ATOM 2934 O O . PHE B 1 123 ? -14.07 18 11.883 1 98 123 PHE B O 1
ATOM 2941 N N . LYS B 1 124 ? -13.969 15.766 11.844 1 96.44 124 LYS B N 1
ATOM 2942 C CA . LYS B 1 124 ? -15.406 15.672 11.602 1 96.44 124 LYS B CA 1
ATOM 2943 C C . LYS B 1 124 ? -16.203 16.203 12.789 1 96.44 124 LYS B C 1
ATOM 2945 O O . LYS B 1 124 ? -17.25 16.828 12.617 1 96.44 124 LYS B O 1
ATOM 2950 N N . LYS B 1 125 ? -15.68 15.945 13.93 1 94.75 125 LYS B N 1
ATOM 2951 C CA . LYS B 1 125 ? -16.344 16.406 15.141 1 94.75 125 LYS B CA 1
ATOM 2952 C C . LYS B 1 125 ? -16.266 17.938 15.266 1 94.75 125 LYS B C 1
ATOM 2954 O O . LYS B 1 125 ? -17.219 18.562 15.734 1 94.75 125 LYS B O 1
ATOM 2959 N N . THR B 1 126 ? -15.211 18.516 14.797 1 94.25 126 THR B N 1
ATOM 2960 C CA . THR B 1 126 ? -15.016 19.953 14.938 1 94.25 126 THR B CA 1
ATOM 2961 C C . THR B 1 126 ? -15.484 20.688 13.688 1 94.25 126 THR B C 1
ATOM 2963 O O . THR B 1 126 ? -15.648 21.906 13.703 1 94.25 126 THR B O 1
ATOM 2966 N N . GLY B 1 127 ? -15.625 19.969 12.578 1 94.5 127 GLY B N 1
ATOM 2967 C CA . GLY B 1 127 ? -16.109 20.547 11.328 1 94.5 127 GLY B CA 1
ATOM 2968 C C . GLY B 1 127 ? -15.039 21.312 10.57 1 94.5 127 GLY B C 1
ATOM 2969 O O . GLY B 1 127 ? -15.352 22.188 9.766 1 94.5 127 GLY B O 1
ATOM 2970 N N . LYS B 1 128 ? -13.828 21.078 10.906 1 95.94 128 LYS B N 1
ATOM 2971 C CA . LYS B 1 128 ? -12.703 21.734 10.258 1 95.94 128 LYS B CA 1
ATOM 2972 C C . LYS B 1 128 ? -11.414 20.938 10.477 1 95.94 128 LYS B C 1
ATOM 2974 O O . LYS B 1 128 ? -11.188 20.375 11.547 1 95.94 128 LYS B O 1
ATOM 2979 N N . GLY B 1 129 ? -10.594 20.969 9.453 1 97.69 129 GLY B N 1
ATOM 2980 C CA . GLY B 1 129 ? -9.289 20.344 9.594 1 97.69 129 GLY B CA 1
ATOM 2981 C C . GLY B 1 129 ? -8.555 20.188 8.281 1 97.69 129 GLY B C 1
ATOM 2982 O O . GLY B 1 129 ? -9.148 20.297 7.207 1 97.69 129 GLY B O 1
ATOM 2983 N N . PHE B 1 130 ? -7.23 20.016 8.383 1 98.56 130 PHE B N 1
ATOM 2984 C CA . PHE B 1 130 ? -6.34 19.875 7.234 1 98.56 130 PHE B CA 1
ATOM 2985 C C . PHE B 1 130 ? -5.469 18.641 7.375 1 98.56 130 PHE B C 1
ATOM 2987 O O . PHE B 1 130 ? -4.859 18.422 8.422 1 98.56 130 PHE B O 1
ATOM 2994 N N . LEU B 1 131 ? -5.551 17.812 6.406 1 98.69 131 LEU B N 1
ATOM 2995 C CA . LEU B 1 131 ? -4.73 16.609 6.352 1 98.69 131 LEU B CA 1
ATOM 2996 C C . LEU B 1 131 ? -3.865 16.609 5.094 1 98.69 131 LEU B C 1
ATOM 2998 O O . LEU B 1 131 ? -4.383 16.672 3.979 1 98.69 131 LEU B O 1
ATOM 3002 N N . ILE B 1 132 ? -2.561 16.594 5.258 1 98.62 132 ILE B N 1
ATOM 3003 C CA . ILE B 1 132 ? -1.628 16.484 4.141 1 98.62 132 ILE B CA 1
ATOM 3004 C C . ILE B 1 132 ? -0.888 15.141 4.227 1 98.62 132 ILE B C 1
ATOM 3006 O O . ILE B 1 132 ? -0.187 14.875 5.207 1 98.62 132 ILE B O 1
ATOM 3010 N N . ASN B 1 133 ? -1.083 14.273 3.291 1 97.94 133 ASN B N 1
ATOM 3011 C CA . ASN B 1 133 ? -0.302 13.055 3.109 1 97.94 133 ASN B CA 1
ATOM 3012 C C . ASN B 1 133 ? 0.76 13.227 2.027 1 97.94 133 ASN B C 1
ATOM 3014 O O . ASN B 1 133 ? 0.436 13.508 0.874 1 97.94 133 ASN B O 1
ATOM 3018 N N . VAL B 1 134 ? 1.995 13.031 2.395 1 93.81 134 VAL B N 1
ATOM 3019 C CA . VAL B 1 134 ? 3.082 13.258 1.449 1 93.81 134 VAL B CA 1
ATOM 3020 C C . VAL B 1 134 ? 3.328 11.992 0.632 1 93.81 134 VAL B C 1
ATOM 3022 O O . VAL B 1 134 ? 3.748 10.969 1.174 1 93.81 134 VAL B O 1
ATOM 3025 N N . ALA B 1 135 ? 3.037 12.094 -0.581 1 90.5 135 ALA B N 1
ATOM 3026 C CA . ALA B 1 135 ? 3.289 11.047 -1.566 1 90.5 135 ALA B CA 1
ATOM 3027 C C . ALA B 1 135 ? 4.562 11.328 -2.359 1 90.5 135 ALA B C 1
ATOM 3029 O O . ALA B 1 135 ? 5.613 11.609 -1.777 1 90.5 135 ALA B O 1
ATOM 3030 N N . SER B 1 136 ? 4.543 10.977 -3.561 1 74.5 136 SER B N 1
ATOM 3031 C CA . SER B 1 136 ? 5.684 11.211 -4.445 1 74.5 136 SER B CA 1
ATOM 3032 C C . SER B 1 136 ? 5.289 11.039 -5.91 1 74.5 136 SER B C 1
ATOM 3034 O O . SER B 1 136 ? 4.289 10.391 -6.219 1 74.5 136 SER B O 1
ATOM 3036 N N . VAL B 1 137 ? 6.082 11.672 -6.715 1 64 137 VAL B N 1
ATOM 3037 C CA . VAL B 1 137 ? 5.914 11.43 -8.141 1 64 137 VAL B CA 1
ATOM 3038 C C . VAL B 1 137 ? 6.254 9.977 -8.461 1 64 137 VAL B C 1
ATOM 3040 O O . VAL B 1 137 ? 5.801 9.43 -9.469 1 64 137 VAL B O 1
ATOM 3043 N N . ALA B 1 138 ? 6.988 9.398 -7.605 1 55.38 138 ALA B N 1
ATOM 3044 C CA . ALA B 1 138 ? 7.344 7.988 -7.758 1 55.38 138 ALA B CA 1
ATOM 3045 C C . ALA B 1 138 ? 6.105 7.102 -7.703 1 55.38 138 ALA B C 1
ATOM 3047 O O . ALA B 1 138 ? 6.145 5.945 -8.133 1 55.38 138 ALA B O 1
ATOM 3048 N N . GLY B 1 139 ? 5.066 7.574 -7.289 1 57.22 139 GLY B N 1
ATOM 3049 C CA . GLY B 1 139 ? 3.824 6.824 -7.191 1 57.22 139 GLY B CA 1
ATOM 3050 C C . GLY B 1 139 ? 3.109 6.672 -8.523 1 57.22 139 GLY B C 1
ATOM 3051 O O . GLY B 1 139 ? 2.135 5.926 -8.625 1 57.22 139 GLY B O 1
ATOM 3052 N N . TYR B 1 140 ? 3.736 7.305 -9.492 1 53.16 140 TYR B N 1
ATOM 3053 C CA . TYR B 1 140 ? 3.053 7.301 -10.781 1 53.16 140 TYR B CA 1
ATOM 3054 C C . TYR B 1 140 ? 3.625 6.227 -11.703 1 53.16 140 TYR B C 1
ATOM 3056 O O . TYR B 1 140 ? 2.986 5.832 -12.68 1 53.16 140 TYR B O 1
ATOM 3064 N N . LEU B 1 141 ? 4.82 5.75 -11.289 1 62.78 141 LEU B N 1
ATOM 3065 C CA . LEU B 1 141 ? 5.469 4.793 -12.188 1 62.78 141 LEU B CA 1
ATOM 3066 C C . LEU B 1 141 ? 6.086 3.645 -11.391 1 62.78 141 LEU B C 1
ATOM 3068 O O . LEU B 1 141 ? 6.535 3.836 -10.258 1 62.78 141 LEU B O 1
ATOM 3072 N N . PRO B 1 142 ? 6.016 2.451 -12.117 1 65.94 142 PRO B N 1
ATOM 3073 C CA . PRO B 1 142 ? 6.844 1.4 -11.523 1 65.94 142 PRO B CA 1
ATOM 3074 C C . PRO B 1 142 ? 8.312 1.807 -11.391 1 65.94 142 PRO B C 1
ATOM 3076 O O . PRO B 1 142 ? 8.828 2.553 -12.227 1 65.94 142 PRO B O 1
ATOM 3079 N N . ALA B 1 143 ? 8.906 1.389 -10.258 1 71.38 143 ALA B N 1
ATOM 3080 C CA . ALA B 1 143 ? 10.281 1.797 -10 1 71.38 143 ALA B CA 1
ATOM 3081 C C . ALA B 1 143 ? 11.156 0.594 -9.648 1 71.38 143 ALA B C 1
ATOM 3083 O O . ALA B 1 143 ? 11.453 0.359 -8.477 1 71.38 143 ALA B O 1
ATOM 3084 N N . PRO B 1 144 ? 11.555 -0.159 -10.766 1 73.06 144 PRO B N 1
ATOM 3085 C CA . PRO B 1 144 ? 12.531 -1.202 -10.445 1 73.06 144 PRO B CA 1
ATOM 3086 C C . PRO B 1 144 ? 13.719 -0.675 -9.641 1 73.06 144 PRO B C 1
ATOM 3088 O O . PRO B 1 144 ? 14.203 0.429 -9.898 1 73.06 144 PRO B O 1
ATOM 3091 N N . GLY B 1 145 ? 14.078 -1.364 -8.602 1 84.56 145 GLY B N 1
ATOM 3092 C CA . GLY B 1 145 ? 15.117 -0.921 -7.688 1 84.56 145 GLY B CA 1
ATOM 3093 C C . GLY B 1 145 ? 14.578 -0.184 -6.477 1 84.56 145 GLY B C 1
ATOM 3094 O O . GLY B 1 145 ? 15.32 0.1 -5.531 1 84.56 145 GLY B O 1
ATOM 3095 N N . SER B 1 146 ? 13.328 0.115 -6.504 1 89.31 146 SER B N 1
ATOM 3096 C CA . SER B 1 146 ? 12.609 0.709 -5.383 1 89.31 146 SER B CA 1
ATOM 3097 C C . SER B 1 146 ? 11.133 0.33 -5.41 1 89.31 146 SER B C 1
ATOM 3099 O O . SER B 1 146 ? 10.258 1.19 -5.258 1 89.31 146 SER B O 1
ATOM 3101 N N . ALA B 1 147 ? 10.898 -0.889 -5.613 1 91.69 147 ALA B N 1
ATOM 3102 C CA . ALA B 1 147 ? 9.562 -1.407 -5.898 1 91.69 147 ALA B CA 1
ATOM 3103 C C . ALA B 1 147 ? 8.602 -1.106 -4.746 1 91.69 147 ALA B C 1
ATOM 3105 O O . ALA B 1 147 ? 7.496 -0.609 -4.969 1 91.69 147 ALA B O 1
ATOM 3106 N N . THR B 1 148 ? 9.07 -1.375 -3.514 1 95.44 148 THR B N 1
ATOM 3107 C CA . THR B 1 148 ? 8.203 -1.18 -2.359 1 95.44 148 THR B CA 1
ATOM 3108 C C . THR B 1 148 ? 7.91 0.303 -2.146 1 95.44 148 THR B C 1
ATOM 3110 O O . THR B 1 148 ? 6.758 0.689 -1.924 1 95.44 148 THR B O 1
ATOM 3113 N N . TYR B 1 149 ? 8.875 1.117 -2.305 1 90.25 149 TYR B N 1
ATOM 3114 C CA . TYR B 1 149 ? 8.695 2.549 -2.092 1 90.25 149 TYR B CA 1
ATOM 3115 C C . TYR B 1 149 ? 7.691 3.127 -3.082 1 90.25 149 TYR B C 1
ATOM 3117 O O . TYR B 1 149 ? 6.73 3.795 -2.686 1 90.25 149 TYR B O 1
ATOM 3125 N N . ALA B 1 150 ? 7.941 2.879 -4.348 1 86.81 150 ALA B N 1
ATOM 3126 C CA . ALA B 1 150 ? 7.031 3.371 -5.379 1 86.81 150 ALA B CA 1
ATOM 3127 C C . ALA B 1 150 ? 5.602 2.9 -5.113 1 86.81 150 ALA B C 1
ATOM 3129 O O . ALA B 1 150 ? 4.648 3.666 -5.281 1 86.81 150 ALA B O 1
ATOM 3130 N N . ALA B 1 151 ? 5.488 1.704 -4.695 1 93.44 151 ALA B N 1
ATOM 3131 C CA . ALA B 1 151 ? 4.172 1.136 -4.414 1 93.44 151 ALA B CA 1
ATOM 3132 C C . ALA B 1 151 ? 3.514 1.838 -3.23 1 93.44 151 ALA B C 1
ATOM 3134 O O . ALA B 1 151 ? 2.309 2.092 -3.246 1 93.44 151 ALA B O 1
ATOM 3135 N N . THR B 1 152 ? 4.273 2.148 -2.178 1 95.06 152 THR B N 1
ATOM 3136 C CA . THR B 1 152 ? 3.715 2.863 -1.035 1 95.06 152 THR B CA 1
ATOM 3137 C C . THR B 1 152 ? 3.197 4.234 -1.455 1 95.06 152 THR B C 1
ATOM 3139 O O . THR B 1 152 ? 2.156 4.688 -0.973 1 95.06 152 THR B O 1
ATOM 3142 N N . LYS B 1 153 ? 3.924 4.852 -2.305 1 90.62 153 LYS B N 1
ATOM 3143 C CA . LYS B 1 153 ? 3.508 6.188 -2.729 1 90.62 153 LYS B CA 1
ATOM 3144 C C . LYS B 1 153 ? 2.285 6.117 -3.641 1 90.62 153 LYS B C 1
ATOM 3146 O O . LYS B 1 153 ? 1.437 7.012 -3.619 1 90.62 153 LYS B O 1
ATOM 3151 N N . ALA B 1 154 ? 2.201 5.09 -4.438 1 88.81 154 ALA B N 1
ATOM 3152 C CA . ALA B 1 154 ? 0.971 4.852 -5.188 1 88.81 154 ALA B CA 1
ATOM 3153 C C . ALA B 1 154 ? -0.217 4.656 -4.25 1 88.81 154 ALA B C 1
ATOM 3155 O O . ALA B 1 154 ? -1.307 5.176 -4.5 1 88.81 154 ALA B O 1
ATOM 3156 N N . PHE B 1 155 ? 0.025 3.908 -3.225 1 93.94 155 PHE B N 1
ATOM 3157 C CA . PHE B 1 155 ? -0.993 3.713 -2.199 1 93.94 155 PHE B CA 1
ATOM 3158 C C . PHE B 1 155 ? -1.438 5.051 -1.618 1 93.94 155 PHE B C 1
ATOM 3160 O O . PHE B 1 155 ? -2.633 5.352 -1.58 1 93.94 155 PHE B O 1
ATOM 3167 N N . VAL B 1 156 ? -0.487 5.844 -1.202 1 95.69 156 VAL B N 1
ATOM 3168 C CA . VAL B 1 156 ? -0.757 7.098 -0.504 1 95.69 156 VAL B CA 1
ATOM 3169 C C . VAL B 1 156 ? -1.549 8.031 -1.413 1 95.69 156 VAL B C 1
ATOM 3171 O O . VAL B 1 156 ? -2.51 8.672 -0.973 1 95.69 156 VAL B O 1
ATOM 3174 N N . LYS B 1 157 ? -1.146 8.102 -2.617 1 90.31 157 LYS B N 1
ATOM 3175 C CA . LYS B 1 157 ? -1.842 8.969 -3.561 1 90.31 157 LYS B CA 1
ATOM 3176 C C . LYS B 1 157 ? -3.297 8.547 -3.732 1 90.31 157 LYS B C 1
ATOM 3178 O O . LYS B 1 157 ? -4.211 9.359 -3.576 1 90.31 157 LYS B O 1
ATOM 3183 N N . SER B 1 158 ? -3.559 7.297 -4.023 1 89.12 158 SER B N 1
ATOM 3184 C CA . SER B 1 158 ? -4.906 6.77 -4.223 1 89.12 158 SER B CA 1
ATOM 3185 C C . SER B 1 158 ? -5.758 6.941 -2.973 1 89.12 158 SER B C 1
ATOM 3187 O O . SER B 1 158 ? -6.895 7.406 -3.049 1 89.12 158 SER B O 1
ATOM 3189 N N . PHE B 1 159 ? -5.191 6.621 -1.864 1 95.19 159 PHE B N 1
ATOM 3190 C CA . PHE B 1 159 ? -5.848 6.707 -0.566 1 95.19 159 PHE B CA 1
ATOM 3191 C C . PHE B 1 159 ? -6.289 8.141 -0.276 1 95.19 159 PHE B C 1
ATOM 3193 O O . PHE B 1 159 ? -7.453 8.383 0.049 1 95.19 159 PHE B O 1
ATOM 3200 N N . THR B 1 160 ? -5.41 9.016 -0.508 1 96.19 160 THR B N 1
ATOM 3201 C CA . THR B 1 160 ? -5.629 10.414 -0.161 1 96.19 160 THR B CA 1
ATOM 3202 C C . THR B 1 160 ? -6.68 11.047 -1.073 1 96.19 160 THR B C 1
ATOM 3204 O O . THR B 1 160 ? -7.539 11.797 -0.612 1 96.19 160 THR B O 1
ATOM 3207 N N . GLU B 1 161 ? -6.578 10.711 -2.297 1 90.75 161 GLU B N 1
ATOM 3208 C CA . GLU B 1 161 ? -7.574 11.234 -3.23 1 90.75 161 GLU B CA 1
ATOM 3209 C C . GLU B 1 161 ? -8.977 10.766 -2.859 1 90.75 161 GLU B C 1
ATOM 3211 O O . GLU B 1 161 ? -9.945 11.523 -2.986 1 90.75 161 GLU B O 1
ATOM 3216 N N . SER B 1 162 ? -9.078 9.547 -2.445 1 89.88 162 SER B N 1
ATOM 3217 C CA . SER B 1 162 ? -10.367 9.031 -2.004 1 89.88 162 SER B CA 1
ATOM 3218 C C . SER B 1 162 ? -10.852 9.758 -0.753 1 89.88 162 SER B C 1
ATOM 3220 O O . SER B 1 162 ? -12.023 10.133 -0.662 1 89.88 162 SER B O 1
ATOM 3222 N N . LEU B 1 163 ? -9.969 9.992 0.151 1 95.94 163 LEU B N 1
ATOM 3223 C CA . LEU B 1 163 ? -10.312 10.695 1.387 1 95.94 163 LEU B CA 1
ATOM 3224 C C . LEU B 1 163 ? -10.766 12.125 1.099 1 95.94 163 LEU B C 1
ATOM 3226 O O . LEU B 1 163 ? -11.641 12.656 1.786 1 95.94 163 LEU B O 1
ATOM 3230 N N . HIS B 1 164 ? -10.062 12.758 0.172 1 94.38 164 HIS B N 1
ATOM 3231 C CA . HIS B 1 164 ? -10.422 14.125 -0.209 1 94.38 164 HIS B CA 1
ATOM 3232 C C . HIS B 1 164 ? -11.906 14.227 -0.545 1 94.38 164 HIS B C 1
ATOM 3234 O O . HIS B 1 164 ? -12.594 15.117 -0.041 1 94.38 164 HIS B O 1
ATOM 3240 N N . GLU B 1 165 ? -12.359 13.266 -1.32 1 89.44 165 GLU B N 1
ATOM 3241 C CA . GLU B 1 165 ? -13.758 13.281 -1.732 1 89.44 165 GLU B CA 1
ATOM 3242 C C . GLU B 1 165 ? -14.688 13.023 -0.548 1 89.44 165 GLU B C 1
ATOM 3244 O O . GLU B 1 165 ? -15.742 13.656 -0.43 1 89.44 165 GLU B O 1
ATOM 3249 N N . GLU B 1 166 ? -14.312 12.188 0.347 1 90.94 166 GLU B N 1
ATOM 3250 C CA . GLU B 1 166 ? -15.141 11.844 1.502 1 90.94 166 GLU B CA 1
ATOM 3251 C C . GLU B 1 166 ? -15.203 13 2.498 1 90.94 166 GLU B C 1
ATOM 3253 O O . GLU B 1 166 ? -16.203 13.164 3.203 1 90.94 166 GLU B O 1
ATOM 3258 N N . ALA B 1 167 ? -14.195 1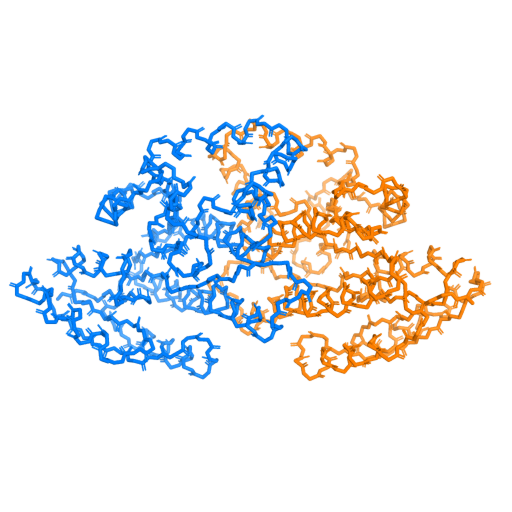3.82 2.52 1 95.06 167 ALA B N 1
ATOM 3259 C CA . ALA B 1 167 ? -14.055 14.852 3.539 1 95.06 167 ALA B CA 1
ATOM 3260 C C . ALA B 1 167 ? -14.734 16.156 3.102 1 95.06 167 ALA B C 1
ATOM 3262 O O . ALA B 1 167 ? -15.008 17.016 3.928 1 95.06 167 ALA B O 1
ATOM 3263 N N . LYS B 1 168 ? -15.008 16.297 1.883 1 90.38 168 LYS B N 1
ATOM 3264 C CA . LYS B 1 168 ? -15.5 17.531 1.279 1 90.38 168 LYS B CA 1
ATOM 3265 C C . LYS B 1 168 ? -16.766 18.016 1.982 1 90.38 168 LYS B C 1
ATOM 3267 O O . LYS B 1 168 ? -16.875 19.203 2.326 1 90.38 168 LYS B O 1
ATOM 3272 N N . PRO B 1 169 ? -17.641 17.078 2.283 1 91.75 169 PRO B N 1
ATOM 3273 C CA . PRO B 1 169 ? -18.906 17.547 2.881 1 91.75 169 PRO B CA 1
ATOM 3274 C C . PRO B 1 169 ? -18.703 18.109 4.285 1 91.75 169 PRO B C 1
ATOM 3276 O O . PRO B 1 169 ? -19.594 18.781 4.809 1 91.75 169 PRO B O 1
ATOM 3279 N N . TYR B 1 170 ? -17.625 17.922 4.895 1 94.81 170 TYR B N 1
ATOM 3280 C CA . TYR B 1 170 ? -17.438 18.297 6.293 1 94.81 170 TYR B CA 1
ATOM 3281 C C . TYR B 1 170 ? -16.547 19.531 6.406 1 94.81 170 TYR B C 1
ATOM 3283 O O . TYR B 1 170 ? -16.141 19.922 7.508 1 94.81 170 TYR B O 1
ATOM 3291 N N . GLY B 1 171 ? -16.094 20.062 5.223 1 95.06 171 GLY B N 1
ATOM 3292 C CA . GLY B 1 171 ? -15.234 21.234 5.254 1 95.06 171 GLY B CA 1
ATOM 3293 C C . GLY B 1 171 ? -13.797 20.906 5.633 1 95.06 171 GLY B C 1
ATOM 3294 O O . GLY B 1 171 ? -13.062 21.766 6.109 1 95.06 171 GLY B O 1
ATOM 3295 N N . ILE B 1 172 ? -13.477 19.656 5.551 1 97.56 172 ILE B N 1
ATOM 3296 C CA . ILE B 1 172 ? -12.125 19.172 5.836 1 97.56 172 ILE B CA 1
ATOM 3297 C C . ILE B 1 172 ? -11.32 19.109 4.543 1 97.56 172 ILE B C 1
ATOM 3299 O O . ILE B 1 172 ? -11.812 18.609 3.523 1 97.56 172 ILE B O 1
ATOM 3303 N N . TYR B 1 173 ? -10.094 19.672 4.543 1 98.12 173 TYR B N 1
ATOM 3304 C CA . TYR B 1 173 ? -9.234 19.656 3.369 1 98.12 173 TYR B CA 1
ATOM 3305 C C . TYR B 1 173 ? -8.211 18.531 3.471 1 98.12 173 TYR B C 1
ATOM 3307 O O . TYR B 1 173 ? -7.496 18.422 4.473 1 98.12 173 TYR B O 1
ATOM 3315 N N . VAL B 1 174 ? -8.195 17.656 2.461 1 97.56 174 VAL B N 1
ATOM 3316 C CA . VAL B 1 174 ? -7.27 16.531 2.389 1 97.56 174 VAL B CA 1
ATOM 3317 C C . VAL B 1 174 ? -6.434 16.625 1.113 1 97.56 174 VAL B C 1
ATOM 3319 O O . VAL B 1 174 ? -6.98 16.75 0.014 1 97.56 174 VAL B O 1
ATOM 3322 N N . GLN B 1 175 ? -5.082 16.578 1.259 1 96.81 175 GLN B N 1
ATOM 3323 C CA . GLN B 1 175 ? -4.199 16.797 0.118 1 96.81 175 GLN B CA 1
ATOM 3324 C C . GLN B 1 175 ? -3.141 15.703 0.023 1 96.81 175 GLN B C 1
ATOM 3326 O O . GLN B 1 175 ? -2.533 15.336 1.029 1 96.81 175 GLN B O 1
ATOM 3331 N N . ALA B 1 176 ? -3.047 15.172 -1.162 1 94.81 176 ALA B N 1
ATOM 3332 C CA . ALA B 1 176 ? -1.864 14.383 -1.506 1 94.81 176 ALA B CA 1
ATOM 3333 C C . ALA B 1 176 ? -0.763 15.273 -2.076 1 94.81 176 ALA B C 1
ATOM 3335 O O . ALA B 1 176 ? -0.892 15.797 -3.186 1 94.81 176 ALA B O 1
ATOM 3336 N N . LEU B 1 177 ? 0.29 15.469 -1.333 1 93.81 177 LEU B N 1
ATOM 3337 C CA . LEU B 1 177 ? 1.45 16.188 -1.843 1 93.81 177 LEU B CA 1
ATOM 3338 C C . LEU B 1 177 ? 2.391 15.25 -2.59 1 93.81 177 LEU B C 1
ATOM 3340 O O . LEU B 1 177 ? 2.844 14.25 -2.033 1 93.81 177 LEU B O 1
ATOM 3344 N N . CYS B 1 178 ? 2.66 15.508 -3.795 1 88.19 178 CYS B N 1
ATOM 3345 C CA . CYS B 1 178 ? 3.514 14.688 -4.648 1 88.19 178 CYS B CA 1
ATOM 3346 C C . CYS B 1 178 ? 4.734 15.477 -5.109 1 88.19 178 CYS B C 1
ATOM 3348 O O . CYS B 1 178 ? 4.781 15.945 -6.246 1 88.19 178 CYS B O 1
ATOM 3350 N N . PRO B 1 179 ? 5.688 15.445 -4.211 1 84.31 179 PRO B N 1
ATOM 3351 C CA . PRO B 1 179 ? 6.906 16.156 -4.605 1 84.31 179 PRO B CA 1
ATOM 3352 C C . PRO B 1 179 ? 7.699 15.406 -5.676 1 84.31 179 PRO B C 1
ATOM 3354 O O . PRO B 1 179 ? 7.547 14.195 -5.828 1 84.31 179 PRO B O 1
ATOM 3357 N N . GLY B 1 180 ? 8.414 16.172 -6.453 1 72.31 180 GLY B N 1
ATOM 3358 C CA . GLY B 1 180 ? 9.398 15.57 -7.332 1 72.31 180 GLY B CA 1
ATOM 3359 C C . GLY B 1 180 ? 10.609 15.039 -6.598 1 72.31 180 GLY B C 1
ATOM 3360 O O . GLY B 1 180 ? 10.594 14.914 -5.371 1 72.31 180 GLY B O 1
ATOM 3361 N N . LEU B 1 181 ? 11.609 14.586 -7.383 1 58 181 LEU B N 1
ATOM 3362 C CA . LEU B 1 181 ? 12.844 14.094 -6.777 1 58 181 LEU B CA 1
ATOM 3363 C C . LEU B 1 181 ? 13.516 15.18 -5.938 1 58 181 LEU B C 1
ATOM 3365 O O . LEU B 1 181 ? 13.656 16.312 -6.387 1 58 181 LEU B O 1
ATOM 3369 N N . THR B 1 182 ? 13.359 15.078 -4.688 1 54.28 182 THR B N 1
ATOM 3370 C CA . THR B 1 182 ? 14.07 16.031 -3.836 1 54.28 182 THR B CA 1
ATOM 3371 C C . THR B 1 182 ? 15.375 15.422 -3.326 1 54.28 182 THR B C 1
ATOM 3373 O O . THR B 1 182 ? 15.531 14.195 -3.299 1 54.28 182 THR B O 1
ATOM 3376 N N . HIS B 1 183 ? 16.344 16.25 -3.148 1 46.91 183 HIS B N 1
ATOM 3377 C CA . HIS B 1 183 ? 17.609 15.773 -2.578 1 46.91 183 HIS B CA 1
ATOM 3378 C C . HIS B 1 183 ? 17.359 14.914 -1.342 1 46.91 183 HIS B C 1
ATOM 3380 O O . HIS B 1 183 ? 18.156 14.023 -1.025 1 46.91 183 HIS B O 1
ATOM 3386 N N . SER B 1 184 ? 16.344 15.086 -0.646 1 45.53 184 SER B N 1
ATOM 3387 C CA . SER B 1 184 ? 16.078 14.336 0.579 1 45.53 184 SER B CA 1
ATOM 3388 C C . SER B 1 184 ? 15.719 12.883 0.272 1 45.53 184 SER B C 1
ATOM 3390 O O . SER B 1 184 ? 16.078 11.977 1.03 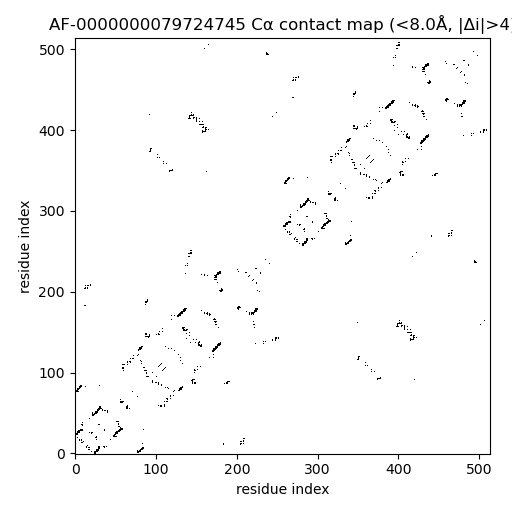1 45.53 184 SER B O 1
ATOM 3392 N N . ASP B 1 185 ? 14.914 12.719 -0.677 1 45.84 185 ASP B N 1
ATOM 3393 C CA . ASP B 1 185 ? 14.453 11.383 -1.024 1 45.84 185 ASP B CA 1
ATOM 3394 C C . ASP B 1 185 ? 15.625 10.477 -1.4 1 45.84 185 ASP B C 1
ATOM 3396 O O . ASP B 1 185 ? 15.633 9.289 -1.063 1 45.84 185 ASP B O 1
ATOM 3400 N N . PHE B 1 186 ? 16.5 11.07 -2.17 1 42.81 186 PHE B N 1
ATOM 3401 C CA . PHE B 1 186 ? 17.641 10.297 -2.639 1 42.81 186 PHE B CA 1
ATOM 3402 C C . PHE B 1 186 ? 18.609 10.016 -1.496 1 42.81 186 PHE B C 1
ATOM 3404 O O . PHE B 1 186 ? 19.297 8.992 -1.498 1 42.81 186 PHE B O 1
ATOM 3411 N N . HIS B 1 187 ? 18.719 10.977 -0.621 1 41.56 187 HIS B N 1
ATOM 3412 C CA . HIS B 1 187 ? 19.609 10.617 0.478 1 41.56 187 HIS B CA 1
ATOM 3413 C C . HIS B 1 187 ? 19.125 9.359 1.19 1 41.56 187 HIS B C 1
ATOM 3415 O O . HIS B 1 187 ? 19.938 8.594 1.725 1 41.56 187 HIS B O 1
ATOM 3421 N N . GLN B 1 188 ? 17.969 9.305 1.26 1 38.88 188 GLN B N 1
ATOM 3422 C CA . GLN B 1 188 ? 17.469 8.094 1.899 1 38.88 188 GLN B CA 1
ATOM 3423 C C . GLN B 1 188 ? 17.703 6.871 1.015 1 38.88 188 GLN B C 1
ATOM 3425 O O . GLN B 1 188 ? 17.672 5.734 1.492 1 38.88 188 GLN B O 1
ATOM 3430 N N . ARG B 1 189 ? 17.828 7.215 -0.312 1 40.75 189 ARG B N 1
ATOM 3431 C CA . ARG B 1 189 ? 18.266 6.191 -1.257 1 40.75 189 ARG B CA 1
ATOM 3432 C C . ARG B 1 189 ? 19.781 6.098 -1.308 1 40.75 189 ARG B C 1
ATOM 3434 O O . ARG B 1 189 ? 20.438 6.867 -2.016 1 40.75 189 ARG B O 1
ATOM 3441 N N . ALA B 1 190 ? 20.5 6.062 -0.207 1 37.31 190 ALA B N 1
ATOM 3442 C CA . ALA B 1 190 ? 21.938 6.117 0.073 1 37.31 190 ALA B CA 1
ATOM 3443 C C . ALA B 1 190 ? 22.75 5.723 -1.154 1 37.31 190 ALA B C 1
ATOM 3445 O O . ALA B 1 190 ? 23.922 6.082 -1.271 1 37.31 190 ALA B O 1
ATOM 3446 N N . GLY B 1 191 ? 22.344 4.828 -1.968 1 36.59 191 GLY B N 1
ATOM 3447 C CA . GLY B 1 191 ? 23.391 4.355 -2.863 1 36.59 191 GLY B CA 1
ATOM 3448 C C . GLY B 1 191 ? 23.406 5.082 -4.195 1 36.59 191 GLY B C 1
ATOM 3449 O O . GLY B 1 191 ? 24.125 4.676 -5.117 1 36.59 191 GLY B O 1
ATOM 3450 N N . ILE B 1 192 ? 22.469 5.867 -4.562 1 38.28 192 ILE B N 1
ATOM 3451 C CA . ILE B 1 192 ? 22.562 6.457 -5.895 1 38.28 192 ILE B CA 1
ATOM 3452 C C . ILE B 1 192 ? 23.312 7.789 -5.805 1 38.28 192 ILE B C 1
ATOM 3454 O O . ILE B 1 192 ? 22.938 8.672 -5.031 1 38.28 192 ILE B O 1
ATOM 3458 N N . GLU B 1 193 ? 24.484 7.84 -6.172 1 38.06 193 GLU B N 1
ATOM 3459 C CA . GLU B 1 193 ? 25.375 9 -6.266 1 38.06 193 GLU B CA 1
ATOM 3460 C C . GLU B 1 193 ? 24.672 10.172 -6.945 1 38.06 193 GLU B C 1
ATOM 3462 O O . GLU B 1 193 ? 23.969 9.992 -7.945 1 38.06 193 GLU B O 1
ATOM 3467 N N . LYS B 1 194 ? 24.688 11.383 -6.344 1 44.56 194 LYS B N 1
ATOM 3468 C CA . LYS B 1 194 ? 24.266 12.734 -6.688 1 44.56 194 LYS B CA 1
ATOM 3469 C C . LYS B 1 194 ? 24.453 13.008 -8.18 1 44.56 194 LYS B C 1
ATOM 3471 O O . LYS B 1 194 ? 23.734 13.82 -8.758 1 44.56 194 LYS B O 1
ATOM 3476 N N . SER B 1 195 ? 25.469 12.5 -8.586 1 40 195 SER B N 1
ATOM 3477 C CA . SER B 1 195 ? 26.031 13.008 -9.836 1 40 195 SER B CA 1
ATOM 3478 C C . SER B 1 195 ? 25.141 12.664 -11.016 1 40 195 SER B C 1
ATOM 3480 O O . SER B 1 195 ? 25.281 13.234 -12.102 1 40 195 SER B O 1
ATOM 3482 N N . LYS B 1 196 ? 24.391 11.664 -10.883 1 39.69 196 LYS B N 1
ATOM 3483 C CA . LYS B 1 196 ? 23.906 11.258 -12.195 1 39.69 196 LYS B CA 1
ATOM 3484 C C . LYS B 1 196 ? 22.531 11.859 -12.492 1 39.69 196 LYS B C 1
ATOM 3486 O O . LYS B 1 196 ? 21.922 11.57 -13.523 1 39.69 196 LYS B O 1
ATOM 3491 N N . TYR B 1 197 ? 21.891 12.531 -11.492 1 44.94 197 TYR B N 1
ATOM 3492 C CA . TYR B 1 197 ? 20.609 13.109 -11.883 1 44.94 197 TYR B CA 1
ATOM 3493 C C . TYR B 1 197 ? 20.703 14.625 -11.969 1 44.94 197 TYR B C 1
ATOM 3495 O O . TYR B 1 197 ? 21.328 15.266 -11.117 1 44.94 197 TYR B O 1
ATOM 3503 N N . PRO B 1 198 ? 20.25 15.164 -13.102 1 44.88 198 PRO B N 1
ATOM 3504 C CA . PRO B 1 198 ? 20.344 16.609 -13.312 1 44.88 198 PRO B CA 1
ATOM 3505 C C . PRO B 1 198 ? 19.734 17.422 -12.172 1 44.88 198 PRO B C 1
ATOM 3507 O O . PRO B 1 198 ? 18.766 16.969 -11.547 1 44.88 198 PRO B O 1
ATOM 3510 N N . SER B 1 199 ? 20.422 18.438 -11.719 1 46.19 199 SER B N 1
ATOM 3511 C CA . SER B 1 199 ? 20.094 19.438 -10.695 1 46.19 199 SER B CA 1
ATOM 3512 C C . SER B 1 199 ? 18.656 19.922 -10.836 1 46.19 199 SER B C 1
ATOM 3514 O O . SER B 1 199 ? 18.016 20.266 -9.852 1 46.19 199 SER B O 1
ATOM 3516 N N . LEU B 1 200 ? 18.266 19.922 -12.047 1 44.97 200 LEU B N 1
ATOM 3517 C CA . LEU B 1 200 ? 16.984 20.531 -12.375 1 44.97 200 LEU B CA 1
ATOM 3518 C C . LEU B 1 200 ? 15.836 19.719 -11.781 1 44.97 200 LEU B C 1
ATOM 3520 O O . LEU B 1 200 ? 14.75 20.266 -11.547 1 44.97 200 LEU B O 1
ATOM 3524 N N . LEU B 1 201 ? 16.156 18.531 -11.461 1 50.31 201 LEU B N 1
ATOM 3525 C CA . LEU B 1 201 ? 15.102 17.641 -10.992 1 50.31 201 LEU B CA 1
ATOM 3526 C C . LEU B 1 201 ? 14.945 17.719 -9.477 1 50.31 201 LEU B C 1
ATOM 3528 O O . LEU B 1 201 ? 13.969 17.219 -8.922 1 50.31 201 LEU B O 1
ATOM 3532 N N . TRP B 1 202 ? 15.875 18.594 -8.914 1 57.5 202 TRP B N 1
ATOM 3533 C CA . TRP B 1 202 ? 15.891 18.672 -7.461 1 57.5 202 TRP B CA 1
ATOM 3534 C C . TRP B 1 202 ? 15.102 19.875 -6.969 1 57.5 202 TRP B C 1
ATOM 3536 O O . TRP B 1 202 ? 15.32 21 -7.426 1 57.5 202 TRP B O 1
ATOM 3546 N N . GLN B 1 203 ? 13.891 19.641 -6.383 1 66.44 203 GLN B N 1
ATOM 3547 C CA . GLN B 1 203 ? 13.141 20.75 -5.816 1 66.44 203 GLN B CA 1
ATOM 3548 C C . GLN B 1 203 ? 13.602 21.062 -4.391 1 66.44 203 GLN B C 1
ATOM 3550 O O . GLN B 1 203 ? 13.961 20.141 -3.643 1 66.44 203 GLN B O 1
ATOM 3555 N N . ASN B 1 204 ? 13.688 22.422 -4.133 1 81.19 204 ASN B N 1
ATOM 3556 C CA . ASN B 1 204 ? 13.945 22.875 -2.768 1 81.19 204 ASN B CA 1
ATOM 3557 C C . ASN B 1 204 ? 12.75 22.609 -1.856 1 81.19 204 ASN B C 1
ATOM 3559 O O . ASN B 1 204 ? 11.602 22.859 -2.244 1 81.19 204 ASN B O 1
ATOM 3563 N N . ALA B 1 205 ? 13 22.125 -0.686 1 87.38 205 ALA B N 1
ATOM 3564 C CA . ALA B 1 205 ? 11.961 21.781 0.276 1 87.38 205 ALA B CA 1
ATOM 3565 C C . ALA B 1 205 ? 11.055 22.969 0.562 1 87.38 205 ALA B C 1
ATOM 3567 O O . ALA B 1 205 ? 9.844 22.812 0.733 1 87.38 205 ALA B O 1
ATOM 3568 N N . ASN B 1 206 ? 11.633 24.172 0.58 1 90.81 206 ASN B N 1
ATOM 3569 C CA . ASN B 1 206 ? 10.844 25.375 0.864 1 90.81 206 ASN B CA 1
ATOM 3570 C C . ASN B 1 206 ? 9.812 25.641 -0.227 1 90.81 206 ASN B C 1
ATOM 3572 O O . ASN B 1 206 ? 8.672 26 0.068 1 90.81 206 ASN B O 1
ATOM 3576 N N . GLU B 1 207 ? 10.203 25.422 -1.446 1 89 207 GLU B N 1
ATOM 3577 C CA . GLU B 1 207 ? 9.289 25.625 -2.562 1 89 207 GLU B CA 1
ATOM 3578 C C . GLU B 1 207 ? 8.164 24.578 -2.545 1 89 207 GLU B C 1
ATOM 3580 O O . GLU B 1 207 ? 7.004 24.922 -2.805 1 89 207 GLU B O 1
ATOM 3585 N N . VAL B 1 208 ? 8.477 23.375 -2.209 1 91.12 208 VAL B N 1
ATOM 3586 C CA . VAL B 1 208 ? 7.512 22.297 -2.137 1 91.12 208 VAL B CA 1
ATOM 3587 C C . VAL B 1 208 ? 6.438 22.625 -1.103 1 91.12 208 VAL B C 1
ATOM 3589 O O . VAL B 1 208 ? 5.242 22.516 -1.382 1 91.12 208 VAL B O 1
ATOM 3592 N N . VAL B 1 209 ? 6.875 23.094 -0.007 1 95.19 209 VAL B N 1
ATOM 3593 C CA . VAL B 1 209 ? 5.965 23.359 1.102 1 95.19 209 VAL B CA 1
ATOM 3594 C C . VAL B 1 209 ? 5.105 24.578 0.786 1 95.19 209 VAL B C 1
ATOM 3596 O O . VAL B 1 209 ? 3.9 24.594 1.054 1 95.19 209 VAL B O 1
ATOM 3599 N N . GLU B 1 210 ? 5.711 25.594 0.225 1 94.38 210 GLU B N 1
ATOM 3600 C CA . GLU B 1 210 ? 4.957 26.797 -0.157 1 94.38 210 GLU B CA 1
ATOM 3601 C C . GLU B 1 210 ? 3.855 26.453 -1.157 1 94.38 210 GLU B C 1
ATOM 3603 O O . GLU B 1 210 ? 2.717 26.891 -1.012 1 94.38 210 GLU B O 1
ATOM 3608 N N . GLU B 1 211 ? 4.199 25.656 -2.119 1 93.06 211 GLU B N 1
ATOM 3609 C CA . GLU B 1 211 ? 3.213 25.25 -3.109 1 93.06 211 GLU B CA 1
ATOM 3610 C C . GLU B 1 211 ? 2.121 24.391 -2.475 1 93.06 211 GLU B C 1
ATOM 3612 O O . GLU B 1 211 ? 0.942 24.531 -2.807 1 93.06 211 GLU B O 1
ATOM 3617 N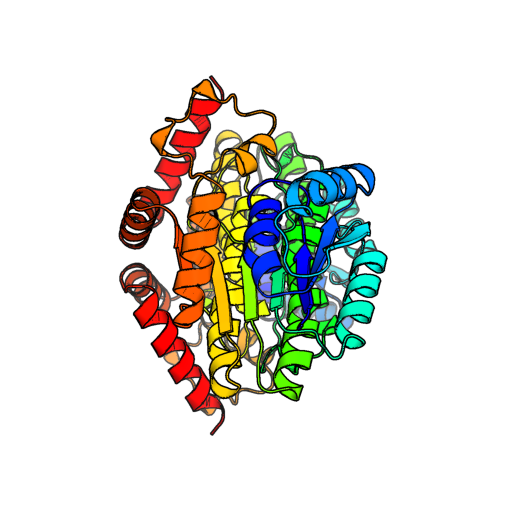 N . SER B 1 212 ? 2.461 23.547 -1.613 1 95.19 212 SER B N 1
ATOM 3618 C CA . SER B 1 212 ? 1.512 22.688 -0.928 1 95.19 212 SER B CA 1
ATOM 3619 C C . SER B 1 212 ? 0.488 23.484 -0.139 1 95.19 212 SER B C 1
ATOM 3621 O O . SER B 1 212 ? -0.719 23.328 -0.326 1 95.19 212 SER B O 1
ATOM 3623 N N . LEU B 1 213 ? 0.983 24.406 0.705 1 97.12 213 LEU B N 1
ATOM 3624 C CA . LEU B 1 213 ? 0.097 25.172 1.565 1 97.12 213 LEU B CA 1
ATOM 3625 C C . LEU B 1 213 ? -0.773 26.125 0.74 1 97.12 213 LEU B C 1
ATOM 3627 O O . LEU B 1 213 ? -1.938 26.344 1.075 1 97.12 213 LEU B O 1
ATOM 3631 N N . SER B 1 214 ? -0.182 26.641 -0.347 1 95.5 214 SER B N 1
ATOM 3632 C CA . SER B 1 214 ? -0.973 27.484 -1.244 1 95.5 214 SER B CA 1
ATOM 3633 C C . SER B 1 214 ? -2.104 26.688 -1.889 1 95.5 214 SER B C 1
ATOM 3635 O O . SER B 1 214 ? -3.25 27.141 -1.92 1 95.5 214 SER B O 1
ATOM 3637 N N . ALA B 1 215 ? -1.781 25.5 -2.346 1 93.56 215 ALA B N 1
ATOM 3638 C CA . ALA B 1 215 ? -2.775 24.641 -2.984 1 93.56 215 ALA B CA 1
ATOM 3639 C C . ALA B 1 215 ? -3.824 24.172 -1.979 1 93.56 215 ALA B C 1
ATOM 3641 O O . ALA B 1 215 ? -4.992 23.984 -2.33 1 93.56 215 ALA B O 1
ATOM 3642 N N . LEU B 1 216 ? -3.406 23.984 -0.795 1 95.5 216 LEU B N 1
ATOM 3643 C CA . LEU B 1 216 ? -4.305 23.531 0.261 1 95.5 216 LEU B CA 1
ATOM 3644 C C . LEU B 1 216 ? -5.398 24.547 0.525 1 95.5 216 LEU B C 1
ATOM 3646 O O . LEU B 1 216 ? -6.551 24.188 0.773 1 95.5 216 LEU B O 1
ATOM 3650 N N . ARG B 1 217 ? -5.047 25.812 0.432 1 93.56 217 ARG B N 1
ATOM 3651 C CA . ARG B 1 217 ? -6 26.891 0.664 1 93.56 217 ARG B CA 1
ATOM 3652 C C . ARG B 1 217 ? -7.176 26.797 -0.305 1 93.56 217 ARG B C 1
ATOM 3654 O O . ARG B 1 217 ? -8.281 27.25 0.01 1 93.56 217 ARG B O 1
ATOM 3661 N N . TYR B 1 218 ? -6.945 26.188 -1.435 1 92.75 218 TYR B N 1
ATOM 3662 C CA . TYR B 1 218 ? -7.984 26.062 -2.451 1 92.75 218 TYR B CA 1
ATOM 3663 C C . TYR B 1 218 ? -8.562 24.656 -2.479 1 92.75 218 TYR B C 1
ATOM 3665 O O . TYR B 1 218 ? -9.234 24.266 -3.441 1 92.75 218 TYR B O 1
ATOM 3673 N N . ASN B 1 219 ? -8.195 23.844 -1.561 1 93.5 219 ASN B N 1
ATOM 3674 C CA . ASN B 1 219 ? -8.68 22.484 -1.382 1 93.5 219 ASN B CA 1
ATOM 3675 C C . ASN B 1 219 ? -8.367 21.609 -2.598 1 93.5 219 ASN B C 1
ATOM 3677 O O . ASN B 1 219 ? -9.234 20.875 -3.076 1 93.5 219 ASN B O 1
ATOM 3681 N N . LYS B 1 220 ? -7.152 21.781 -3.066 1 89.75 220 LYS B N 1
ATOM 3682 C CA . LYS B 1 220 ? -6.707 20.906 -4.148 1 89.75 220 LYS B CA 1
ATOM 3683 C C . LYS B 1 220 ? -6.355 19.516 -3.619 1 89.75 220 LYS B C 1
ATOM 3685 O O . LYS B 1 220 ? -5.551 19.391 -2.697 1 89.75 220 LYS B O 1
ATOM 3690 N N . ALA B 1 221 ? -6.895 18.531 -4.242 1 87.19 221 ALA B N 1
ATOM 3691 C CA . ALA B 1 221 ? -6.73 17.156 -3.771 1 87.19 221 ALA B CA 1
ATOM 3692 C C . ALA B 1 221 ? -5.285 16.688 -3.938 1 87.19 221 ALA B C 1
ATOM 3694 O O . ALA B 1 221 ? -4.762 15.961 -3.092 1 87.19 221 ALA B O 1
ATOM 3695 N N . VAL B 1 222 ? -4.711 17.062 -5.047 1 86.75 222 VAL B N 1
ATOM 3696 C CA . VAL B 1 222 ? -3.359 16.625 -5.379 1 86.75 222 VAL B CA 1
ATOM 3697 C C . VAL B 1 222 ? -2.488 17.828 -5.699 1 86.75 222 VAL B C 1
ATOM 3699 O O . VAL B 1 222 ? -2.889 18.703 -6.469 1 86.75 222 VAL B O 1
ATOM 3702 N N . CYS B 1 223 ? -1.368 17.906 -5.047 1 88.06 223 CYS B N 1
ATOM 3703 C CA . CYS B 1 223 ? -0.381 18.938 -5.332 1 88.06 223 CYS B CA 1
ATOM 3704 C C . CYS B 1 223 ? 0.917 18.328 -5.852 1 88.06 223 CYS B C 1
ATOM 3706 O O . CYS B 1 223 ? 1.674 17.734 -5.086 1 88.06 223 CYS B O 1
ATOM 3708 N N . ILE B 1 224 ? 1.143 18.422 -7.086 1 80.19 224 ILE B N 1
ATOM 3709 C CA . ILE B 1 224 ? 2.398 18.016 -7.711 1 80.19 224 ILE B CA 1
ATOM 3710 C C . ILE B 1 224 ? 3.33 19.219 -7.812 1 80.19 224 ILE B C 1
ATOM 3712 O O . ILE B 1 224 ? 2.992 20.219 -8.453 1 80.19 224 ILE B O 1
ATOM 3716 N N . THR B 1 225 ? 4.406 19.062 -7.207 1 78.69 225 THR B N 1
ATOM 3717 C CA . THR B 1 225 ? 5.258 20.25 -7.172 1 78.69 225 THR B CA 1
ATOM 3718 C C . THR B 1 225 ? 6.309 20.188 -8.273 1 78.69 225 THR B C 1
ATOM 3720 O O . THR B 1 225 ? 6.727 19.109 -8.688 1 78.69 225 THR B O 1
ATOM 3723 N N . GLY B 1 226 ? 6.797 21.281 -8.672 1 68.31 226 GLY B N 1
ATOM 3724 C CA . GLY B 1 226 ? 7.77 21.422 -9.75 1 68.31 226 GLY B CA 1
ATOM 3725 C C . GLY B 1 226 ? 7.145 21.375 -11.125 1 68.31 226 GLY B C 1
ATOM 3726 O O . GLY B 1 226 ? 6.445 20.422 -11.469 1 68.31 226 GLY B O 1
ATOM 3727 N N . VAL B 1 227 ? 7.367 22.375 -11.867 1 56.28 227 VAL B N 1
ATOM 3728 C CA . VAL B 1 227 ? 6.75 22.531 -13.18 1 56.28 227 VAL B CA 1
ATOM 3729 C C . VAL B 1 227 ? 7.125 21.344 -14.07 1 56.28 227 VAL B C 1
ATOM 3731 O O . VAL B 1 227 ? 6.293 20.859 -14.836 1 56.28 227 VAL B O 1
ATOM 3734 N N . VAL B 1 228 ? 8.336 20.906 -13.852 1 51.94 228 VAL B N 1
ATOM 3735 C CA . VAL B 1 228 ? 8.812 19.812 -14.688 1 51.94 228 VAL B CA 1
ATOM 3736 C C . VAL B 1 228 ? 8.117 18.516 -14.297 1 51.94 228 VAL B C 1
ATOM 3738 O O . VAL B 1 228 ? 7.711 17.734 -15.156 1 51.94 228 VAL B O 1
ATOM 3741 N N . ASN B 1 229 ? 7.938 18.406 -13.062 1 59.19 229 ASN B N 1
ATOM 3742 C CA . ASN B 1 229 ? 7.246 17.203 -12.578 1 59.19 229 ASN B CA 1
ATOM 3743 C C . ASN B 1 229 ? 5.785 17.188 -13.023 1 59.19 229 ASN B C 1
ATOM 3745 O O . ASN B 1 229 ? 5.258 16.141 -13.383 1 59.19 229 ASN B O 1
ATOM 3749 N N . GLN B 1 230 ? 5.293 18.391 -12.977 1 53.94 230 GLN B N 1
ATOM 3750 C CA . GLN B 1 230 ? 3.9 18.516 -13.398 1 53.94 230 GLN B CA 1
ATOM 3751 C C . GLN B 1 230 ? 3.727 18.125 -14.859 1 53.94 230 GLN B C 1
ATOM 3753 O O . GLN B 1 230 ? 2.771 17.422 -15.211 1 53.94 230 GLN B O 1
ATOM 3758 N N . GLY B 1 231 ? 4.707 18.531 -15.602 1 49.16 231 GLY B N 1
ATOM 3759 C CA . GLY B 1 231 ? 4.672 18.172 -17.016 1 49.16 231 GLY B CA 1
ATOM 3760 C C . GLY B 1 231 ? 4.891 16.703 -17.266 1 49.16 231 GLY B C 1
ATOM 3761 O O . GLY B 1 231 ? 4.188 16.094 -18.078 1 49.16 231 GLY B O 1
ATOM 3762 N N . ALA B 1 232 ? 5.844 16.203 -16.562 1 53.78 232 ALA B N 1
ATOM 3763 C CA . ALA B 1 232 ? 6.203 14.805 -16.766 1 53.78 232 ALA B CA 1
ATOM 3764 C C . ALA B 1 232 ? 5.047 13.891 -16.375 1 53.78 232 ALA B C 1
ATOM 3766 O O . ALA B 1 232 ? 4.746 12.922 -17.094 1 53.78 232 ALA B O 1
ATOM 3767 N N . ILE B 1 233 ? 4.43 14.227 -15.352 1 54.38 233 ILE B N 1
ATOM 3768 C CA . ILE B 1 233 ? 3.326 13.391 -14.883 1 54.38 233 ILE B CA 1
ATOM 3769 C C . ILE B 1 233 ? 2.143 13.516 -15.844 1 54.38 233 ILE B C 1
ATOM 3771 O O . ILE B 1 233 ? 1.478 12.523 -16.156 1 54.38 233 ILE B O 1
ATOM 3775 N N . SER B 1 234 ? 1.983 14.734 -16.25 1 47.38 234 SER B N 1
ATOM 3776 C CA . SER B 1 234 ? 0.916 14.93 -17.219 1 47.38 234 SER B CA 1
ATOM 3777 C C . SER B 1 234 ? 1.152 14.102 -18.469 1 47.38 234 SER B C 1
ATOM 3779 O O . SER B 1 234 ? 0.215 13.523 -19.031 1 47.38 234 SER B O 1
ATOM 3781 N N . LEU B 1 235 ? 2.432 13.977 -18.812 1 47.06 235 LEU B N 1
ATOM 3782 C CA . LEU B 1 235 ? 2.779 13.203 -20 1 47.06 235 LEU B CA 1
ATOM 3783 C C . LEU B 1 235 ? 2.627 11.711 -19.75 1 47.06 235 LEU B C 1
ATOM 3785 O O . LEU B 1 235 ? 2.164 10.969 -20.609 1 47.06 235 LEU B O 1
ATOM 3789 N N . THR B 1 236 ? 3.031 11.336 -18.625 1 51.47 236 THR B N 1
ATOM 3790 C CA . THR B 1 236 ? 2.941 9.93 -18.266 1 51.47 236 THR B CA 1
ATOM 3791 C C . THR B 1 236 ? 1.484 9.477 -18.219 1 51.47 236 THR B C 1
ATOM 3793 O O . THR B 1 236 ? 1.171 8.336 -18.562 1 51.47 236 THR B O 1
ATOM 3796 N N . GLU B 1 237 ? 0.759 10.383 -17.734 1 50.72 237 GLU B N 1
ATOM 3797 C CA . GLU B 1 237 ? -0.667 10.07 -17.703 1 50.72 237 GLU B CA 1
ATOM 3798 C C . GLU B 1 237 ? -1.226 9.906 -19.109 1 50.72 237 GLU B C 1
ATOM 3800 O O . GLU B 1 237 ? -2.23 9.227 -19.312 1 50.72 237 GLU B O 1
ATOM 3805 N N . LEU B 1 238 ? -0.345 10.461 -20.016 1 44.81 238 LEU B N 1
ATOM 3806 C CA . LEU B 1 238 ? -0.772 10.383 -21.406 1 44.81 238 LEU B CA 1
ATOM 3807 C C . LEU B 1 238 ? -0.145 9.18 -22.109 1 44.81 238 LEU B C 1
ATOM 3809 O O . LEU B 1 238 ? -0.675 8.688 -23.109 1 44.81 238 LEU B O 1
ATOM 3813 N N . MET B 1 239 ? 1.048 8.766 -21.688 1 49.12 239 MET B N 1
ATOM 3814 C CA . MET B 1 239 ? 1.773 7.688 -22.359 1 49.12 239 MET B CA 1
ATOM 3815 C C . MET B 1 239 ? 1.217 6.328 -21.953 1 49.12 239 MET B C 1
ATOM 3817 O O . MET B 1 239 ? 0.924 6.094 -20.781 1 49.12 239 MET B O 1
ATOM 3821 N N . PRO B 1 240 ? 1 5.48 -23 1 49.97 240 PRO B N 1
ATOM 3822 C CA . PRO B 1 240 ? 0.58 4.117 -22.656 1 49.97 240 PRO B CA 1
ATOM 3823 C C . PRO B 1 240 ? 1.498 3.455 -21.625 1 49.97 240 PRO B C 1
ATOM 3825 O O . PRO B 1 240 ? 2.715 3.662 -21.656 1 49.97 240 PRO B O 1
ATOM 3828 N N . ARG B 1 241 ? 1.062 2.836 -20.688 1 52.28 241 ARG B N 1
ATOM 3829 C CA . ARG B 1 241 ? 1.703 2.273 -19.5 1 52.28 241 ARG B CA 1
ATOM 3830 C C . ARG B 1 241 ? 2.848 1.343 -19.875 1 52.28 241 ARG B C 1
ATOM 3832 O O . ARG B 1 241 ? 3.867 1.287 -19.188 1 52.28 241 ARG B O 1
ATOM 3839 N N . ALA B 1 242 ? 2.674 0.664 -21.016 1 49.59 242 ALA B N 1
ATOM 3840 C CA . ALA B 1 242 ? 3.721 -0.247 -21.469 1 49.59 242 ALA B CA 1
ATOM 3841 C C . ALA B 1 242 ? 5.016 0.508 -21.766 1 49.59 242 ALA B C 1
ATOM 3843 O O . ALA B 1 242 ? 6.105 0.031 -21.438 1 49.59 242 ALA B O 1
ATOM 3844 N N . LEU B 1 243 ? 4.883 1.639 -22.344 1 49.81 243 LEU B N 1
ATOM 3845 C CA . LEU B 1 243 ? 6.047 2.438 -22.703 1 49.81 243 LEU B CA 1
ATOM 3846 C C . LEU B 1 243 ? 6.695 3.045 -21.469 1 49.81 243 LEU B C 1
ATOM 3848 O O . LEU B 1 243 ? 7.922 3.113 -21.359 1 49.81 243 LEU B O 1
ATOM 3852 N N . LEU B 1 244 ? 5.867 3.318 -20.625 1 51.12 244 LEU B N 1
ATOM 3853 C CA . LEU B 1 244 ? 6.344 3.936 -19.391 1 51.12 244 LEU B CA 1
ATOM 3854 C C . LEU B 1 244 ? 7.148 2.943 -18.547 1 51.12 244 LEU B C 1
ATOM 3856 O O . LEU B 1 244 ? 8.18 3.301 -17.984 1 51.12 244 LEU B O 1
ATOM 3860 N N . ARG B 1 245 ? 6.766 1.722 -18.594 1 54.53 245 ARG B N 1
ATOM 3861 C CA . ARG B 1 245 ? 7.449 0.674 -17.844 1 54.53 245 ARG B CA 1
ATOM 3862 C C . ARG B 1 245 ? 8.836 0.408 -18.406 1 54.53 245 ARG B C 1
ATOM 3864 O O . ARG B 1 245 ? 9.797 0.23 -17.656 1 54.53 245 ARG B O 1
ATOM 3871 N N . LYS B 1 246 ? 8.867 0.362 -19.672 1 51.09 246 LYS B N 1
ATOM 3872 C CA . LYS B 1 246 ? 10.141 0.103 -20.344 1 51.09 246 LYS B CA 1
ATOM 3873 C C . LYS B 1 246 ? 11.148 1.212 -20.062 1 51.09 246 LYS B C 1
ATOM 3875 O O . LYS B 1 246 ? 12.328 0.941 -19.828 1 51.09 246 LYS B O 1
ATOM 3880 N N . THR B 1 247 ? 10.703 2.377 -20.094 1 49.47 247 THR B N 1
ATOM 3881 C CA . THR B 1 247 ? 11.586 3.523 -19.922 1 49.47 247 THR B CA 1
ATOM 3882 C C . THR B 1 247 ? 12.07 3.625 -18.484 1 49.47 247 THR B C 1
ATOM 3884 O O . THR B 1 247 ? 13.219 3.975 -18.234 1 49.47 247 THR B O 1
ATOM 3887 N N . ALA B 1 248 ? 11.203 3.322 -17.609 1 50.66 248 ALA B N 1
ATOM 3888 C CA . ALA B 1 248 ? 11.586 3.338 -16.203 1 50.66 248 ALA B CA 1
ATOM 3889 C C . ALA B 1 248 ? 12.656 2.283 -15.906 1 50.66 248 ALA B C 1
ATOM 3891 O O . ALA B 1 248 ? 13.586 2.529 -15.141 1 50.66 248 ALA B O 1
ATOM 3892 N N . GLY B 1 249 ? 12.508 1.104 -16.5 1 49.06 249 GLY B N 1
ATOM 3893 C CA . GLY B 1 249 ? 13.516 0.059 -16.406 1 49.06 249 GLY B CA 1
ATOM 3894 C C . GLY B 1 249 ? 14.859 0.464 -16.969 1 49.06 249 GLY B C 1
ATOM 3895 O O . GLY B 1 249 ? 15.906 0.108 -16.438 1 49.06 249 GLY B O 1
ATOM 3896 N N . LEU B 1 250 ? 14.828 1.239 -17.984 1 45.09 250 LEU B N 1
ATOM 3897 C CA . LEU B 1 250 ? 16.047 1.696 -18.641 1 45.09 250 LEU B CA 1
ATOM 3898 C C . LEU B 1 250 ? 16.75 2.746 -17.797 1 45.09 250 LEU B C 1
ATOM 3900 O O . LEU B 1 250 ? 17.984 2.762 -17.719 1 45.09 250 LEU B O 1
ATOM 3904 N N . PHE B 1 251 ? 16 3.584 -17.25 1 43.25 251 PHE B N 1
ATOM 3905 C CA . PHE B 1 251 ? 16.578 4.668 -16.469 1 43.25 251 PHE B CA 1
ATOM 3906 C C . PHE B 1 251 ? 17.266 4.125 -15.211 1 43.25 251 PHE B C 1
ATOM 3908 O O . PHE B 1 251 ? 18.297 4.648 -14.781 1 43.25 251 PHE B O 1
ATOM 3915 N N . LEU B 1 252 ? 16.719 3.197 -14.672 1 44.09 252 LEU B N 1
ATOM 3916 C CA . LEU B 1 252 ? 17.281 2.621 -13.461 1 44.09 252 LEU B CA 1
ATOM 3917 C C . LEU B 1 252 ? 18.484 1.741 -13.797 1 44.09 252 LEU B C 1
ATOM 3919 O O . LEU B 1 252 ? 19.391 1.577 -12.977 1 44.09 252 LEU B O 1
ATOM 3923 N N . LYS B 1 253 ? 18.562 1.12 -14.914 1 43.31 253 LYS B N 1
ATOM 3924 C CA . LYS B 1 253 ? 19.766 0.434 -15.359 1 43.31 253 LYS B CA 1
ATOM 3925 C C . LYS B 1 253 ? 20.922 1.418 -15.547 1 43.31 253 LYS B C 1
ATOM 3927 O O . LYS B 1 253 ? 22.094 1.062 -15.359 1 43.31 253 LYS B O 1
ATOM 3932 N N . PHE B 1 254 ? 20.766 2.49 -15.82 1 34.5 254 PHE B N 1
ATOM 3933 C CA . PHE B 1 254 ? 21.812 3.48 -16.047 1 34.5 254 PHE B CA 1
ATOM 3934 C C . PHE B 1 254 ? 22.422 3.918 -14.719 1 34.5 254 PHE B C 1
ATOM 3936 O O . PHE B 1 254 ? 23.578 4.355 -14.68 1 34.5 254 PHE B O 1
ATOM 3943 N N . ASP B 1 255 ? 21.812 3.867 -13.656 1 34.88 255 ASP B N 1
ATOM 3944 C CA . ASP B 1 255 ? 22.422 4.344 -12.422 1 34.88 255 ASP B CA 1
ATOM 3945 C C . ASP B 1 255 ? 23.359 3.289 -11.828 1 34.88 255 ASP B C 1
ATOM 3947 O O . ASP B 1 255 ? 24.016 3.533 -10.812 1 34.88 255 ASP B O 1
ATOM 3951 N N . ARG B 1 256 ? 23.344 2.064 -12.227 1 35.91 256 ARG B N 1
ATOM 3952 C CA . ARG B 1 256 ? 24.281 1.092 -11.68 1 35.91 256 ARG B CA 1
ATOM 3953 C C . ARG B 1 256 ? 25.609 1.143 -12.43 1 35.91 256 ARG B C 1
ATOM 3955 O O . ARG B 1 256 ? 26.516 0.35 -12.148 1 35.91 256 ARG B O 1
ATOM 3962 N N . LYS B 1 257 ? 25.891 1.923 -13.438 1 30.22 257 LYS B N 1
ATOM 3963 C CA . LYS B 1 257 ? 27.266 2.029 -13.914 1 30.22 257 LYS B CA 1
ATOM 3964 C C . LYS B 1 257 ? 27.984 3.191 -13.25 1 30.22 257 LYS B C 1
ATOM 3966 O O . LYS B 1 257 ? 27.422 4.277 -13.094 1 30.22 257 LYS B O 1
#